Protein AF-0000000085037490 (afdb_homodimer)

Organism: Levilactobacillus brevis (strain ATCC 367 / BCRC 12310 / CIP 105137 / JCM 1170 / LMG 11437 / NCIMB 947 / NCTC 947) (NCBI:txid387344)

Solvent-accessible surface area (backbone atoms only — not comparable to full-atom values): 22982 Å² total; per-residue (Å²): 132,87,64,53,41,42,38,35,28,38,40,38,54,41,48,35,44,77,19,58,29,62,52,69,41,35,43,48,63,49,50,76,52,20,28,29,35,41,39,28,26,35,28,43,41,12,19,32,42,27,53,88,61,44,47,34,31,19,32,47,86,50,50,54,38,79,62,56,49,79,44,34,22,32,33,34,40,22,20,35,83,69,67,39,87,70,51,74,46,70,72,28,32,53,69,54,48,53,52,48,48,52,68,69,67,57,46,69,65,43,41,32,34,36,42,36,40,37,42,35,25,50,35,33,20,31,17,23,54,61,47,58,85,83,44,56,30,40,66,62,45,55,71,59,43,32,78,46,76,40,64,67,49,50,24,37,39,44,31,38,37,33,26,66,79,42,40,43,53,42,60,47,38,69,43,46,32,31,39,30,71,84,55,61,44,54,13,36,49,77,44,46,49,29,33,32,35,43,32,28,35,35,63,32,42,25,43,38,41,33,49,52,75,85,39,63,71,60,33,67,52,70,68,87,79,52,67,47,67,65,53,45,45,71,72,62,94,130,86,64,56,41,41,36,35,27,38,40,39,56,40,48,36,44,76,18,57,28,60,52,69,42,36,44,48,63,48,51,76,52,20,29,30,34,41,37,28,25,34,28,42,40,13,18,31,42,27,54,88,61,42,46,34,30,18,33,46,86,50,49,54,37,77,64,55,50,79,43,33,22,32,33,33,40,23,20,35,84,69,67,38,87,71,50,73,46,71,72,29,32,54,70,53,47,55,51,49,49,52,68,70,66,56,46,69,66,42,40,32,36,37,42,35,41,34,41,34,25,50,33,33,22,31,16,23,54,60,45,58,86,84,43,56,30,40,66,63,44,57,74,57,42,32,77,47,76,40,66,66,49,51,26,36,40,44,32,40,37,33,23,65,79,42,40,43,53,43,59,48,39,70,44,48,32,33,40,31,71,83,54,61,42,52,13,37,49,77,44,47,49,28,32,32,36,43,33,27,36,34,64,31,44,24,42,38,40,32,49,53,77,85,37,63,69,59,34,66,53,69,67,87,81,51,67,46,66,64,52,44,45,70,72,62,95

Sequence (474 aa):
MTNTTVLYQHGTLALLVPGLLAGTLTMGELLQHGDTGIGTGEGLDGELIILDGTPYQVDSAGRVNVVADAFTLPFANSHFAAYKPLMTVIAATRSAVEKQILATAEQPNIFFSVKLTGTFTDVTTRAVAKSQPPYDSLAETARHQSIFKRKQVEGTLLSYYAPQLFDGVAVGGFHHHFLSADHDFGGHLLEFGQASGTVMIQTFATLEQHFPVADAAYQHHDFSQDNIMADLHQAEGMTNTTVLYQHGTLALLVPGLLAGTLTMGELLQHGDTGIGTGEGLDGELIILDGTPYQVDSAGRVNVVADAFTLPFANSHFAAYKPLMTVIAATRSAVEKQILATAEQPNIFFSVKLTGTFTDVTTRAVAKSQPPYDSLAETARHQSIFKRKQVEGTLLSYYAPQLFDGVAVGGFHHHFLSADHDFGGHLLEFGQASGTVMIQTFATLEQHFPVADAAYQHHDFSQDNIMADLHQAEG

pLDDT: mean 95.81, std 5.26, range [61.03, 98.94]

InterPro domains:
  IPR005128 Alpha-acetolactate decarboxylase [PF03306] (7-224)
  IPR005128 Alpha-acetolactate decarboxylase [PIRSF001332] (3-236)
  IPR005128 Alpha-acetolactate decarboxylase [PTHR35524] (3-236)
  IPR005128 Alpha-acetolactate decarboxylase [TIGR01252] (6-236)
  IPR005128 Alpha-acetolactate decarboxylase [cd17299] (4-236)

Foldseek 3Di:
DFDQQEKEKEAFLLCLQQPPQAFLAFQLRQLVAAQFWKFAFRQLQAIWTGDRNFIWGQGQVFFIDGDDRRTGGRIMMHGHDDWDFFDWDDFAFPVRVQVSSCVRVVCLAFKKKKKWWFKFAFWKAKGFHRDDPVHDGLLVRLVRIHIDTDGMFTWMKIWMAHHPVCPRRYNHGIWIWIAGPVRRGIGGTPTTRTTGGTMIMGTHPYYHYHYSCVDPCVVPDDSVVGPRRVSSVVRGD/DFDQQEKEKEAFLLCLQQPPQAFLAFQLRQLVAAQFKKFAFRQLQAIWTGDRNFIWGQGQVFFIDGDDRRTGGRIMMHGHDDWDFQDWDDFAFPVRVQVSSCVRVVCLAFKKKKKWWFKFAFWKAKGFHRADPVHDGLLVRLVRIHIDTDGMFTWMKIWMAHHPVCPRRYNHGIWIWIAGPVRRGIGGTPTTRTTGGTMIMGTHPYYHYHYSCVDPCVVPDDSVVGPRRVSSVVRGD

Radius of gyration: 23.31 Å; Cα contacts (8 Å, |Δi|>4): 1309; chains: 2; bounding box: 50×70×47 Å

Structure (mmCIF, N/CA/C/O backbone):
data_AF-0000000085037490-model_v1
#
loop_
_entity.id
_entity.type
_entity.pdbx_description
1 polymer 'Alpha-acetolactate decarboxylase'
#
loop_
_atom_site.group_PDB
_atom_site.id
_atom_site.type_symbol
_atom_site.label_atom_id
_atom_site.label_alt_id
_atom_site.label_comp_id
_atom_site.label_asym_id
_atom_site.label_entity_id
_atom_site.label_seq_id
_atom_site.pdbx_PDB_ins_code
_atom_site.Cartn_x
_atom_site.Cartn_y
_atom_site.Cartn_z
_atom_site.occupancy
_atom_site.B_iso_or_equiv
_atom_site.auth_seq_id
_atom_site.auth_comp_id
_atom_site.auth_asym_id
_atom_site.auth_atom_id
_atom_site.pdbx_PDB_model_num
ATOM 1 N N . MET A 1 1 ? 0.283 -15.883 18.516 1 61.03 1 MET A N 1
ATOM 2 C CA . MET A 1 1 ? -0.512 -16.516 17.469 1 61.03 1 MET A CA 1
ATOM 3 C C . MET A 1 1 ? -0.138 -15.953 16.094 1 61.03 1 MET A C 1
ATOM 5 O O . MET A 1 1 ? 0.263 -14.797 15.977 1 61.03 1 MET A O 1
ATOM 9 N N . THR A 1 2 ? 0.006 -16.891 15.07 1 85.81 2 THR A N 1
ATOM 10 C CA . THR A 1 2 ? 0.344 -16.531 13.703 1 85.81 2 THR A CA 1
ATOM 11 C C . THR A 1 2 ? -0.711 -15.594 13.109 1 85.81 2 THR A C 1
ATOM 13 O O . THR A 1 2 ? -1.911 -15.836 13.258 1 85.81 2 THR A O 1
ATOM 16 N N . ASN A 1 3 ? -0.303 -14.461 12.672 1 94.31 3 ASN A N 1
ATOM 17 C CA . ASN A 1 3 ? -1.217 -13.484 12.078 1 94.31 3 ASN A CA 1
ATOM 18 C C . ASN A 1 3 ? -1.59 -13.875 10.648 1 94.31 3 ASN A C 1
ATOM 20 O O . ASN A 1 3 ? -0.773 -13.75 9.734 1 94.31 3 ASN A O 1
ATOM 24 N N . THR A 1 4 ? -2.865 -14.312 10.445 1 97.94 4 THR A N 1
ATOM 25 C CA . THR A 1 4 ? -3.279 -14.852 9.156 1 97.94 4 THR A CA 1
ATOM 26 C C . THR A 1 4 ? -4.055 -13.812 8.359 1 97.94 4 THR A C 1
ATOM 28 O O . THR A 1 4 ? -4.641 -14.125 7.316 1 97.94 4 THR A O 1
ATOM 31 N N . THR A 1 5 ? -4.129 -12.586 8.812 1 97.75 5 THR A N 1
ATOM 32 C CA . THR A 1 5 ? -4.906 -11.555 8.125 1 97.75 5 THR A CA 1
ATOM 33 C C . THR A 1 5 ? -3.984 -10.562 7.422 1 97.75 5 THR A C 1
ATOM 35 O O . THR A 1 5 ? -4.441 -9.539 6.918 1 97.75 5 THR A O 1
ATOM 38 N N . VAL A 1 6 ? -2.684 -10.852 7.461 1 98.69 6 VAL A N 1
ATOM 39 C CA . VAL A 1 6 ? -1.694 -9.945 6.891 1 98.69 6 VAL A CA 1
ATOM 40 C C . VAL A 1 6 ? -1.067 -10.578 5.652 1 98.69 6 VAL A C 1
ATOM 42 O O . VAL A 1 6 ? -0.642 -11.734 5.684 1 98.69 6 VAL A O 1
ATOM 45 N N . LEU A 1 7 ? -1.071 -9.898 4.562 1 98.88 7 LEU A N 1
ATOM 46 C CA . LEU A 1 7 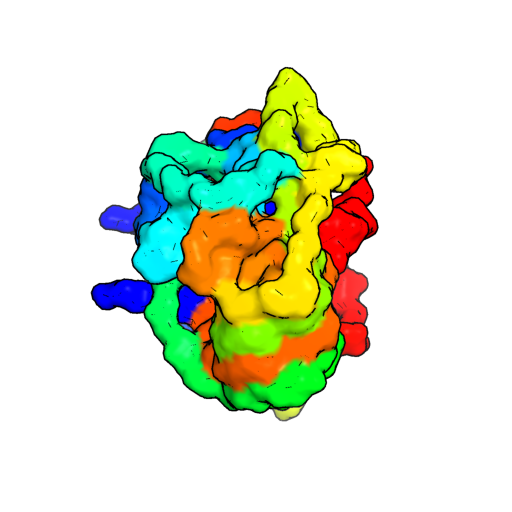? -0.225 -10.188 3.408 1 98.88 7 LEU A CA 1
ATOM 47 C C . LEU A 1 7 ? 1.06 -9.367 3.459 1 98.88 7 LEU A C 1
ATOM 49 O O . LEU A 1 7 ? 1.013 -8.133 3.498 1 98.88 7 LEU A O 1
ATOM 53 N N . TYR A 1 8 ? 2.143 -10.062 3.523 1 98.88 8 TYR A N 1
ATOM 54 C CA . TYR A 1 8 ? 3.443 -9.406 3.465 1 98.88 8 TYR A CA 1
ATOM 55 C C . TYR A 1 8 ? 3.941 -9.312 2.027 1 98.88 8 TYR A C 1
ATOM 57 O O . TYR A 1 8 ? 3.852 -10.273 1.268 1 98.88 8 TYR A O 1
ATOM 65 N N . GLN A 1 9 ? 4.414 -8.164 1.621 1 98.88 9 GLN A N 1
ATOM 66 C CA . GLN A 1 9 ? 5.02 -7.969 0.308 1 98.88 9 GLN A CA 1
ATOM 67 C C . GLN A 1 9 ? 6.34 -7.215 0.42 1 98.88 9 GLN A C 1
ATOM 69 O O . GLN A 1 9 ? 6.402 -6.145 1.03 1 98.88 9 GLN A O 1
ATOM 74 N N . HIS A 1 10 ? 7.395 -7.797 -0.092 1 98.81 10 HIS A N 1
ATOM 75 C CA . HIS A 1 10 ? 8.664 -7.105 -0.236 1 98.81 10 HIS A CA 1
ATOM 76 C C . HIS A 1 10 ? 8.828 -6.539 -1.644 1 98.81 10 HIS A C 1
ATOM 78 O O . HIS A 1 10 ? 8.664 -7.262 -2.629 1 98.81 10 HIS A O 1
ATOM 84 N N . GLY A 1 11 ? 9.188 -5.207 -1.669 1 98 11 GLY A N 1
ATOM 85 C CA . GLY A 1 11 ? 9.305 -4.551 -2.963 1 98 11 GLY A CA 1
ATOM 86 C C . GLY A 1 11 ? 7.961 -4.332 -3.643 1 98 11 GLY A C 1
ATOM 87 O O . GLY A 1 11 ? 6.918 -4.699 -3.1 1 98 11 GLY A O 1
ATOM 88 N N . THR A 1 12 ? 7.977 -3.662 -4.742 1 97 12 THR A N 1
ATOM 89 C CA . THR A 1 12 ? 6.824 -3.49 -5.621 1 97 12 THR A CA 1
ATOM 90 C C . THR A 1 12 ? 7.094 -4.102 -6.992 1 97 12 THR A C 1
ATOM 92 O O . THR A 1 12 ? 8.25 -4.305 -7.371 1 97 12 THR A O 1
ATOM 95 N N . LEU A 1 13 ? 5.992 -4.438 -7.715 1 95.56 13 LEU A N 1
ATOM 96 C CA . LEU A 1 13 ? 6.199 -4.93 -9.07 1 95.56 13 LEU A CA 1
ATOM 97 C C . LEU A 1 13 ? 6.777 -3.836 -9.961 1 95.56 13 LEU A C 1
ATOM 99 O O . LEU A 1 13 ? 7.551 -4.121 -10.883 1 95.56 13 LEU A O 1
ATOM 103 N N . ALA A 1 14 ? 6.508 -2.594 -9.641 1 94.44 14 ALA A N 1
ATOM 104 C CA . ALA A 1 14 ? 7.004 -1.449 -10.398 1 94.44 14 ALA A CA 1
ATOM 105 C C . ALA A 1 14 ? 8.531 -1.412 -10.398 1 94.44 14 ALA A C 1
ATOM 107 O O . ALA A 1 14 ? 9.148 -1.001 -11.383 1 94.44 14 ALA A O 1
ATOM 108 N N . LEU A 1 15 ? 9.164 -1.757 -9.312 1 95.56 15 LEU A N 1
ATOM 109 C CA . LEU A 1 15 ? 10.609 -1.604 -9.25 1 95.56 15 LEU A CA 1
ATOM 110 C C . LEU A 1 15 ? 11.297 -2.58 -10.195 1 95.56 15 LEU A C 1
ATOM 112 O O . LEU A 1 15 ? 12.445 -2.361 -10.594 1 95.56 15 LEU A O 1
ATOM 116 N N . LEU A 1 16 ? 10.578 -3.672 -10.609 1 95.31 16 LEU A N 1
ATOM 117 C CA . LEU A 1 16 ? 11.164 -4.637 -11.539 1 95.31 16 LEU A CA 1
ATOM 118 C C . LEU A 1 16 ? 11.258 -4.051 -12.938 1 95.31 16 LEU A C 1
ATOM 120 O O . LEU A 1 16 ? 12.133 -4.441 -13.719 1 95.31 16 LEU A O 1
ATOM 124 N N . VAL A 1 17 ? 10.422 -3.123 -13.234 1 94 17 VAL A N 1
ATOM 125 C CA . VAL A 1 17 ? 10.242 -2.605 -14.586 1 94 17 VAL A CA 1
ATOM 126 C C . VAL A 1 17 ? 11.531 -1.954 -15.07 1 94 17 VAL A C 1
ATOM 128 O O . VAL A 1 17 ? 12.039 -2.287 -16.141 1 94 17 VAL A O 1
ATOM 131 N N . PRO A 1 18 ? 12.164 -1.094 -14.312 1 94.44 18 PRO A N 1
ATOM 132 C CA . PRO A 1 18 ? 13.43 -0.501 -14.766 1 94.44 18 PRO A CA 1
ATOM 133 C C . PRO A 1 18 ? 14.633 -1.396 -14.492 1 94.44 18 PRO A C 1
ATOM 135 O O . PRO A 1 18 ? 15.773 -0.991 -14.727 1 94.44 18 PRO A O 1
ATOM 138 N N . GLY A 1 19 ? 14.422 -2.523 -13.938 1 95.44 19 GLY A N 1
ATOM 139 C CA . GLY A 1 19 ? 15.516 -3.451 -13.711 1 95.44 19 GLY A CA 1
ATOM 140 C C . GLY A 1 19 ? 16.141 -3.32 -12.336 1 95.44 19 GLY A C 1
ATOM 141 O O . GLY A 1 19 ? 17.344 -3.496 -12.172 1 95.44 19 GLY A O 1
ATOM 142 N N . LEU A 1 20 ? 15.43 -2.844 -11.375 1 96.44 20 LEU A N 1
ATOM 143 C CA . LEU A 1 20 ? 15.883 -2.914 -9.992 1 96.44 20 LEU A CA 1
ATOM 144 C C . LEU A 1 20 ? 15.672 -4.312 -9.422 1 96.44 20 LEU A C 1
ATOM 146 O O . LEU A 1 20 ? 14.734 -4.539 -8.648 1 96.44 20 LEU A O 1
ATOM 150 N N . LEU A 1 21 ? 16.625 -5.195 -9.719 1 96.81 21 LEU A N 1
ATOM 151 C CA . LEU A 1 21 ? 16.422 -6.629 -9.531 1 96.81 21 LEU A CA 1
ATOM 152 C C . LEU A 1 21 ? 17.375 -7.184 -8.492 1 96.81 21 LEU A C 1
ATOM 154 O O . LEU A 1 21 ? 17.516 -8.406 -8.344 1 96.81 21 LEU A O 1
ATOM 158 N N . ALA A 1 22 ? 18.094 -6.32 -7.73 1 97.56 22 ALA A N 1
ATOM 159 C CA . ALA A 1 22 ? 18.969 -6.781 -6.656 1 97.56 22 ALA A CA 1
ATOM 160 C C . ALA A 1 22 ? 18.172 -7.527 -5.586 1 97.56 22 ALA A C 1
ATOM 162 O O . ALA A 1 22 ? 17.016 -7.203 -5.328 1 97.56 22 ALA A O 1
ATOM 163 N N . GLY A 1 23 ? 18.828 -8.586 -5.07 1 98 23 GLY A N 1
ATOM 164 C CA . GLY A 1 23 ? 18.234 -9.234 -3.916 1 98 23 GLY A CA 1
ATOM 165 C C . GLY A 1 23 ? 18.312 -8.406 -2.652 1 98 23 GLY A C 1
ATOM 166 O O . GLY A 1 23 ? 19.391 -8.18 -2.113 1 98 23 GLY A O 1
ATOM 167 N N . THR A 1 24 ? 17.203 -7.977 -2.184 1 98.56 24 THR A N 1
ATOM 168 C CA . THR A 1 24 ? 17.188 -7.074 -1.037 1 98.56 24 THR A CA 1
ATOM 169 C C . THR A 1 24 ? 16.453 -7.711 0.145 1 98.56 24 THR A C 1
ATOM 171 O O . THR A 1 24 ? 16.266 -7.07 1.179 1 98.56 24 THR A O 1
ATOM 174 N N . LEU A 1 25 ? 16.062 -8.914 0.092 1 98.75 25 LEU A N 1
ATOM 175 C CA . LEU A 1 25 ? 15.469 -9.75 1.132 1 98.75 25 LEU A CA 1
ATOM 176 C C . LEU A 1 25 ? 15.93 -11.195 0.992 1 98.75 25 LEU A C 1
ATOM 178 O O . LE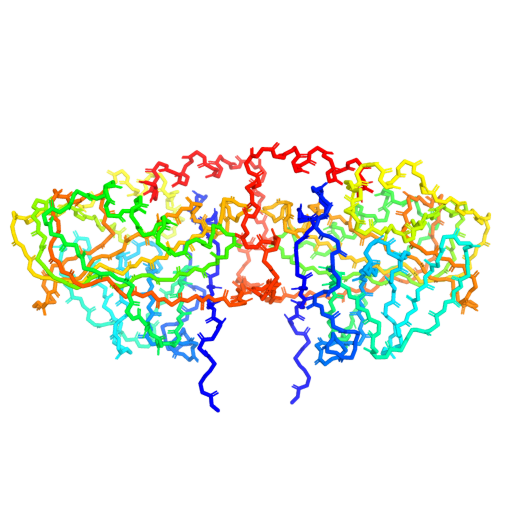U A 1 25 ? 15.992 -11.727 -0.12 1 98.75 25 LEU A O 1
ATOM 182 N N . THR A 1 26 ? 16.172 -11.844 2.062 1 98.88 26 THR A N 1
ATOM 183 C CA . THR A 1 26 ? 16.516 -13.258 1.993 1 98.88 26 THR A CA 1
ATOM 184 C C . THR A 1 26 ? 15.258 -14.117 2.139 1 98.88 26 THR A C 1
ATOM 186 O O . THR A 1 26 ? 14.266 -13.688 2.729 1 98.88 26 THR A O 1
ATOM 189 N N . MET A 1 27 ? 15.336 -15.352 1.579 1 98.88 27 MET A N 1
ATOM 190 C CA . MET A 1 27 ? 14.242 -16.297 1.738 1 98.88 27 MET A CA 1
ATOM 191 C C . MET A 1 27 ? 13.977 -16.578 3.213 1 98.88 27 MET A C 1
ATOM 193 O O . MET A 1 27 ? 12.82 -16.672 3.631 1 98.88 27 MET A O 1
ATOM 197 N N . GLY A 1 28 ? 15.047 -16.703 3.953 1 98.88 28 GLY A N 1
ATOM 198 C CA . GLY A 1 28 ? 14.875 -16.906 5.383 1 98.88 28 GLY A CA 1
ATOM 199 C C . GLY A 1 28 ? 14.062 -15.82 6.051 1 98.88 28 GLY A C 1
ATOM 200 O O . GLY A 1 28 ? 13.195 -16.109 6.879 1 98.88 28 GLY A O 1
ATOM 201 N N . GLU A 1 29 ? 14.359 -14.594 5.75 1 98.69 29 GLU A N 1
ATOM 202 C CA . GLU A 1 29 ? 13.594 -13.461 6.277 1 98.69 29 GLU A CA 1
ATOM 203 C C . GLU A 1 29 ? 12.141 -13.516 5.801 1 98.69 29 GLU A C 1
ATOM 205 O O . GLU A 1 29 ? 11.219 -13.266 6.578 1 98.69 29 GLU A O 1
ATOM 210 N N . LEU A 1 30 ? 11.984 -13.789 4.52 1 98.81 30 LEU A N 1
ATOM 211 C CA . LEU A 1 30 ? 10.633 -13.852 3.961 1 98.81 30 LEU A CA 1
ATOM 212 C C . LEU A 1 30 ? 9.789 -14.891 4.691 1 98.81 30 LEU A C 1
ATOM 214 O O . LEU A 1 30 ? 8.609 -14.648 4.973 1 98.81 30 LEU A O 1
ATOM 218 N N . LEU A 1 31 ? 10.352 -16.016 5.035 1 98.69 31 LEU A N 1
ATOM 219 C CA . LEU A 1 31 ? 9.633 -17.125 5.652 1 98.69 31 LEU A CA 1
ATOM 220 C C . LEU A 1 31 ? 9.211 -16.781 7.074 1 98.69 31 LEU A C 1
ATOM 222 O O . LEU A 1 31 ? 8.367 -17.469 7.664 1 98.69 31 LEU A O 1
ATOM 226 N N . GLN A 1 32 ? 9.773 -15.766 7.672 1 98.44 32 GLN A N 1
ATOM 227 C CA . GLN A 1 32 ? 9.305 -15.289 8.969 1 98.44 32 GLN A CA 1
ATOM 228 C C . GLN A 1 32 ? 7.938 -14.625 8.852 1 98.44 32 GLN A C 1
ATOM 230 O O . GLN A 1 32 ? 7.246 -14.43 9.852 1 98.44 32 GLN A O 1
ATOM 235 N N . HIS A 1 33 ? 7.566 -14.305 7.637 1 98.44 33 HIS A N 1
ATOM 236 C CA . HIS A 1 33 ? 6.32 -13.586 7.426 1 98.44 33 HIS A CA 1
ATOM 237 C C . HIS A 1 33 ? 5.25 -14.492 6.828 1 98.44 33 HIS A C 1
ATOM 239 O O . HIS A 1 33 ? 4.125 -14.055 6.578 1 98.44 33 HIS A O 1
ATOM 245 N N . GLY A 1 34 ? 5.559 -15.695 6.555 1 98.69 34 GLY A N 1
ATOM 246 C CA . GLY A 1 34 ? 4.555 -16.578 5.996 1 98.69 34 GLY A CA 1
ATOM 247 C C . GLY A 1 34 ? 5.129 -17.906 5.512 1 98.69 34 GLY A C 1
ATOM 248 O O . GLY A 1 34 ? 6.348 -18.047 5.402 1 98.69 34 GLY A O 1
ATOM 249 N N . ASP A 1 35 ? 4.223 -18.781 5.219 1 98.88 35 ASP A N 1
ATOM 250 C CA . ASP A 1 35 ? 4.574 -20.109 4.75 1 98.88 35 ASP A CA 1
ATOM 251 C C . ASP A 1 35 ? 4.027 -20.359 3.346 1 98.88 35 ASP A C 1
ATOM 253 O O . ASP A 1 35 ? 4.07 -21.484 2.85 1 98.88 35 ASP A O 1
ATOM 257 N N . THR A 1 36 ? 3.391 -19.406 2.756 1 98.88 36 THR A N 1
ATOM 258 C CA . THR A 1 36 ? 2.766 -19.438 1.438 1 98.88 36 THR A CA 1
ATOM 259 C C . THR A 1 36 ? 3.041 -18.141 0.681 1 98.88 36 THR A C 1
ATOM 261 O O . THR A 1 36 ? 2.984 -17.047 1.261 1 98.88 36 THR A O 1
ATOM 264 N N . GLY A 1 37 ? 3.426 -18.281 -0.568 1 98.81 37 GLY A N 1
ATOM 265 C CA . GLY A 1 37 ? 3.676 -17.047 -1.284 1 98.81 37 GLY A CA 1
ATOM 266 C C . GLY A 1 37 ? 4.246 -17.266 -2.672 1 98.81 37 GLY A C 1
ATOM 267 O O . GLY A 1 37 ? 4.438 -18.406 -3.102 1 98.81 37 GLY A O 1
ATOM 268 N N . ILE A 1 38 ? 4.414 -16.172 -3.459 1 98.81 38 ILE A N 1
ATOM 269 C CA . ILE A 1 38 ? 5.059 -16.188 -4.77 1 98.81 38 ILE A CA 1
ATOM 270 C C . ILE A 1 38 ? 6.082 -15.055 -4.855 1 98.81 38 ILE A C 1
ATOM 272 O O . ILE A 1 38 ? 6.066 -14.133 -4.035 1 98.81 38 ILE A O 1
ATOM 276 N N . GLY A 1 39 ? 6.949 -15.133 -5.812 1 98.31 39 GLY A N 1
ATOM 277 C CA . GLY A 1 39 ? 7.961 -14.109 -6.035 1 98.31 39 GLY A CA 1
ATOM 278 C C . GLY A 1 39 ? 8.977 -14.5 -7.094 1 98.31 39 GLY A C 1
ATOM 279 O O . GLY A 1 39 ? 8.68 -15.305 -7.98 1 98.31 39 GLY A O 1
ATOM 280 N N . THR A 1 40 ? 10.07 -13.805 -7.09 1 97.88 40 THR A N 1
ATOM 281 C CA . THR A 1 40 ? 11.18 -14.086 -7.996 1 97.88 40 THR A CA 1
ATOM 282 C C . THR A 1 40 ? 12.516 -13.844 -7.309 1 97.88 40 THR A C 1
ATOM 284 O O . THR A 1 40 ? 12.594 -13.086 -6.34 1 97.88 40 THR A O 1
ATOM 287 N N . GLY A 1 41 ? 13.5 -14.531 -7.801 1 97.69 41 GLY A N 1
ATOM 288 C CA . GLY A 1 41 ? 14.836 -14.375 -7.25 1 97.69 41 GLY A CA 1
ATOM 289 C C . GLY A 1 41 ? 15.57 -13.172 -7.809 1 97.69 41 GLY A C 1
ATOM 290 O O . GLY A 1 41 ? 15.125 -12.562 -8.781 1 97.69 41 GLY A O 1
ATOM 291 N N . GLU A 1 42 ? 16.703 -12.859 -7.137 1 97.5 42 GLU A N 1
ATOM 292 C CA . GLU A 1 42 ? 17.594 -11.812 -7.625 1 97.5 42 GLU A CA 1
ATOM 293 C C . GLU A 1 42 ? 17.875 -11.977 -9.117 1 97.5 42 GLU A C 1
ATOM 295 O O . GLU A 1 42 ? 18.172 -13.078 -9.578 1 97.5 42 GLU A O 1
ATOM 300 N N . GLY A 1 43 ? 17.719 -10.766 -9.859 1 95.38 43 GLY A N 1
ATOM 301 C CA . GLY A 1 43 ? 17.953 -10.812 -11.297 1 95.38 43 GLY A CA 1
ATOM 302 C C . GLY A 1 43 ? 16.875 -11.555 -12.055 1 95.38 43 GLY A C 1
ATOM 303 O O . GLY A 1 43 ? 17.125 -12.094 -13.133 1 95.38 43 GLY A O 1
ATOM 304 N N . LEU A 1 44 ? 15.688 -11.719 -11.445 1 95.94 44 LEU A N 1
ATOM 305 C CA . LEU A 1 44 ? 14.57 -12.477 -11.992 1 95.94 44 LEU A CA 1
ATOM 306 C C . LEU A 1 44 ? 14.938 -13.945 -12.148 1 95.94 44 LEU A C 1
ATOM 308 O O . LEU A 1 44 ? 14.555 -14.586 -13.141 1 95.94 44 LEU A O 1
ATOM 312 N N . ASP A 1 45 ? 15.734 -14.406 -11.156 1 95.75 45 ASP A N 1
ATOM 313 C CA . ASP A 1 45 ? 16.219 -15.781 -11.164 1 95.75 45 ASP A CA 1
ATOM 314 C C . ASP A 1 45 ? 15.086 -16.766 -10.945 1 95.75 45 ASP A C 1
ATOM 316 O O . ASP A 1 45 ? 14.977 -17.375 -9.875 1 95.75 45 ASP A O 1
ATOM 320 N N . GLY A 1 46 ? 14.289 -16.984 -12.07 1 97.06 46 GLY A N 1
ATOM 321 C CA . GLY A 1 46 ? 13.195 -17.938 -12.008 1 97.06 46 GLY A CA 1
ATOM 322 C C . GLY A 1 46 ? 11.969 -17.406 -11.305 1 97.06 46 GLY A C 1
ATOM 323 O O . GLY A 1 46 ? 11.828 -16.203 -11.117 1 97.06 46 GLY A O 1
ATOM 324 N N . GLU A 1 47 ? 11.039 -18.391 -11.078 1 98.31 47 GLU A N 1
ATOM 325 C CA . GLU A 1 47 ? 9.766 -18.109 -10.414 1 98.31 47 GLU A CA 1
ATOM 326 C C . GLU A 1 47 ? 9.648 -18.875 -9.094 1 98.31 47 GLU A C 1
ATOM 328 O O . GLU A 1 47 ? 10.016 -20.047 -9.023 1 98.31 47 GLU A O 1
ATOM 333 N N . LEU A 1 48 ? 9.141 -18.156 -8.109 1 98.88 48 LEU A N 1
ATOM 334 C CA . LEU A 1 48 ? 9.086 -18.75 -6.773 1 98.88 48 LEU A CA 1
ATOM 335 C C . LEU A 1 48 ? 7.648 -19.094 -6.387 1 98.88 48 LEU A C 1
ATOM 337 O O . LEU A 1 48 ? 6.727 -18.328 -6.68 1 98.88 48 LEU A O 1
ATOM 341 N N . ILE A 1 49 ? 7.488 -20.219 -5.781 1 98.94 49 ILE A N 1
ATOM 342 C CA . ILE A 1 49 ? 6.262 -20.672 -5.129 1 98.94 49 ILE A CA 1
ATOM 343 C C . ILE A 1 49 ? 6.59 -21.234 -3.746 1 98.94 49 ILE A C 1
ATOM 345 O O . ILE A 1 49 ? 7.391 -22.156 -3.619 1 98.94 49 ILE A O 1
ATOM 349 N N . ILE A 1 50 ? 6.043 -20.625 -2.742 1 98.94 50 ILE A N 1
ATOM 350 C CA . ILE A 1 50 ? 6.148 -21.156 -1.389 1 98.94 50 ILE A CA 1
ATOM 351 C C . ILE A 1 50 ? 4.875 -21.922 -1.033 1 98.94 50 ILE A C 1
ATOM 353 O O . ILE A 1 50 ? 3.783 -21.359 -1.034 1 98.94 50 ILE A O 1
ATOM 357 N N . LEU A 1 51 ? 5 -23.141 -0.76 1 98.62 51 LEU A N 1
ATOM 358 C CA . LEU A 1 51 ? 3.879 -23.969 -0.321 1 98.62 51 LEU A CA 1
ATOM 359 C C . LEU A 1 51 ? 4.219 -24.703 0.974 1 98.62 51 LEU A C 1
ATOM 361 O O . LEU A 1 51 ? 5.238 -25.391 1.056 1 98.62 51 LEU A O 1
ATOM 365 N N . ASP A 1 52 ? 3.375 -24.469 1.977 1 97.69 52 ASP A N 1
ATOM 366 C CA . ASP A 1 52 ? 3.508 -25.141 3.262 1 97.69 52 ASP A CA 1
ATOM 367 C C . ASP A 1 52 ? 4.902 -24.953 3.848 1 97.69 52 ASP A C 1
ATOM 369 O O . ASP A 1 52 ? 5.523 -25.906 4.32 1 97.69 52 ASP A O 1
ATOM 373 N N . GLY A 1 53 ? 5.414 -23.812 3.627 1 98.44 53 GLY A N 1
ATOM 374 C CA . GLY A 1 53 ? 6.684 -23.469 4.242 1 98.44 53 GLY A CA 1
ATOM 375 C C . GLY A 1 53 ? 7.883 -23.828 3.387 1 98.44 53 GLY A C 1
ATOM 376 O O . GLY A 1 53 ? 9.016 -23.453 3.713 1 98.44 53 GLY A O 1
ATOM 377 N N . THR A 1 54 ? 7.668 -24.562 2.338 1 98.88 54 THR A N 1
ATOM 378 C CA . THR A 1 54 ? 8.773 -24.922 1.462 1 98.88 54 THR A CA 1
ATOM 379 C C . THR A 1 54 ? 8.859 -23.969 0.267 1 98.88 54 THR A C 1
ATOM 381 O O . THR A 1 54 ? 7.883 -23.812 -0.47 1 98.88 54 THR A O 1
ATOM 384 N N . PRO A 1 55 ? 9.992 -23.344 0.092 1 98.88 55 PRO A N 1
ATOM 385 C CA . PRO A 1 55 ? 10.164 -22.438 -1.048 1 98.88 55 PRO A CA 1
ATOM 386 C C . PRO A 1 55 ? 10.719 -23.156 -2.283 1 98.88 55 PRO A C 1
ATOM 388 O O . PRO A 1 55 ? 11.852 -23.656 -2.256 1 98.88 55 PRO A O 1
ATOM 391 N N . TYR A 1 56 ? 9.953 -23.188 -3.379 1 98.94 56 TYR A N 1
ATOM 392 C CA . TYR A 1 56 ? 10.344 -23.781 -4.652 1 98.94 56 TYR A CA 1
ATOM 393 C C . TYR A 1 56 ? 10.688 -22.703 -5.676 1 98.94 56 TYR A C 1
ATOM 395 O O . TYR A 1 56 ? 9.961 -21.719 -5.809 1 98.94 56 TYR A O 1
ATOM 403 N N . GLN A 1 57 ? 11.773 -22.891 -6.32 1 98.88 57 GLN A N 1
ATOM 404 C CA . GLN A 1 57 ? 12.117 -22.094 -7.492 1 98.88 57 GLN A CA 1
ATOM 405 C C . GLN A 1 57 ? 12.023 -22.906 -8.773 1 98.88 57 GLN A C 1
ATOM 407 O O . GLN A 1 57 ? 12.578 -24.016 -8.852 1 98.88 57 GLN A O 1
ATOM 412 N N . VAL A 1 58 ? 11.234 -22.469 -9.727 1 98.81 58 VAL A N 1
ATOM 413 C CA . VAL A 1 58 ? 11.328 -22.969 -11.094 1 98.81 58 VAL A CA 1
ATOM 414 C C . VAL A 1 58 ? 12.336 -22.125 -11.883 1 98.81 58 VAL A C 1
ATOM 416 O O . VAL A 1 58 ? 12.102 -20.938 -12.117 1 98.81 58 VAL A O 1
ATOM 419 N N . ASP A 1 59 ? 13.398 -22.766 -12.258 1 98.19 59 ASP A N 1
ATOM 420 C CA . ASP A 1 59 ? 14.43 -21.984 -12.938 1 98.19 59 ASP A CA 1
ATOM 421 C C . ASP A 1 59 ? 14.227 -22 -14.445 1 98.19 59 ASP A C 1
ATOM 423 O O . ASP A 1 59 ? 13.25 -22.562 -14.945 1 98.19 59 ASP A O 1
ATOM 427 N N . SER A 1 60 ? 15.086 -21.281 -15.18 1 97.31 60 SER A N 1
ATOM 428 C CA . SER A 1 60 ? 14.891 -21.062 -16.609 1 97.31 60 SER A CA 1
ATOM 429 C C . SER A 1 60 ? 15.094 -22.359 -17.391 1 97.31 60 SER A C 1
ATOM 431 O O . SER A 1 60 ? 14.742 -22.438 -18.578 1 97.31 60 SER A O 1
ATOM 433 N N . ALA A 1 61 ? 15.641 -23.359 -16.797 1 98 61 ALA A N 1
ATOM 434 C CA . ALA A 1 61 ? 15.773 -24.672 -17.438 1 98 61 ALA A CA 1
ATOM 435 C C . ALA A 1 61 ? 14.562 -25.547 -17.156 1 98 61 ALA A C 1
ATOM 437 O O . ALA A 1 61 ? 14.477 -26.688 -17.641 1 98 61 ALA A O 1
ATOM 438 N N . GLY A 1 62 ? 13.648 -25.078 -16.344 1 98.25 62 GLY A N 1
ATOM 439 C CA . GLY A 1 62 ? 12.445 -25.812 -16.016 1 98.25 62 GLY A CA 1
ATOM 440 C C . GLY A 1 62 ? 12.594 -26.703 -14.797 1 98.25 62 GLY A C 1
ATOM 441 O O . GLY A 1 62 ? 11.68 -27.453 -14.445 1 98.25 62 GLY A O 1
ATOM 442 N N . ARG A 1 63 ? 13.773 -26.656 -14.164 1 98.56 63 ARG A N 1
ATOM 443 C CA . ARG A 1 63 ? 13.984 -27.453 -12.953 1 98.56 63 ARG A CA 1
ATOM 444 C C . ARG A 1 63 ? 13.297 -26.797 -11.758 1 98.56 63 ARG A C 1
ATOM 446 O O . ARG A 1 63 ? 13.266 -25.578 -11.641 1 98.56 63 ARG A O 1
ATOM 453 N N . VAL A 1 64 ? 12.781 -27.625 -10.914 1 98.81 64 VAL A N 1
ATOM 454 C CA . VAL A 1 64 ? 12.211 -27.172 -9.648 1 98.81 64 VAL A CA 1
ATOM 455 C C . VAL A 1 64 ? 13.203 -27.422 -8.516 1 98.81 64 VAL A C 1
ATOM 457 O O . VAL A 1 64 ? 13.57 -28.562 -8.234 1 98.81 64 VAL A O 1
ATOM 460 N N . ASN A 1 65 ? 13.625 -26.312 -7.875 1 98.81 65 ASN A N 1
ATOM 461 C CA . ASN A 1 65 ? 14.617 -26.359 -6.805 1 98.81 65 ASN A CA 1
ATOM 462 C C . ASN A 1 65 ? 14.039 -25.859 -5.48 1 98.81 65 ASN A C 1
ATOM 464 O O . ASN A 1 65 ? 13.266 -24.906 -5.457 1 98.81 65 ASN A O 1
ATOM 468 N N . VAL A 1 66 ? 14.352 -26.609 -4.43 1 98.88 66 VAL A N 1
ATOM 469 C CA . VAL A 1 66 ? 14.133 -26.016 -3.117 1 98.88 66 VAL A CA 1
ATOM 470 C C . VAL A 1 66 ? 15.289 -25.062 -2.779 1 98.88 66 VAL A C 1
ATOM 472 O O . VAL A 1 66 ? 16.453 -25.469 -2.789 1 98.88 66 VAL A O 1
ATOM 475 N N . VAL A 1 67 ? 14.945 -23.812 -2.477 1 98.62 67 VAL A N 1
ATOM 476 C CA . VAL A 1 67 ? 16.031 -22.844 -2.322 1 98.62 67 VAL A CA 1
ATOM 477 C C . VAL A 1 67 ? 16.359 -22.672 -0.843 1 98.62 67 VAL A C 1
ATOM 479 O O . VAL A 1 67 ? 15.531 -22.938 0.025 1 98.62 67 VAL A O 1
ATOM 482 N N . ALA A 1 68 ? 17.609 -22.234 -0.578 1 98.56 68 ALA A N 1
ATOM 483 C CA . ALA A 1 68 ? 18.125 -22.062 0.777 1 98.56 68 ALA A CA 1
ATOM 484 C C . ALA A 1 68 ? 17.688 -20.719 1.359 1 98.56 68 ALA A C 1
ATOM 486 O O . ALA A 1 68 ? 17.203 -19.844 0.631 1 98.56 68 ALA A O 1
ATOM 487 N N . ASP A 1 69 ? 17.875 -20.609 2.627 1 98.69 69 ASP A N 1
ATOM 488 C CA . ASP A 1 69 ? 17.531 -19.391 3.35 1 98.69 69 ASP A CA 1
ATOM 489 C C . ASP A 1 69 ? 18.281 -18.188 2.787 1 98.69 69 ASP A C 1
ATOM 491 O O . ASP A 1 69 ? 17.781 -17.062 2.824 1 98.69 69 ASP A O 1
ATOM 495 N N . ALA A 1 70 ? 19.438 -18.406 2.234 1 98.69 70 ALA A N 1
ATOM 496 C CA . ALA A 1 70 ? 20.297 -17.312 1.78 1 98.69 70 ALA A CA 1
ATOM 497 C C . ALA A 1 70 ?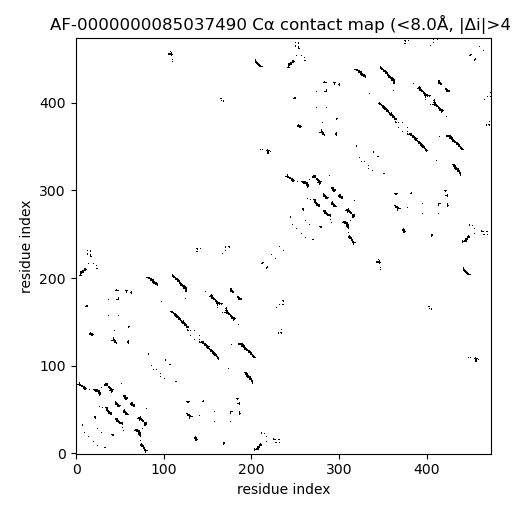 19.875 -16.812 0.405 1 98.69 70 ALA A C 1
ATOM 499 O O . ALA A 1 70 ? 20.328 -15.758 -0.044 1 98.69 70 ALA A O 1
ATOM 500 N N . PHE A 1 71 ? 18.984 -17.578 -0.292 1 98.69 71 PHE A N 1
ATOM 501 C CA . PHE A 1 71 ? 18.422 -17.125 -1.561 1 98.69 71 PHE A CA 1
ATOM 502 C C . PHE A 1 71 ? 17.812 -15.742 -1.415 1 98.69 71 PHE A C 1
ATOM 504 O O . PHE A 1 71 ? 17.125 -15.461 -0.436 1 98.69 71 PHE A O 1
ATOM 511 N N . THR A 1 72 ? 18.094 -14.773 -2.373 1 98.62 72 THR A N 1
ATOM 512 C CA . THR A 1 72 ? 17.656 -13.398 -2.203 1 98.62 72 THR A CA 1
ATOM 513 C C . THR A 1 72 ? 16.609 -13.039 -3.248 1 98.62 72 THR A C 1
ATOM 515 O O . THR A 1 72 ? 16.547 -13.648 -4.316 1 98.62 72 THR A O 1
ATOM 518 N N . LEU A 1 73 ? 15.797 -12.133 -2.934 1 98.75 73 LEU A N 1
ATOM 519 C CA . LEU A 1 73 ? 14.625 -11.766 -3.721 1 98.75 73 LEU A CA 1
ATOM 520 C C . LEU A 1 73 ? 14.492 -10.25 -3.828 1 98.75 73 LEU A C 1
ATOM 522 O O . LEU A 1 73 ? 14.594 -9.539 -2.824 1 98.75 73 LEU A O 1
ATOM 526 N N . PRO A 1 74 ? 14.25 -9.742 -5.035 1 98.25 74 PRO A N 1
ATOM 527 C CA . PRO A 1 74 ? 13.875 -8.336 -5.164 1 98.25 74 PRO A CA 1
ATOM 528 C C . PRO A 1 74 ? 12.398 -8.086 -4.859 1 98.25 74 PRO A C 1
ATOM 530 O O . PRO A 1 74 ? 12.023 -6.969 -4.504 1 98.25 74 PRO A O 1
ATOM 533 N N . PHE A 1 75 ? 11.578 -9.102 -5.062 1 98.38 75 PHE A N 1
ATOM 534 C CA . PHE A 1 75 ? 10.133 -9.016 -4.879 1 98.38 75 PHE A CA 1
ATOM 535 C C . PHE A 1 75 ? 9.562 -10.344 -4.406 1 98.38 75 PHE A C 1
ATOM 537 O O . PHE A 1 75 ? 9.938 -11.406 -4.922 1 98.38 75 PHE A O 1
ATOM 544 N N . ALA A 1 76 ? 8.625 -10.234 -3.453 1 98.81 76 ALA A N 1
ATOM 545 C CA . ALA A 1 76 ? 7.891 -11.438 -3.053 1 98.81 76 ALA A CA 1
ATOM 546 C C . ALA A 1 76 ? 6.664 -11.078 -2.223 1 98.81 76 ALA A C 1
ATOM 548 O O . ALA A 1 76 ? 6.648 -10.062 -1.531 1 98.81 76 ALA A O 1
ATOM 549 N N . ASN A 1 77 ? 5.664 -11.875 -2.352 1 98.81 77 ASN A N 1
ATOM 550 C CA . ASN A 1 77 ? 4.527 -11.93 -1.436 1 98.81 77 ASN A CA 1
ATOM 551 C C . ASN A 1 77 ? 4.605 -13.156 -0.524 1 98.81 77 ASN A C 1
ATOM 553 O O . ASN A 1 77 ? 5.043 -14.227 -0.949 1 98.81 77 ASN A O 1
ATOM 557 N N . SER A 1 78 ? 4.148 -13.008 0.723 1 98.88 78 SER A N 1
ATOM 558 C CA . SER A 1 78 ? 4.082 -14.133 1.649 1 98.88 78 SER A CA 1
ATOM 559 C C . SER A 1 78 ? 2.982 -13.93 2.688 1 98.88 78 SER A C 1
ATOM 561 O O . SER A 1 78 ? 2.684 -12.797 3.07 1 98.88 78 SER A O 1
ATOM 563 N N . HIS A 1 79 ? 2.369 -15 3.08 1 98.94 79 HIS A N 1
ATOM 564 C CA . HIS A 1 79 ? 1.394 -14.984 4.164 1 98.94 79 HIS A CA 1
ATOM 565 C C . HIS A 1 79 ? 1.349 -16.328 4.879 1 98.94 79 HIS A C 1
ATOM 567 O O . HIS A 1 79 ? 1.855 -17.328 4.363 1 98.94 79 HIS A O 1
ATOM 573 N N . PHE A 1 80 ? 0.85 -16.344 6.125 1 98.94 80 PHE A N 1
ATOM 574 C CA . PHE A 1 80 ? 0.557 -17.594 6.82 1 98.94 80 PHE A CA 1
ATOM 575 C C . PHE A 1 80 ? -0.801 -18.141 6.398 1 98.94 80 PHE A C 1
ATOM 577 O O . PHE A 1 80 ? -1.826 -17.484 6.578 1 98.94 80 PHE A O 1
ATOM 584 N N . ALA A 1 81 ? -0.839 -19.359 5.938 1 98.75 81 ALA A N 1
ATOM 585 C CA . ALA A 1 81 ? -2.016 -19.938 5.289 1 98.75 81 ALA A CA 1
ATOM 586 C C . ALA A 1 81 ? -3.121 -20.203 6.305 1 98.75 81 ALA A C 1
ATOM 588 O O . ALA A 1 81 ? -2.865 -20.75 7.383 1 98.75 81 ALA A O 1
ATOM 589 N N . ALA A 1 82 ? -4.258 -19.797 5.996 1 98.69 82 ALA A N 1
ATOM 590 C CA . ALA A 1 82 ? -5.516 -20.094 6.672 1 98.69 82 ALA A CA 1
ATOM 591 C C . ALA A 1 82 ? -6.684 -20.078 5.688 1 98.69 82 ALA A C 1
ATOM 593 O O . ALA A 1 82 ? -7.684 -19.391 5.914 1 98.69 82 ALA A O 1
ATOM 594 N N . TYR A 1 83 ? -6.562 -20.859 4.637 1 98.69 83 TYR A N 1
ATOM 595 C CA . TYR A 1 83 ? -7.508 -20.859 3.527 1 98.69 83 TYR A CA 1
ATOM 596 C C . TYR A 1 83 ? -8.852 -21.438 3.957 1 98.69 83 TYR A C 1
ATOM 598 O O . TYR A 1 83 ? -8.914 -22.344 4.777 1 98.69 83 TYR A O 1
ATOM 606 N N . LYS A 1 84 ? -9.875 -20.938 3.375 1 98.5 84 LYS A N 1
ATOM 607 C CA . LYS A 1 84 ? -11.227 -21.453 3.512 1 98.5 84 LYS A CA 1
ATOM 608 C C . LYS A 1 84 ? -11.781 -21.906 2.164 1 98.5 84 LYS A C 1
ATOM 610 O O . LYS A 1 84 ? -11.406 -21.375 1.12 1 98.5 84 LYS A O 1
ATOM 615 N N . PRO A 1 85 ? -12.656 -22.906 2.213 1 98.62 85 PRO A N 1
ATOM 616 C CA . PRO A 1 85 ? -13.242 -23.328 0.939 1 98.62 85 PRO A CA 1
ATOM 617 C C . PRO A 1 85 ? -14.031 -22.219 0.254 1 98.62 85 PRO A C 1
ATOM 619 O O . PRO A 1 85 ? -14.719 -21.438 0.923 1 98.62 85 PRO A O 1
ATOM 622 N N . LEU A 1 86 ? -13.906 -22.125 -1.01 1 98.5 86 LEU A N 1
ATOM 623 C CA . LEU A 1 86 ? -14.68 -21.156 -1.788 1 98.5 86 LEU A CA 1
ATOM 624 C C . LEU A 1 86 ? -15.633 -21.859 -2.742 1 98.5 86 LEU A C 1
ATOM 626 O O . LEU A 1 86 ? -16.844 -21.609 -2.723 1 98.5 86 LEU A O 1
ATOM 630 N N . MET A 1 87 ? -15.094 -22.734 -3.584 1 98.56 87 MET A N 1
ATOM 631 C CA . MET A 1 87 ? -15.891 -23.406 -4.609 1 98.56 87 MET A CA 1
ATOM 632 C C . MET A 1 87 ? -15.117 -24.578 -5.215 1 98.56 87 MET A C 1
ATOM 634 O O . MET A 1 87 ? -13.961 -24.812 -4.863 1 98.56 87 MET A O 1
ATOM 638 N N . THR A 1 88 ? -15.852 -25.359 -6.012 1 98.75 88 THR A N 1
ATOM 639 C CA . THR A 1 88 ? -15.273 -26.359 -6.902 1 98.75 88 THR A CA 1
ATOM 640 C C . THR A 1 88 ? -15.477 -25.969 -8.359 1 98.75 88 THR A C 1
ATOM 642 O O . THR A 1 88 ? -16.531 -25.438 -8.727 1 98.75 88 THR A O 1
ATOM 645 N N . VAL A 1 89 ? -14.477 -26.188 -9.117 1 98.69 89 VAL A N 1
ATOM 646 C CA . VAL A 1 89 ? -14.617 -25.922 -10.547 1 98.69 89 VAL A CA 1
ATOM 647 C C . VAL A 1 89 ? -14.453 -27.234 -11.328 1 98.69 89 VAL A C 1
ATOM 649 O O . VAL A 1 89 ? -13.711 -28.125 -10.914 1 98.69 89 VAL A O 1
ATOM 652 N N . ILE A 1 90 ? -15.211 -27.312 -12.477 1 98.69 90 ILE A N 1
ATOM 653 C CA . ILE A 1 90 ? -15.148 -28.469 -13.359 1 98.69 90 ILE A CA 1
ATOM 654 C C . ILE A 1 90 ? -14.906 -28.016 -14.797 1 98.69 90 ILE A C 1
ATOM 656 O O . ILE A 1 90 ? -15.742 -27.312 -15.383 1 98.69 90 ILE A O 1
ATOM 660 N N . ALA A 1 91 ? -13.797 -28.438 -15.328 1 98.62 91 ALA A N 1
ATOM 661 C CA . ALA A 1 91 ? -13.406 -28.156 -16.703 1 98.62 91 ALA A CA 1
ATOM 662 C C . ALA A 1 91 ? -13.633 -26.688 -17.062 1 98.62 91 ALA A C 1
ATOM 664 O O . ALA A 1 91 ? -14.258 -26.375 -18.078 1 98.62 91 ALA A O 1
ATOM 665 N N . ALA A 1 92 ? -13.219 -25.859 -16.203 1 98.75 92 ALA A N 1
ATOM 666 C CA . ALA A 1 92 ? -13.422 -24.438 -16.391 1 98.75 92 ALA A CA 1
ATOM 667 C C . ALA A 1 92 ? -12.18 -23.781 -16.984 1 98.75 92 ALA A C 1
ATOM 669 O O . ALA A 1 92 ? -11.055 -24.109 -16.609 1 98.75 92 ALA A O 1
ATOM 670 N N . THR A 1 93 ? -12.352 -22.844 -17.922 1 98.69 93 THR A N 1
ATOM 671 C CA . THR A 1 93 ? -11.242 -22.078 -18.484 1 98.69 93 THR A CA 1
ATOM 672 C C . THR A 1 93 ? -10.68 -21.109 -17.438 1 98.69 93 THR A C 1
ATOM 674 O O . THR A 1 93 ? -11.312 -20.844 -16.422 1 98.69 93 THR A O 1
ATOM 677 N N . ARG A 1 94 ? -9.516 -20.656 -17.703 1 98.12 94 ARG A N 1
ATOM 678 C CA . ARG A 1 94 ? -8.906 -19.688 -16.812 1 98.12 94 ARG A CA 1
ATOM 679 C C . ARG A 1 94 ? -9.836 -18.5 -16.578 1 98.12 94 ARG A C 1
ATOM 681 O O . ARG A 1 94 ? -10.07 -18.109 -15.43 1 98.12 94 ARG A O 1
ATOM 688 N N . SER A 1 95 ? -10.281 -17.891 -17.688 1 97.75 95 SER A N 1
ATOM 689 C CA . SER A 1 95 ? -11.164 -16.734 -17.594 1 97.75 95 SER A CA 1
ATOM 690 C C . SER A 1 95 ? -12.406 -17.062 -16.766 1 97.75 95 SER A C 1
ATOM 692 O O . SER A 1 95 ? -12.844 -16.234 -15.961 1 97.75 95 SER A O 1
ATOM 694 N N . ALA A 1 96 ? -12.977 -18.234 -16.984 1 98.5 96 ALA A N 1
ATOM 695 C CA . ALA A 1 96 ? -14.156 -18.641 -16.234 1 98.5 96 ALA A CA 1
ATOM 696 C C . ALA A 1 96 ? -13.836 -18.781 -14.742 1 98.5 96 ALA A C 1
ATOM 698 O O . ALA A 1 96 ? -14.625 -18.375 -13.891 1 98.5 96 ALA A O 1
ATOM 699 N N . VAL A 1 97 ? -12.703 -19.422 -14.43 1 98.69 97 VAL A N 1
ATOM 700 C CA . VAL A 1 97 ? -12.273 -19.594 -13.047 1 98.69 97 VAL A CA 1
ATOM 701 C C . VAL A 1 97 ? -12.141 -18.234 -12.367 1 98.69 97 VAL A C 1
ATOM 703 O O . VAL A 1 97 ? -12.688 -18.016 -11.281 1 98.69 97 VAL A O 1
ATOM 706 N N . GLU A 1 98 ? -11.445 -17.312 -12.977 1 97.75 98 GLU A N 1
ATOM 707 C CA . GLU A 1 98 ? -11.227 -15.977 -12.414 1 97.75 98 GLU A CA 1
ATOM 708 C C . GLU A 1 98 ? -12.547 -15.25 -12.195 1 97.75 98 GLU A C 1
ATOM 710 O O . GLU A 1 98 ? -12.766 -14.648 -11.133 1 97.75 98 GLU A O 1
ATOM 715 N N . LYS A 1 99 ? -13.398 -15.266 -13.195 1 97.44 99 LYS A N 1
ATOM 716 C CA . LYS A 1 99 ? -14.703 -14.609 -13.086 1 97.44 99 LYS A CA 1
ATOM 717 C C . LYS A 1 99 ? -15.523 -15.211 -11.945 1 97.44 99 LYS A C 1
ATOM 719 O O . LYS A 1 99 ? -16.172 -14.477 -11.195 1 97.44 99 LYS A O 1
ATOM 724 N N . GLN A 1 100 ? -15.516 -16.516 -11.852 1 98.06 100 GLN A N 1
ATOM 725 C CA . GLN A 1 100 ? -16.281 -17.203 -10.805 1 98.06 100 GLN A CA 1
ATOM 726 C C . GLN A 1 100 ? -15.727 -16.859 -9.422 1 98.06 100 GLN A C 1
ATOM 728 O O . GLN A 1 100 ? -16.5 -16.688 -8.477 1 98.06 100 GLN A O 1
ATOM 733 N N . ILE A 1 101 ? -14.422 -16.828 -9.281 1 98 101 ILE A N 1
ATOM 734 C CA . ILE A 1 101 ? -13.812 -16.469 -8.008 1 98 101 ILE A CA 1
ATOM 735 C C . ILE A 1 101 ? -14.281 -15.078 -7.586 1 98 101 ILE A C 1
ATOM 737 O O . ILE A 1 101 ? -14.719 -14.883 -6.453 1 98 101 ILE A O 1
ATOM 741 N N . LEU A 1 102 ? -14.219 -14.102 -8.508 1 96.06 102 LEU A N 1
ATOM 742 C CA . LEU A 1 102 ? -14.594 -12.727 -8.195 1 96.06 102 LEU A CA 1
ATOM 743 C C . LEU A 1 102 ? -16.078 -12.641 -7.84 1 96.06 102 LEU A C 1
ATOM 745 O O . LEU A 1 102 ? -16.453 -11.922 -6.906 1 96.06 102 LEU A O 1
ATOM 749 N N . ALA A 1 103 ? -16.891 -13.406 -8.562 1 95.31 103 ALA A N 1
ATOM 750 C CA . ALA A 1 103 ? -18.328 -13.391 -8.336 1 95.31 103 ALA A CA 1
ATOM 751 C C . ALA A 1 103 ? -18.672 -14.016 -6.984 1 95.31 103 ALA A C 1
ATOM 753 O O . ALA A 1 103 ? -19.609 -13.578 -6.316 1 95.31 103 ALA A O 1
ATOM 754 N N . THR A 1 104 ? -17.938 -15.016 -6.609 1 96.06 104 THR A N 1
ATOM 755 C CA . THR A 1 104 ? -18.219 -15.742 -5.379 1 96.06 104 THR A CA 1
ATOM 756 C C . THR A 1 104 ? -17.625 -15.023 -4.168 1 96.06 104 THR A C 1
ATOM 758 O O . THR A 1 104 ? -18.266 -14.953 -3.113 1 96.06 104 THR A O 1
ATOM 761 N N . ALA A 1 105 ? -16.406 -14.562 -4.27 1 91.94 105 ALA A N 1
ATOM 762 C CA . ALA A 1 105 ? -15.719 -13.891 -3.166 1 91.94 105 ALA A CA 1
ATOM 763 C C . ALA A 1 105 ? -16.391 -12.57 -2.82 1 91.94 105 ALA A C 1
ATOM 765 O O . ALA A 1 105 ? -16.562 -12.242 -1.643 1 91.94 105 ALA A O 1
ATOM 766 N N . GLU A 1 106 ? -16.797 -11.75 -3.799 1 88.12 106 GLU A N 1
ATOM 767 C CA . GLU A 1 106 ? -17.453 -10.453 -3.66 1 88.12 106 GLU A CA 1
ATOM 768 C C . GLU A 1 106 ? -16.609 -9.492 -2.834 1 88.12 106 GLU A C 1
ATOM 770 O O . GLU A 1 106 ? -17.125 -8.836 -1.925 1 88.12 106 GLU A O 1
ATOM 775 N N . GLN A 1 107 ? -15.344 -9.516 -3.066 1 87.12 107 GLN A N 1
ATOM 776 C CA . GLN A 1 107 ? -14.406 -8.664 -2.344 1 87.12 107 GLN A CA 1
ATOM 777 C C . GLN A 1 107 ? -13.414 -8.008 -3.299 1 87.12 107 GLN A C 1
ATOM 779 O O . GLN A 1 107 ? -12.203 -8.227 -3.189 1 87.12 107 GLN A O 1
ATOM 784 N N . PRO A 1 108 ? -13.945 -7.145 -4.172 1 88.06 108 PRO A N 1
ATOM 785 C CA . PRO A 1 108 ? -13.078 -6.586 -5.207 1 88.06 108 PRO A CA 1
ATOM 786 C C . PRO A 1 108 ? -12.086 -5.555 -4.656 1 88.06 108 PRO A C 1
ATOM 788 O O . PRO A 1 108 ? -11.148 -5.164 -5.348 1 88.06 108 PRO A O 1
ATOM 791 N N . ASN A 1 109 ? -12.258 -5.195 -3.393 1 93.12 109 ASN A N 1
ATOM 792 C CA . ASN A 1 109 ? -11.5 -4.047 -2.91 1 93.12 109 ASN A CA 1
ATOM 793 C C . ASN A 1 109 ? -10.461 -4.461 -1.869 1 93.12 109 ASN A C 1
ATOM 795 O O . ASN A 1 109 ? -9.867 -3.607 -1.205 1 93.12 109 ASN A O 1
ATOM 799 N N . ILE A 1 110 ? -10.266 -5.727 -1.708 1 94.69 110 ILE A N 1
ATOM 800 C CA . ILE A 1 110 ? -9.266 -6.176 -0.75 1 94.69 110 ILE A CA 1
ATOM 801 C C . ILE A 1 110 ? -8.344 -7.203 -1.407 1 94.69 110 ILE A C 1
ATOM 803 O O . ILE A 1 110 ? -8.711 -7.812 -2.416 1 94.69 110 ILE A O 1
ATOM 807 N N . PHE A 1 111 ? -7.199 -7.379 -0.811 1 97.69 111 PHE A N 1
ATOM 808 C CA . PHE A 1 111 ? -6.262 -8.406 -1.235 1 97.69 111 PHE A CA 1
ATOM 809 C C . PHE A 1 111 ? -6.727 -9.789 -0.778 1 97.69 111 PHE A C 1
ATOM 811 O O . PHE A 1 111 ? -7.207 -9.945 0.346 1 97.69 111 PHE A O 1
ATOM 818 N N . PHE A 1 112 ? -6.555 -10.727 -1.613 1 98.31 112 PHE A N 1
ATOM 819 C CA . PHE A 1 112 ? -6.777 -12.109 -1.188 1 98.31 112 PHE A CA 1
ATOM 820 C C . PHE A 1 112 ? -5.914 -13.07 -1.996 1 98.31 112 PHE A C 1
ATOM 822 O O . PHE A 1 112 ? -5.328 -12.68 -3.01 1 98.31 112 PHE A O 1
ATOM 829 N N . SER A 1 113 ? -5.758 -14.203 -1.489 1 98.75 113 SER A N 1
ATOM 830 C CA . SER A 1 113 ? -5.074 -15.305 -2.16 1 98.75 113 SER A CA 1
ATOM 831 C C . SER A 1 113 ? -6.039 -16.453 -2.471 1 98.75 113 SER A C 1
ATOM 833 O O . SER A 1 113 ? -6.977 -16.703 -1.71 1 98.75 113 SER A O 1
ATOM 835 N N . VAL A 1 114 ? -5.781 -17.047 -3.576 1 98.69 114 VAL A N 1
ATOM 836 C CA . VAL A 1 114 ? -6.52 -18.25 -3.953 1 98.69 11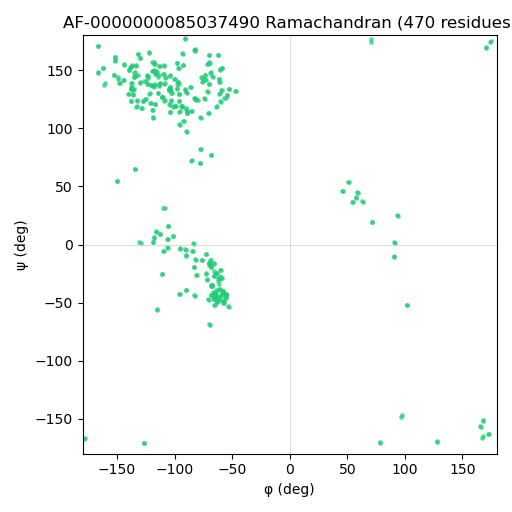4 VAL A CA 1
ATOM 837 C C . VAL A 1 114 ? -5.543 -19.406 -4.191 1 98.69 114 VAL A C 1
ATOM 839 O O . VAL A 1 114 ? -4.473 -19.219 -4.773 1 98.69 114 VAL A O 1
ATOM 842 N N . LYS A 1 115 ? -5.941 -20.5 -3.711 1 98.88 115 LYS A N 1
ATOM 843 C CA . LYS A 1 115 ? -5.262 -21.766 -3.967 1 98.88 115 LYS A CA 1
ATOM 844 C C . LYS A 1 115 ? -6.184 -22.75 -4.672 1 98.88 115 LYS A C 1
ATOM 846 O O . LYS A 1 115 ? -7.195 -23.172 -4.109 1 98.88 115 LYS A O 1
ATOM 851 N N . LEU A 1 116 ? -5.914 -23 -5.918 1 98.94 116 LEU A N 1
ATOM 852 C CA . LEU A 1 116 ? -6.66 -24 -6.691 1 98.94 116 LEU A CA 1
ATOM 853 C C . LEU A 1 116 ? -5.848 -25.281 -6.859 1 98.94 116 LEU A C 1
ATOM 855 O O . LEU A 1 116 ? -4.785 -25.266 -7.484 1 98.94 116 LEU A O 1
ATOM 859 N N . THR A 1 117 ? -6.266 -26.375 -6.293 1 98.94 117 THR A N 1
ATOM 860 C CA . THR A 1 117 ? -5.613 -27.672 -6.398 1 98.94 117 THR A CA 1
ATOM 861 C C . THR A 1 117 ? -6.453 -28.625 -7.238 1 98.94 117 THR A C 1
ATOM 863 O O . THR A 1 117 ? -7.66 -28.766 -7.02 1 98.94 117 THR A O 1
ATOM 866 N N . GLY A 1 118 ? -5.824 -29.188 -8.234 1 98.88 118 GLY A N 1
ATOM 867 C CA . GLY A 1 118 ? -6.555 -30.125 -9.078 1 98.88 118 GLY A CA 1
ATOM 868 C C . GLY A 1 118 ? -5.812 -30.469 -10.359 1 98.88 118 GLY A C 1
ATOM 869 O O . GLY A 1 118 ? -4.586 -30.594 -10.359 1 98.88 118 GLY A O 1
ATOM 870 N N . THR A 1 119 ? -6.609 -30.781 -11.391 1 98.94 119 THR A N 1
ATOM 871 C CA . THR A 1 119 ? -6.078 -31.141 -12.695 1 98.94 119 THR A CA 1
ATOM 872 C C . THR A 1 119 ? -6.234 -29.984 -13.68 1 98.94 119 THR A C 1
ATOM 874 O O . THR A 1 119 ? -7.277 -29.328 -13.719 1 98.94 119 THR A O 1
ATOM 877 N N . PHE A 1 120 ? -5.199 -29.766 -14.383 1 98.94 120 PHE A N 1
ATOM 878 C CA . PHE A 1 120 ? -5.156 -28.703 -15.367 1 98.94 120 PHE A CA 1
ATOM 879 C C . PHE A 1 120 ? -4.801 -29.234 -16.75 1 98.94 120 PHE A C 1
ATOM 881 O O . PHE A 1 120 ? -4.008 -30.172 -16.859 1 98.94 120 PHE A O 1
ATOM 888 N N . THR A 1 121 ? -5.355 -28.641 -17.766 1 98.88 121 THR A N 1
ATOM 889 C CA . THR A 1 121 ? -5.004 -29 -19.125 1 98.88 121 THR A CA 1
ATOM 890 C C . THR A 1 121 ? -4.34 -27.828 -19.844 1 98.88 121 THR A C 1
ATOM 892 O O . THR A 1 121 ? -4.605 -26.672 -19.531 1 98.88 121 THR A O 1
ATOM 895 N N . ASP A 1 122 ? -3.416 -28.172 -20.797 1 98.75 122 ASP A N 1
ATOM 896 C CA . ASP A 1 122 ? -2.756 -27.219 -21.672 1 98.75 122 ASP A CA 1
ATOM 897 C C . ASP A 1 122 ? -2.156 -26.062 -20.859 1 98.75 122 ASP A C 1
ATOM 899 O O . ASP A 1 122 ? -2.443 -24.891 -21.141 1 98.75 122 ASP A O 1
ATOM 903 N N . VAL A 1 123 ? -1.33 -26.5 -19.859 1 98.81 123 VAL A N 1
ATOM 904 C CA . VAL A 1 123 ? -0.717 -25.531 -18.969 1 98.81 123 VAL A CA 1
ATOM 905 C C . VAL A 1 123 ? 0.532 -24.938 -19.625 1 98.81 123 VAL A C 1
ATOM 907 O O . VAL A 1 123 ? 1.358 -25.672 -20.172 1 98.81 123 VAL A O 1
ATOM 910 N N . THR A 1 124 ? 0.581 -23.609 -19.703 1 98.44 124 THR A N 1
ATOM 911 C CA . THR A 1 124 ? 1.765 -22.891 -20.141 1 98.44 124 THR A CA 1
ATOM 912 C C . THR A 1 124 ? 2.305 -22 -19.031 1 98.44 124 THR A C 1
ATOM 914 O O . THR A 1 124 ? 1.572 -21.172 -18.469 1 98.44 124 THR A O 1
ATOM 917 N N . THR A 1 125 ? 3.568 -22.219 -18.609 1 98.31 125 THR A N 1
ATOM 918 C CA . THR A 1 125 ? 4.254 -21.391 -17.625 1 98.31 125 THR A CA 1
ATOM 919 C C . THR A 1 125 ? 5.539 -20.812 -18.203 1 98.31 125 THR A C 1
ATOM 921 O O . THR A 1 125 ? 5.961 -21.203 -19.297 1 98.31 125 THR A O 1
ATOM 924 N N . ARG A 1 126 ? 6.039 -19.844 -17.516 1 97.62 126 ARG A N 1
ATOM 925 C CA . ARG A 1 126 ? 7.316 -19.266 -17.938 1 97.62 126 ARG A CA 1
ATOM 926 C C . ARG A 1 126 ? 8.25 -19.109 -16.734 1 97.62 126 ARG A C 1
ATOM 928 O O . ARG A 1 126 ? 7.797 -19.062 -15.586 1 97.62 126 ARG A O 1
ATOM 935 N N . ALA A 1 127 ? 9.477 -19.109 -16.953 1 97.12 127 ALA A N 1
ATOM 936 C CA . ALA A 1 127 ? 10.539 -18.688 -16.031 1 97.12 127 ALA A CA 1
ATOM 937 C C . ALA A 1 127 ? 11.617 -17.906 -16.766 1 97.12 127 ALA A C 1
ATOM 939 O O . ALA A 1 127 ? 11.789 -18.062 -17.984 1 97.12 127 ALA A O 1
ATOM 940 N N . VAL A 1 128 ? 12.188 -17.062 -16.078 1 94.62 128 VAL A N 1
ATOM 941 C CA . VAL A 1 128 ? 13.203 -16.188 -16.656 1 94.62 128 VAL A CA 1
ATOM 942 C C . VAL A 1 128 ? 14.586 -16.594 -16.141 1 94.62 128 VAL A C 1
ATOM 944 O O . VAL A 1 128 ? 14.734 -16.984 -14.984 1 94.62 128 VAL A O 1
ATOM 947 N N . ALA A 1 129 ? 15.617 -16.484 -17.062 1 94.25 129 ALA A N 1
ATOM 948 C CA . ALA A 1 129 ? 17 -16.703 -16.656 1 94.25 129 ALA A CA 1
ATOM 949 C C . ALA A 1 129 ? 17.516 -15.547 -15.812 1 94.25 129 ALA A C 1
ATOM 951 O O . ALA A 1 129 ? 17.203 -14.383 -16.094 1 94.25 129 ALA A O 1
ATOM 952 N N . LYS A 1 130 ? 18.312 -15.922 -14.805 1 93.38 130 LYS A N 1
ATOM 953 C CA . LYS A 1 130 ? 18.922 -14.898 -13.961 1 93.38 130 LYS A CA 1
ATOM 954 C C . LYS A 1 130 ? 19.719 -13.906 -14.789 1 93.38 130 LYS A C 1
ATOM 956 O O . LYS A 1 130 ? 20.547 -14.305 -15.625 1 93.38 130 LYS A O 1
ATOM 961 N N . SER A 1 131 ? 19.422 -12.656 -14.625 1 93.06 131 SER A N 1
ATOM 962 C CA . SER A 1 131 ? 20.281 -11.633 -15.211 1 93.06 131 SER A CA 1
ATOM 963 C C . SER A 1 131 ? 21.328 -11.156 -14.219 1 93.06 131 SER A C 1
ATOM 965 O O . SER A 1 131 ? 21.266 -11.484 -13.031 1 93.06 131 SER A O 1
ATOM 967 N N . GLN A 1 132 ? 22.391 -10.445 -14.711 1 92.12 132 GLN A N 1
ATOM 968 C CA . GLN A 1 132 ? 23.469 -9.898 -13.891 1 92.12 132 GLN A CA 1
ATOM 969 C C . GLN A 1 132 ? 23.516 -8.375 -13.984 1 92.12 132 GLN A C 1
ATOM 971 O O . GLN A 1 132 ? 23.047 -7.793 -14.969 1 92.12 132 GLN A O 1
ATOM 976 N N . PRO A 1 133 ? 24.062 -7.703 -12.969 1 92.38 133 PRO A N 1
ATOM 977 C CA . PRO A 1 133 ? 24.188 -6.246 -13.023 1 92.38 133 PRO A CA 1
ATOM 978 C C . PRO A 1 133 ? 25.062 -5.773 -14.188 1 92.38 133 PRO A C 1
ATOM 980 O O . PRO A 1 133 ? 26.047 -6.422 -14.523 1 92.38 133 PRO A O 1
ATOM 983 N N . PRO A 1 134 ? 24.891 -4.605 -14.773 1 92.56 134 PRO A N 1
ATOM 984 C CA . PRO A 1 134 ? 23.625 -3.891 -14.617 1 92.56 134 PRO A CA 1
ATOM 985 C C . PRO A 1 134 ? 22.438 -4.676 -15.164 1 92.56 134 PRO A C 1
ATOM 987 O O . PRO A 1 134 ? 22.516 -5.242 -16.25 1 92.56 134 PRO A O 1
ATOM 990 N N . TYR A 1 135 ? 21.438 -4.82 -14.445 1 94.25 135 TYR A N 1
ATOM 991 C CA . TYR A 1 135 ? 20.297 -5.672 -14.758 1 94.25 135 TYR A CA 1
ATOM 992 C C . TYR A 1 135 ? 19.531 -5.133 -15.953 1 94.25 135 TYR A C 1
ATOM 994 O O . TYR A 1 135 ? 19.406 -3.918 -16.125 1 94.25 135 TYR A O 1
ATOM 1002 N N . ASP A 1 136 ? 19.031 -6.148 -16.719 1 89.12 136 ASP A N 1
ATOM 1003 C CA . ASP A 1 136 ? 18.094 -5.781 -17.781 1 89.12 136 ASP A CA 1
ATOM 1004 C C . ASP A 1 136 ? 16.75 -5.355 -17.203 1 89.12 136 ASP A C 1
ATOM 1006 O O . ASP A 1 136 ? 16.422 -5.691 -16.062 1 89.12 136 ASP A O 1
ATOM 1010 N N . SER A 1 137 ? 16 -4.523 -18 1 90.06 137 SER A N 1
ATOM 1011 C CA . SER A 1 137 ? 14.625 -4.207 -17.625 1 90.06 137 SER A CA 1
ATOM 1012 C C . SER A 1 137 ? 13.766 -5.461 -17.594 1 90.06 137 SER A C 1
ATOM 1014 O O . SER A 1 137 ? 14.148 -6.504 -18.125 1 90.06 137 SER A O 1
ATOM 1016 N N . LEU A 1 138 ? 12.656 -5.336 -16.953 1 90.12 138 LEU A N 1
ATOM 1017 C CA . LEU A 1 138 ? 11.703 -6.434 -16.891 1 90.12 138 LEU A CA 1
ATOM 1018 C C . LEU A 1 138 ? 11.32 -6.895 -18.297 1 90.12 138 LEU A C 1
ATOM 1020 O O . LEU A 1 138 ? 11.312 -8.094 -18.578 1 90.12 138 LEU A O 1
ATOM 1024 N N . ALA A 1 139 ? 11.062 -5.941 -19.188 1 85.25 139 ALA A N 1
ATOM 1025 C CA . ALA A 1 139 ? 10.656 -6.242 -20.562 1 85.25 139 ALA A CA 1
ATOM 1026 C C . ALA A 1 139 ? 11.766 -6.973 -21.312 1 85.25 139 ALA A C 1
ATOM 1028 O O . ALA A 1 139 ? 11.5 -7.957 -22.016 1 85.25 139 ALA A O 1
ATOM 1029 N N . GLU A 1 140 ? 12.922 -6.523 -21.172 1 86.44 140 GLU A N 1
ATOM 1030 C CA . GLU A 1 140 ? 14.062 -7.148 -21.844 1 86.44 140 GLU A CA 1
ATOM 1031 C C . GLU A 1 140 ? 14.289 -8.57 -21.328 1 86.44 140 GLU A C 1
ATOM 1033 O O . GLU A 1 140 ? 14.539 -9.484 -22.109 1 86.44 140 GLU A O 1
ATOM 1038 N N . THR A 1 141 ? 14.195 -8.711 -20.047 1 86 141 THR A N 1
ATOM 1039 C CA . THR A 1 141 ? 14.391 -10.031 -19.469 1 86 141 THR A CA 1
ATOM 1040 C C . THR A 1 141 ? 13.273 -10.984 -19.891 1 86 141 THR A C 1
ATOM 1042 O O . THR A 1 141 ? 13.531 -12.156 -20.188 1 86 141 THR A O 1
ATOM 1045 N N . ALA A 1 142 ? 12.102 -10.469 -19.891 1 79.25 142 ALA A N 1
ATOM 1046 C CA . ALA A 1 142 ? 10.938 -11.281 -20.234 1 79.25 142 ALA A CA 1
ATOM 1047 C C . ALA A 1 142 ? 11 -11.75 -21.688 1 79.25 142 ALA A C 1
ATOM 1049 O O . ALA A 1 142 ? 10.453 -12.797 -22.031 1 79.25 142 ALA A O 1
ATOM 1050 N N . ARG A 1 143 ? 11.703 -11.016 -22.547 1 83.12 143 ARG A N 1
ATOM 1051 C CA . ARG A 1 143 ? 11.883 -11.414 -23.938 1 83.12 143 ARG A CA 1
ATOM 1052 C C . ARG A 1 143 ? 12.664 -12.719 -24.047 1 83.12 143 ARG A C 1
ATOM 1054 O O . ARG A 1 143 ? 12.5 -13.469 -25.016 1 83.12 143 ARG A O 1
ATOM 1061 N N . HIS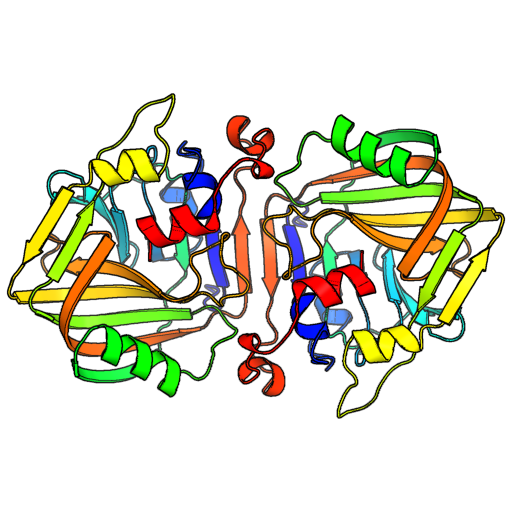 A 1 144 ? 13.367 -12.938 -23.094 1 86.25 144 HIS A N 1
ATOM 1062 C CA . HIS A 1 144 ? 14.172 -14.156 -23.094 1 86.25 144 HIS A CA 1
ATOM 1063 C C . HIS A 1 144 ? 13.625 -15.18 -22.094 1 86.25 144 HIS A C 1
ATOM 1065 O O . HIS A 1 144 ? 14.383 -15.961 -21.531 1 86.25 144 HIS A O 1
ATOM 1071 N N . GLN A 1 145 ? 12.383 -15.109 -21.953 1 92.38 145 GLN A N 1
ATOM 1072 C CA . GLN A 1 145 ? 11.758 -16.047 -21.016 1 92.38 145 GLN A CA 1
ATOM 1073 C C . GLN A 1 145 ? 11.719 -17.453 -21.594 1 92.38 145 GLN A C 1
ATOM 1075 O O . GLN A 1 145 ? 11.664 -17.641 -22.812 1 92.38 145 GLN A O 1
ATOM 1080 N N . SER A 1 146 ? 11.852 -18.422 -20.766 1 96.88 146 SER A N 1
ATOM 1081 C CA . SER A 1 146 ? 11.641 -19.828 -21.109 1 96.88 146 SER A CA 1
ATOM 1082 C C . SER A 1 146 ? 10.188 -20.234 -20.891 1 96.88 146 SER A C 1
ATOM 1084 O O . SER A 1 146 ? 9.625 -19.984 -19.828 1 96.88 146 SER A O 1
ATOM 1086 N N . ILE A 1 147 ? 9.656 -20.859 -21.906 1 97.62 147 ILE A N 1
ATOM 1087 C CA . ILE A 1 147 ? 8.266 -21.297 -21.859 1 97.62 147 ILE A CA 1
ATOM 1088 C C . ILE A 1 147 ? 8.211 -22.812 -21.641 1 97.62 147 ILE A C 1
ATOM 1090 O O . ILE A 1 147 ? 8.977 -23.547 -22.266 1 97.62 147 ILE A O 1
ATOM 1094 N N . PHE A 1 148 ? 7.391 -23.219 -20.75 1 98.56 148 PHE A N 1
ATOM 1095 C CA . PHE A 1 148 ? 7.176 -24.641 -20.484 1 98.56 148 PHE A CA 1
ATOM 1096 C C . PHE A 1 148 ? 5.707 -25 -20.656 1 98.56 148 PHE A C 1
ATOM 1098 O O . PHE A 1 148 ? 4.82 -24.219 -20.297 1 98.56 148 PHE A O 1
ATOM 1105 N N . LYS A 1 149 ? 5.457 -26.203 -21.156 1 98.62 149 LYS A N 1
ATOM 1106 C CA . LYS A 1 149 ? 4.09 -26.641 -21.422 1 98.62 149 LYS A CA 1
ATOM 1107 C C . LYS A 1 149 ? 3.859 -28.062 -20.938 1 98.62 149 LYS A C 1
ATOM 1109 O O . LYS A 1 149 ? 4.766 -28.906 -21 1 98.62 149 LYS A O 1
ATOM 1114 N N . ARG A 1 150 ? 2.719 -28.266 -20.484 1 98.62 150 ARG A N 1
ATOM 1115 C CA . ARG A 1 150 ? 2.203 -29.594 -20.203 1 98.62 150 ARG A CA 1
ATOM 1116 C C . ARG A 1 150 ? 0.749 -29.734 -20.656 1 98.62 150 ARG A C 1
ATOM 1118 O O . ARG A 1 150 ? -0.052 -28.812 -20.453 1 98.62 150 ARG A O 1
ATOM 1125 N N . LYS A 1 151 ? 0.446 -30.828 -21.297 1 98.75 151 LYS A N 1
ATOM 1126 C CA . LYS A 1 151 ? -0.907 -31.062 -21.797 1 98.75 151 LYS A CA 1
ATOM 1127 C C . LYS A 1 151 ? -1.875 -31.328 -20.656 1 98.75 151 LYS A C 1
ATOM 1129 O O . LYS A 1 151 ? -3.021 -30.875 -20.688 1 98.75 151 LYS A O 1
ATOM 1134 N N . GLN A 1 152 ? -1.482 -32.156 -19.797 1 98.75 152 GLN A N 1
ATOM 1135 C CA . GLN A 1 152 ? -2.23 -32.469 -18.578 1 98.75 152 GLN A CA 1
ATOM 1136 C C . GLN A 1 152 ? -1.3 -32.562 -17.375 1 98.75 152 GLN A C 1
ATOM 1138 O O . GLN A 1 152 ? -0.215 -33.156 -17.469 1 98.75 152 GLN A O 1
ATOM 1143 N N . VAL A 1 153 ? -1.741 -32.031 -16.281 1 98.81 153 VAL A N 1
ATOM 1144 C CA . VAL A 1 153 ? -0.893 -32.062 -15.094 1 98.81 153 VAL A CA 1
ATOM 1145 C C . VAL A 1 153 ? -1.741 -31.828 -13.844 1 98.81 153 VAL A C 1
ATOM 1147 O O . VAL A 1 153 ? -2.695 -31.047 -13.875 1 98.81 153 VAL A O 1
ATOM 1150 N N . GLU A 1 154 ? -1.502 -32.562 -12.82 1 98.88 154 GLU A N 1
ATOM 1151 C CA . GLU A 1 154 ? -2.031 -32.281 -11.492 1 98.88 154 GLU A CA 1
ATOM 1152 C C . GLU A 1 154 ? -1.129 -31.297 -10.742 1 98.88 154 GLU A C 1
ATOM 1154 O O . GLU A 1 154 ? 0.097 -31.406 -10.805 1 98.88 154 GLU A O 1
ATOM 1159 N N . GLY A 1 155 ? -1.774 -30.328 -10.102 1 98.88 155 GLY A N 1
ATOM 1160 C CA . GLY A 1 155 ? -0.935 -29.391 -9.367 1 98.88 155 GLY A CA 1
ATOM 1161 C C . GLY A 1 155 ? -1.728 -28.328 -8.633 1 98.88 155 GLY A C 1
ATOM 1162 O O . GLY A 1 155 ? -2.896 -28.531 -8.297 1 98.88 155 GLY A O 1
ATOM 1163 N N . THR A 1 156 ? -1.031 -27.328 -8.188 1 98.94 156 THR A N 1
ATOM 1164 C CA . THR A 1 156 ? -1.569 -26.203 -7.418 1 98.94 156 THR A CA 1
ATOM 1165 C C . THR A 1 156 ? -1.325 -24.875 -8.141 1 98.94 156 THR A C 1
ATOM 1167 O O . THR A 1 156 ? -0.195 -24.578 -8.539 1 98.94 156 THR A O 1
ATOM 1170 N N . LEU A 1 157 ? -2.369 -24.172 -8.43 1 98.94 157 LEU A N 1
ATOM 1171 C CA . LEU A 1 157 ? -2.312 -22.766 -8.812 1 98.94 157 LEU A CA 1
ATOM 1172 C C . LEU A 1 157 ? -2.402 -21.859 -7.582 1 98.94 157 LEU A C 1
ATOM 1174 O O . LEU A 1 157 ? -3.402 -21.875 -6.863 1 98.94 157 LEU A O 1
ATOM 1178 N N . LEU A 1 158 ? -1.357 -21.172 -7.289 1 98.88 158 LEU A N 1
ATOM 1179 C CA . LEU A 1 158 ? -1.326 -20.188 -6.223 1 98.88 158 LEU A CA 1
ATOM 1180 C C . LEU A 1 158 ? -1.398 -18.766 -6.793 1 98.88 158 LEU A C 1
ATOM 1182 O O . LEU A 1 158 ? -0.573 -18.391 -7.625 1 98.88 158 LEU A O 1
ATOM 1186 N N . SER A 1 159 ? -2.389 -18.016 -6.32 1 98.38 159 SER A N 1
ATOM 1187 C CA . SER A 1 159 ? -2.678 -16.719 -6.906 1 98.38 159 SER A CA 1
ATOM 1188 C C . SER A 1 159 ? -2.859 -15.656 -5.832 1 98.38 159 SER A C 1
ATOM 1190 O O . SER A 1 159 ? -3.352 -15.945 -4.738 1 98.38 159 SER A O 1
ATOM 1192 N N . TYR A 1 160 ? -2.436 -14.531 -6.168 1 98.44 160 TYR A N 1
ATOM 1193 C CA . TYR A 1 160 ? -2.854 -13.352 -5.422 1 98.44 160 TYR A CA 1
ATOM 1194 C C . TYR A 1 160 ? -3.721 -12.445 -6.285 1 98.44 160 TYR A C 1
ATOM 1196 O O . TYR A 1 160 ? -3.449 -12.258 -7.473 1 98.44 160 TYR A O 1
ATOM 1204 N N . TYR A 1 161 ? -4.758 -11.945 -5.711 1 97.75 161 TYR A N 1
ATOM 1205 C CA . TYR A 1 161 ? -5.559 -10.875 -6.293 1 97.75 161 TYR A CA 1
ATOM 1206 C C . TYR A 1 161 ? -5.262 -9.547 -5.617 1 97.75 161 TYR A C 1
ATOM 1208 O O . TYR A 1 161 ? -5.227 -9.461 -4.387 1 97.75 161 TYR A O 1
ATOM 1216 N N . ALA A 1 162 ? -5.059 -8.539 -6.398 1 96.81 162 ALA A N 1
ATOM 1217 C CA . ALA A 1 162 ? -4.898 -7.172 -5.914 1 96.81 162 ALA A CA 1
ATOM 1218 C C . ALA A 1 162 ? -5.965 -6.25 -6.504 1 96.81 162 ALA A C 1
ATOM 1220 O O . ALA A 1 162 ? -6.27 -6.328 -7.695 1 96.81 162 ALA A O 1
ATOM 1221 N N . PRO A 1 163 ? -6.535 -5.348 -5.633 1 95.38 163 PRO A N 1
ATOM 1222 C CA . PRO A 1 163 ? -7.422 -4.324 -6.191 1 95.38 163 PRO A CA 1
ATOM 1223 C C . PRO A 1 163 ? -6.727 -3.447 -7.23 1 95.38 163 PRO A C 1
ATOM 1225 O O . PRO A 1 163 ? -5.516 -3.225 -7.145 1 95.38 163 PRO A O 1
ATOM 1228 N N . GLN A 1 164 ? -7.539 -2.924 -8.164 1 92.88 164 GLN A N 1
ATOM 1229 C CA . GLN A 1 164 ? -7 -2.123 -9.258 1 92.88 164 GLN A CA 1
ATOM 1230 C C . GLN A 1 164 ? -6.27 -0.893 -8.734 1 92.88 164 GLN A C 1
ATOM 1232 O O . GLN A 1 164 ? -5.293 -0.441 -9.336 1 92.88 164 GLN A O 1
ATOM 1237 N N . LEU A 1 165 ? -6.648 -0.379 -7.605 1 92.94 165 LEU A N 1
ATOM 1238 C CA . LEU A 1 165 ? -6.039 0.793 -6.988 1 92.94 165 LEU A CA 1
ATOM 1239 C C . LEU A 1 165 ? -4.559 0.549 -6.703 1 92.94 165 LEU A C 1
ATOM 1241 O O . LEU A 1 165 ? -3.773 1.496 -6.625 1 92.94 165 LEU A O 1
ATOM 1245 N N . PHE A 1 166 ? -4.141 -0.684 -6.613 1 95.31 166 PHE A N 1
ATOM 1246 C CA . PHE A 1 166 ? -2.787 -1.028 -6.199 1 95.31 166 PHE A CA 1
ATOM 1247 C C . PHE A 1 166 ? -1.955 -1.485 -7.391 1 95.31 166 PHE A C 1
ATOM 1249 O O . PHE A 1 166 ? -0.915 -2.125 -7.219 1 95.31 166 PHE A O 1
ATOM 1256 N N . ASP A 1 167 ? -2.471 -1.174 -8.594 1 93.44 167 ASP A N 1
ATOM 1257 C CA . ASP A 1 167 ? -1.677 -1.45 -9.781 1 93.44 167 ASP A CA 1
ATOM 1258 C C . ASP A 1 167 ? -0.345 -0.703 -9.742 1 93.44 167 ASP A C 1
ATOM 1260 O O . ASP A 1 167 ? -0.304 0.487 -9.422 1 93.44 167 ASP A O 1
ATOM 1264 N N . GLY A 1 168 ? 0.75 -1.381 -10.039 1 93.56 168 GLY A N 1
ATOM 1265 C CA . GLY A 1 168 ? 2.1 -0.876 -9.844 1 93.56 168 GLY A CA 1
ATOM 1266 C C . GLY A 1 168 ? 2.773 -1.447 -8.609 1 93.56 168 GLY A C 1
ATOM 1267 O O . GLY A 1 168 ? 3.922 -1.892 -8.672 1 93.56 168 GLY A O 1
ATOM 1268 N N . VAL A 1 169 ? 2.08 -1.343 -7.441 1 95.56 169 VAL A N 1
ATOM 1269 C CA . VAL A 1 169 ? 2.537 -2.012 -6.227 1 95.56 169 VAL A CA 1
ATOM 1270 C C . VAL A 1 169 ? 2.531 -3.523 -6.438 1 95.56 169 VAL A C 1
ATOM 1272 O O . VAL A 1 169 ? 3.518 -4.203 -6.137 1 95.56 169 VAL A O 1
ATOM 1275 N N . ALA A 1 170 ? 1.46 -3.98 -6.914 1 95.25 170 ALA A N 1
ATOM 1276 C CA . ALA A 1 170 ? 1.207 -5.324 -7.426 1 95.25 170 ALA A CA 1
ATOM 1277 C C . ALA A 1 170 ? 0.635 -5.273 -8.836 1 95.25 170 ALA A C 1
ATOM 1279 O O . ALA A 1 170 ? 0.8 -4.277 -9.547 1 95.25 170 ALA A O 1
ATOM 1280 N N . VAL A 1 171 ? 0.206 -6.289 -9.367 1 92.81 171 VAL A N 1
ATOM 1281 C CA . VAL A 1 171 ? -0.596 -6.266 -10.586 1 92.81 171 VAL A CA 1
ATOM 1282 C C . VAL A 1 171 ? -2.08 -6.273 -10.227 1 92.81 171 VAL A C 1
ATOM 1284 O O . VAL A 1 171 ? -2.543 -7.145 -9.484 1 92.81 171 VAL A O 1
ATOM 1287 N N . GLY A 1 172 ? -2.811 -5.188 -10.648 1 93.44 172 GLY A N 1
ATOM 1288 C CA . GLY A 1 172 ? -4.254 -5.219 -10.469 1 93.44 172 GLY A CA 1
ATOM 1289 C C . GLY A 1 172 ? -4.906 -6.445 -11.078 1 93.44 172 GLY A C 1
ATOM 1290 O O . GLY A 1 172 ? -4.727 -6.719 -12.266 1 93.44 172 GLY A O 1
ATOM 1291 N N . GLY A 1 173 ? -5.684 -7.109 -10.297 1 94.94 173 GLY A N 1
ATOM 1292 C CA . GLY A 1 173 ? -6.195 -8.398 -10.727 1 94.94 173 GLY A CA 1
ATOM 1293 C C . GLY A 1 173 ? -5.391 -9.57 -10.195 1 94.94 173 GLY A C 1
ATOM 1294 O O . GLY A 1 173 ? -4.918 -9.539 -9.062 1 94.94 173 GLY A O 1
ATOM 1295 N N . PHE A 1 174 ? -5.328 -10.656 -10.992 1 96.81 174 PHE A N 1
ATOM 1296 C CA . PHE A 1 174 ? -4.746 -11.906 -10.516 1 96.81 174 PHE A CA 1
ATOM 1297 C C . PHE A 1 174 ? -3.289 -12.023 -10.945 1 96.81 174 PHE A C 1
ATOM 1299 O O . PHE A 1 174 ? -2.932 -11.656 -12.062 1 96.81 174 PHE A O 1
ATOM 1306 N N . HIS A 1 175 ? -2.459 -12.477 -10.094 1 97.5 175 HIS A N 1
ATOM 1307 C CA . HIS A 1 175 ? -1.086 -12.914 -10.328 1 97.5 175 HIS A CA 1
ATOM 1308 C C . HIS A 1 175 ? -0.908 -14.383 -9.961 1 97.5 175 HIS A C 1
ATOM 1310 O O . HIS A 1 175 ? -0.977 -14.75 -8.789 1 97.5 175 HIS A O 1
ATOM 1316 N N . HIS A 1 176 ? -0.591 -15.242 -11.016 1 98.19 176 HIS A N 1
ATOM 1317 C CA . HIS A 1 176 ? -0.644 -16.688 -10.844 1 98.19 176 HIS A CA 1
ATOM 1318 C C . HIS A 1 176 ? 0.745 -17.312 -10.961 1 98.19 176 HIS A C 1
ATOM 1320 O O . HIS A 1 176 ? 1.498 -16.984 -11.883 1 98.19 176 HIS A O 1
ATOM 1326 N N . HIS A 1 177 ? 1.084 -18.125 -10.016 1 98.81 177 HIS A N 1
ATOM 1327 C CA . HIS A 1 177 ? 2.152 -19.109 -10.164 1 98.81 177 HIS A CA 1
ATOM 1328 C C . HIS A 1 177 ? 1.616 -20.531 -10.031 1 98.81 177 HIS A C 1
ATOM 1330 O O . HIS A 1 177 ? 0.587 -20.75 -9.391 1 98.81 177 HIS A O 1
ATOM 1336 N N . PHE A 1 178 ? 2.234 -21.453 -10.688 1 98.94 178 PHE A N 1
ATOM 1337 C CA . PHE A 1 178 ? 1.788 -22.828 -10.727 1 98.94 178 PHE A CA 1
ATOM 1338 C C . PHE A 1 178 ? 2.912 -23.781 -10.312 1 98.94 178 PHE A C 1
ATOM 1340 O O . PHE A 1 178 ? 4.074 -23.562 -10.664 1 98.94 178 PHE A O 1
ATOM 1347 N N . LEU A 1 179 ? 2.578 -24.797 -9.562 1 98.94 179 LEU A N 1
ATOM 1348 C CA . LEU A 1 179 ? 3.49 -25.875 -9.211 1 98.94 179 LEU A CA 1
ATOM 1349 C C . LEU A 1 179 ? 2.801 -27.234 -9.344 1 98.94 179 LEU A C 1
ATOM 1351 O O . LEU A 1 179 ? 1.728 -27.453 -8.781 1 98.94 179 LEU A O 1
ATOM 1355 N N . SER A 1 180 ? 3.459 -28.125 -10.055 1 98.94 180 SER A N 1
ATOM 1356 C CA . SER A 1 180 ? 2.9 -29.469 -10.219 1 98.94 180 SER A CA 1
ATOM 1357 C C . SER A 1 180 ? 2.938 -30.25 -8.914 1 98.94 180 SER A C 1
ATOM 1359 O O . SER A 1 180 ? 3.756 -29.969 -8.039 1 98.94 180 SER A O 1
ATOM 1361 N N . ALA A 1 181 ? 2.072 -31.234 -8.789 1 98.75 181 ALA A N 1
ATOM 1362 C CA . ALA A 1 181 ? 2.008 -32.062 -7.605 1 98.75 181 ALA A CA 1
ATOM 1363 C C . ALA A 1 181 ? 3.318 -32.844 -7.398 1 98.75 181 ALA A C 1
ATOM 1365 O O . ALA A 1 181 ? 3.732 -33.062 -6.262 1 98.75 181 ALA A O 1
ATOM 1366 N N . ASP A 1 182 ? 3.984 -33.188 -8.5 1 98.31 182 ASP A N 1
ATOM 1367 C CA . ASP A 1 182 ? 5.23 -33.938 -8.445 1 98.31 182 ASP A CA 1
ATOM 1368 C C . ASP A 1 182 ? 6.426 -33 -8.227 1 98.31 182 ASP A C 1
ATOM 1370 O O . ASP A 1 182 ? 7.559 -33.469 -8.078 1 98.31 182 ASP A O 1
ATOM 1374 N N . HIS A 1 183 ? 6.23 -31.719 -8.234 1 98.5 183 HIS A N 1
ATOM 1375 C CA . HIS A 1 183 ? 7.266 -30.703 -8.047 1 98.5 183 HIS A CA 1
ATOM 1376 C C . HIS A 1 183 ? 8.367 -30.828 -9.094 1 98.5 183 HIS A C 1
ATOM 1378 O O . HIS A 1 183 ? 9.555 -30.812 -8.766 1 98.5 183 HIS A O 1
ATOM 1384 N N . ASP A 1 184 ? 7.961 -31 -10.32 1 98.56 184 ASP A N 1
ATOM 1385 C CA . ASP A 1 184 ? 8.922 -31.094 -11.422 1 98.56 184 ASP A CA 1
ATOM 1386 C C . ASP A 1 184 ? 8.539 -30.172 -12.562 1 98.56 184 ASP A C 1
ATOM 1388 O O . ASP A 1 184 ? 9.141 -30.219 -13.641 1 98.56 184 ASP A O 1
ATOM 1392 N N . PHE A 1 185 ? 7.504 -29.453 -12.391 1 98.75 185 PHE A N 1
ATOM 1393 C CA . PHE A 1 185 ? 6.984 -28.516 -13.391 1 98.75 185 PHE A CA 1
ATOM 1394 C C . PHE A 1 185 ? 6.305 -27.328 -12.727 1 98.75 185 PHE A C 1
ATOM 1396 O O . PHE A 1 185 ? 5.637 -27.484 -11.695 1 98.75 185 PHE A O 1
ATOM 1403 N N . GLY A 1 186 ? 6.422 -26.188 -13.273 1 98.69 186 GLY A N 1
ATOM 1404 C CA . GLY A 1 186 ? 5.742 -25.016 -12.758 1 98.69 186 GLY A CA 1
ATOM 1405 C C . GLY A 1 186 ? 6.285 -23.703 -13.312 1 98.69 186 GLY A C 1
ATOM 1406 O O . GLY A 1 186 ? 6.73 -23.656 -14.461 1 98.69 186 GLY A O 1
ATOM 1407 N N . GLY A 1 187 ? 6.09 -22.609 -12.57 1 98.62 187 GLY A N 1
ATOM 1408 C CA . GLY A 1 187 ? 6.523 -21.266 -12.945 1 98.62 187 GLY A CA 1
ATOM 1409 C C . GLY A 1 187 ? 5.41 -20.234 -12.883 1 98.62 187 GLY A C 1
ATOM 1410 O O . GLY A 1 187 ? 4.402 -20.453 -12.203 1 98.62 187 GLY A O 1
ATOM 1411 N N . HIS A 1 188 ? 5.676 -19.047 -13.422 1 97.75 188 HIS A N 1
ATOM 1412 C CA . HIS A 1 188 ? 4.645 -18.047 -13.648 1 97.75 188 HIS A CA 1
ATOM 1413 C C . HIS A 1 188 ? 3.617 -18.531 -14.664 1 97.75 188 HIS A C 1
ATOM 1415 O O . HIS A 1 188 ? 3.961 -18.812 -15.82 1 97.75 188 HIS A O 1
ATOM 1421 N N . LEU A 1 189 ? 2.367 -18.641 -14.234 1 98.31 189 LEU A N 1
ATOM 1422 C CA . LEU A 1 189 ? 1.335 -19.156 -15.125 1 98.31 189 LEU A CA 1
ATOM 1423 C C . LEU A 1 189 ? 0.967 -18.125 -16.188 1 98.31 189 LEU A C 1
ATOM 1425 O O . LEU A 1 189 ? 0.616 -16.984 -15.859 1 98.31 189 LEU A O 1
ATOM 1429 N N . LEU A 1 190 ? 1.057 -18.531 -17.406 1 95.94 190 LEU A N 1
ATOM 1430 C CA . LEU A 1 190 ? 0.589 -17.703 -18.516 1 95.94 190 LEU A CA 1
ATOM 1431 C C . LEU A 1 190 ? -0.837 -18.078 -18.906 1 95.94 190 LEU A C 1
ATOM 1433 O O . LEU A 1 190 ? -1.674 -17.188 -19.125 1 95.94 190 LEU A O 1
ATOM 1437 N N . GLU A 1 191 ? -0.989 -19.438 -18.922 1 96.69 191 GLU A N 1
ATOM 1438 C CA . GLU A 1 191 ? -2.295 -19.922 -19.375 1 96.69 191 GLU A CA 1
ATOM 1439 C C . GLU A 1 191 ? -2.518 -21.375 -18.953 1 96.69 191 GLU A C 1
ATOM 1441 O O . GLU A 1 191 ? -1.56 -22.109 -18.75 1 96.69 191 GLU A O 1
ATOM 1446 N N . PHE A 1 192 ? -3.762 -21.656 -18.797 1 98.5 192 PHE A N 1
ATOM 1447 C CA . PHE A 1 192 ? -4.203 -23.047 -18.844 1 98.5 192 PHE A CA 1
ATOM 1448 C C . PHE A 1 192 ? -5.512 -23.172 -19.609 1 98.5 192 PHE A C 1
ATOM 1450 O O . PHE A 1 192 ? -6.262 -22.203 -19.75 1 98.5 192 PHE A O 1
ATOM 1457 N N . GLY A 1 193 ? -5.738 -24.328 -20.203 1 98.5 193 GLY A N 1
ATOM 1458 C CA . GLY A 1 193 ? -6.984 -24.578 -20.922 1 98.5 193 GLY A CA 1
ATOM 1459 C C . GLY A 1 193 ? -8.188 -24.688 -20 1 98.5 193 GLY A C 1
ATOM 1460 O O . GLY A 1 193 ? -9.062 -23.828 -20 1 98.5 193 GLY A O 1
ATOM 1461 N N . GLN A 1 194 ? -8.117 -25.812 -19.266 1 98.81 194 GLN A N 1
ATOM 1462 C CA . GLN A 1 194 ? -9.188 -26.047 -18.297 1 98.81 194 GLN A CA 1
ATOM 1463 C C . GLN A 1 194 ? -8.625 -26.547 -16.969 1 98.81 194 GLN A C 1
ATOM 1465 O O . GLN A 1 194 ? -7.559 -27.172 -16.922 1 98.81 194 GLN A O 1
ATOM 1470 N N . ALA A 1 195 ? -9.383 -26.281 -15.922 1 98.88 195 ALA A N 1
ATOM 1471 C CA . ALA A 1 195 ? -9.039 -26.781 -14.586 1 98.88 195 ALA A CA 1
ATOM 1472 C C . ALA A 1 195 ? -10.242 -27.453 -13.938 1 98.88 195 ALA A C 1
ATOM 1474 O O . ALA A 1 195 ? -11.383 -27.016 -14.109 1 98.88 195 ALA A O 1
ATOM 1475 N N . SER A 1 196 ? -10.031 -28.516 -13.289 1 98.88 196 SER A N 1
ATOM 1476 C CA . SER A 1 196 ? -10.961 -29.156 -12.375 1 98.88 196 SER A CA 1
ATOM 1477 C C . SER A 1 196 ? -10.336 -29.375 -11 1 98.88 196 SER A C 1
ATOM 1479 O O . SER A 1 196 ? -9.242 -29.906 -10.891 1 98.88 196 SER A O 1
ATOM 1481 N N . GLY A 1 197 ? -11.016 -28.859 -9.984 1 98.81 197 GLY A N 1
ATOM 1482 C CA . GLY A 1 197 ? -10.453 -29.016 -8.656 1 98.81 197 GLY A CA 1
ATOM 1483 C C . GLY A 1 197 ? -11.141 -28.141 -7.617 1 98.81 197 GLY A C 1
ATOM 1484 O O . GLY A 1 197 ? -12.281 -27.719 -7.816 1 98.81 197 GLY A O 1
ATOM 1485 N N . THR A 1 198 ? -10.484 -28.016 -6.504 1 98.88 198 THR A N 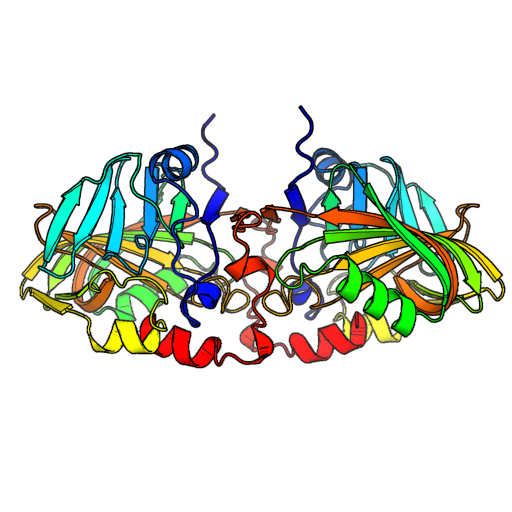1
ATOM 1486 C CA . THR A 1 198 ? -11 -27.266 -5.371 1 98.88 198 THR A CA 1
ATOM 1487 C C . THR A 1 198 ? -10.305 -25.906 -5.266 1 98.88 198 THR A C 1
ATOM 1489 O O . THR A 1 198 ? -9.078 -25.828 -5.352 1 98.88 198 THR A O 1
ATOM 1492 N N . VAL A 1 199 ? -11.141 -24.859 -5.137 1 98.88 199 VAL A N 1
ATOM 1493 C CA . VAL A 1 199 ? -10.656 -23.5 -4.961 1 98.88 199 VAL A CA 1
ATOM 1494 C C . VAL A 1 199 ? -10.828 -23.078 -3.506 1 98.88 199 VAL A C 1
ATOM 1496 O O . VAL A 1 199 ? -11.93 -23.125 -2.965 1 98.88 199 VAL A O 1
ATOM 1499 N N . MET A 1 200 ? -9.75 -22.75 -2.879 1 98.88 200 MET A N 1
ATOM 1500 C CA . MET A 1 200 ? -9.75 -22.172 -1.539 1 98.88 200 MET A CA 1
ATOM 1501 C C . MET A 1 200 ? -9.352 -20.688 -1.583 1 98.88 200 MET A C 1
ATOM 1503 O O . MET A 1 200 ? -8.656 -20.266 -2.506 1 98.88 200 MET A O 1
ATOM 1507 N N . ILE A 1 201 ? -9.797 -19.906 -0.592 1 98.69 201 ILE A N 1
ATOM 1508 C CA . ILE A 1 201 ? -9.539 -18.469 -0.601 1 98.69 201 ILE A CA 1
ATOM 1509 C C . ILE A 1 201 ? -9.086 -18.016 0.787 1 98.69 201 ILE A C 1
ATOM 1511 O O . ILE A 1 201 ? -9.461 -18.625 1.795 1 98.69 201 ILE A O 1
ATOM 1515 N N . GLN A 1 202 ? -8.273 -17.062 0.877 1 98.56 202 GLN A N 1
ATOM 1516 C CA . GLN A 1 202 ? -7.891 -16.359 2.094 1 98.56 202 GLN A CA 1
ATOM 1517 C C . GLN A 1 202 ? -7.824 -14.852 1.854 1 98.56 202 GLN A C 1
ATOM 1519 O O . GLN A 1 202 ? -7.117 -14.398 0.956 1 98.56 202 GLN A O 1
ATOM 1524 N N . THR A 1 203 ? -8.57 -14.094 2.627 1 97.56 203 THR A N 1
ATOM 1525 C CA . THR A 1 203 ? -8.633 -12.648 2.504 1 97.56 203 THR A CA 1
ATOM 1526 C C . THR A 1 203 ? -7.688 -11.977 3.498 1 97.56 203 THR A C 1
ATOM 1528 O O . THR A 1 203 ? -7.395 -12.539 4.559 1 97.56 203 THR A O 1
ATOM 1531 N N . PHE A 1 204 ? -7.227 -10.82 3.129 1 98.31 204 PHE A N 1
ATOM 1532 C CA . PHE A 1 204 ? -6.285 -10.102 3.982 1 98.31 204 PHE A CA 1
ATOM 1533 C C . PHE A 1 204 ? -6.832 -8.734 4.359 1 98.31 204 PHE A C 1
ATOM 1535 O O . PHE A 1 204 ? -7.203 -7.945 3.486 1 98.31 204 PHE A O 1
ATOM 1542 N N . ALA A 1 205 ? -6.801 -8.438 5.641 1 97.62 205 ALA A N 1
ATOM 1543 C CA . ALA A 1 205 ? -7.238 -7.133 6.145 1 97.62 205 ALA A CA 1
ATOM 1544 C C . ALA A 1 205 ? -6.121 -6.102 6.035 1 97.62 205 ALA A C 1
ATOM 1546 O O . ALA A 1 205 ? -6.371 -4.895 6.105 1 97.62 205 ALA A O 1
ATOM 1547 N N . THR A 1 206 ? -4.91 -6.547 5.906 1 98.5 206 THR A N 1
ATOM 1548 C CA . THR A 1 206 ? -3.752 -5.664 5.953 1 98.5 206 THR A CA 1
ATOM 1549 C C . THR A 1 206 ? -2.715 -6.07 4.91 1 98.5 206 THR A C 1
ATOM 1551 O O . THR A 1 206 ? -2.41 -7.258 4.758 1 98.5 206 THR A O 1
ATOM 1554 N N . LEU A 1 207 ? -2.254 -5.137 4.109 1 98.69 207 LEU A N 1
ATOM 1555 C CA . LEU A 1 207 ? -1.029 -5.285 3.33 1 98.69 207 LEU A CA 1
ATOM 1556 C C . LEU A 1 207 ? 0.156 -4.66 4.059 1 98.69 207 LEU A C 1
ATOM 1558 O O . LEU A 1 207 ? 0.154 -3.461 4.344 1 98.69 207 LEU A O 1
ATOM 1562 N N . GLU A 1 208 ? 1.09 -5.477 4.445 1 98.62 208 GLU A N 1
ATOM 1563 C CA . GLU A 1 208 ? 2.375 -5.004 4.949 1 98.62 208 GLU A CA 1
ATOM 1564 C C . GLU A 1 208 ? 3.389 -4.848 3.816 1 98.62 208 GLU A C 1
ATOM 1566 O O . GLU A 1 208 ? 4 -5.828 3.385 1 98.62 208 GLU A O 1
ATOM 1571 N N . GLN A 1 209 ? 3.537 -3.646 3.332 1 98.56 209 GLN A N 1
ATOM 1572 C CA . GLN A 1 209 ? 4.41 -3.318 2.211 1 98.56 209 GLN A CA 1
ATOM 1573 C C . GLN A 1 209 ? 5.797 -2.908 2.695 1 98.56 209 GLN A C 1
ATOM 1575 O O . GLN A 1 209 ? 5.98 -1.799 3.203 1 98.56 209 GLN A O 1
ATOM 1580 N N . HIS A 1 210 ? 6.754 -3.77 2.514 1 98.62 210 HIS A N 1
ATOM 1581 C CA . HIS A 1 210 ? 8.133 -3.52 2.92 1 98.62 210 HIS A CA 1
ATOM 1582 C C . HIS A 1 210 ? 8.977 -3.047 1.743 1 98.62 210 HIS A C 1
ATOM 1584 O O . HIS A 1 210 ? 8.859 -3.574 0.636 1 98.62 210 HIS A O 1
ATOM 1590 N N . PHE A 1 211 ? 9.766 -2.016 1.925 1 98 211 PHE A N 1
ATOM 1591 C CA . PHE A 1 211 ? 10.578 -1.407 0.881 1 98 211 PHE A CA 1
ATOM 1592 C C . PHE A 1 211 ? 12.062 -1.693 1.114 1 98 211 PHE A C 1
ATOM 1594 O O . PHE A 1 211 ? 12.5 -1.807 2.26 1 98 211 PHE A O 1
ATOM 1601 N N . PRO A 1 212 ? 12.828 -1.839 0.033 1 97.38 212 PRO A N 1
ATOM 1602 C CA . PRO A 1 212 ? 14.273 -2.027 0.181 1 97.38 212 PRO A CA 1
ATOM 1603 C C . PRO A 1 212 ? 15.016 -0.722 0.47 1 97.38 212 PRO A C 1
ATOM 1605 O O . PRO A 1 212 ? 15.859 -0.3 -0.32 1 97.38 212 PRO A O 1
ATOM 1608 N N . VAL A 1 213 ? 14.844 -0.191 1.621 1 94.5 213 VAL A N 1
ATOM 1609 C CA . VAL A 1 213 ? 15.266 1.162 1.97 1 94.5 213 VAL A CA 1
ATOM 1610 C C . VAL A 1 213 ? 16.781 1.229 2.031 1 94.5 213 VAL A C 1
ATOM 1612 O O . VAL A 1 213 ? 17.375 2.316 1.977 1 94.5 213 VAL A O 1
ATOM 1615 N N . ALA A 1 214 ? 17.453 0.095 2.131 1 93.44 214 ALA A N 1
ATOM 1616 C CA . ALA A 1 214 ? 18.906 0.088 2.219 1 93.44 214 ALA A CA 1
ATOM 1617 C C . ALA A 1 214 ? 19.547 -0.003 0.832 1 93.44 214 ALA A C 1
ATOM 1619 O O . ALA A 1 214 ? 20.766 0.121 0.689 1 93.44 214 ALA A O 1
ATOM 1620 N N . ASP A 1 215 ? 18.781 -0.245 -0.197 1 95.75 215 ASP A N 1
ATOM 1621 C CA . ASP A 1 215 ? 19.281 -0.375 -1.562 1 95.75 215 ASP A CA 1
ATOM 1622 C C . ASP A 1 215 ? 19.391 0.99 -2.236 1 95.75 215 ASP A C 1
ATOM 1624 O O . ASP A 1 215 ? 18.391 1.646 -2.502 1 95.75 215 ASP A O 1
ATOM 1628 N N . ALA A 1 216 ? 20.578 1.415 -2.557 1 93.12 216 ALA A N 1
ATOM 1629 C CA . ALA A 1 216 ? 20.844 2.746 -3.096 1 93.12 216 ALA A CA 1
ATOM 1630 C C . ALA A 1 216 ? 20.203 2.928 -4.461 1 93.12 216 ALA A C 1
ATOM 1632 O O . ALA A 1 216 ? 19.672 4.004 -4.773 1 93.12 216 ALA A O 1
ATOM 1633 N N . ALA A 1 217 ? 20.312 1.896 -5.281 1 94.06 217 ALA A N 1
ATOM 1634 C CA . ALA A 1 217 ? 19.719 1.992 -6.613 1 94.06 217 ALA A CA 1
ATOM 1635 C C . ALA A 1 217 ? 18.219 2.27 -6.527 1 94.06 217 ALA A C 1
ATOM 1637 O O . ALA A 1 217 ? 17.688 3.082 -7.289 1 94.06 217 ALA A O 1
ATOM 1638 N N . TYR A 1 218 ? 17.578 1.604 -5.598 1 95.25 218 TYR A N 1
ATOM 1639 C CA . TYR A 1 218 ? 16.156 1.833 -5.387 1 95.25 218 TYR A CA 1
ATOM 1640 C C . TYR A 1 218 ? 15.898 3.246 -4.875 1 95.25 218 TYR A C 1
ATOM 1642 O O . TYR A 1 218 ? 15.023 3.945 -5.379 1 95.25 218 TYR A O 1
ATOM 1650 N N . GLN A 1 219 ? 16.641 3.684 -3.922 1 90 219 GLN A N 1
ATOM 1651 C CA . GLN A 1 219 ? 16.422 4.969 -3.262 1 90 219 GLN A CA 1
ATOM 1652 C C . GLN A 1 219 ? 16.562 6.121 -4.25 1 90 219 GLN A C 1
ATOM 1654 O O . GLN A 1 219 ? 15.836 7.117 -4.148 1 90 219 GLN A O 1
ATOM 1659 N N . HIS A 1 220 ? 17.344 5.965 -5.254 1 89.81 220 HIS A N 1
ATOM 1660 C CA . HIS A 1 220 ? 17.703 7.117 -6.074 1 89.81 220 HIS A CA 1
ATOM 1661 C C . HIS A 1 220 ? 17.047 7.043 -7.449 1 89.81 220 HIS A C 1
ATOM 1663 O O . HIS A 1 220 ? 17.141 7.984 -8.242 1 89.81 220 HIS A O 1
ATOM 1669 N N . HIS A 1 221 ? 16.406 5.965 -7.688 1 93.38 221 HIS A N 1
ATOM 1670 C CA . HIS A 1 221 ? 15.805 5.824 -9.008 1 93.38 221 HIS A CA 1
ATOM 1671 C C . HIS A 1 221 ? 14.633 6.773 -9.188 1 93.38 221 HIS A C 1
ATOM 1673 O O . HIS A 1 221 ? 13.82 6.941 -8.273 1 93.38 221 HIS A O 1
ATOM 1679 N N . ASP A 1 222 ? 14.547 7.375 -10.336 1 92.12 222 ASP A N 1
ATOM 1680 C CA . ASP A 1 222 ? 13.414 8.211 -10.711 1 92.12 222 ASP A CA 1
ATOM 1681 C C . ASP A 1 222 ? 12.391 7.422 -11.523 1 92.12 222 ASP A C 1
ATOM 1683 O O . ASP A 1 222 ? 12.555 7.246 -12.734 1 92.12 222 ASP A O 1
ATOM 1687 N N . PHE A 1 223 ? 11.305 7.023 -10.938 1 92.62 223 PHE A N 1
ATOM 1688 C CA . PHE A 1 223 ? 10.305 6.164 -11.57 1 92.62 223 PHE A CA 1
ATOM 1689 C C . PHE A 1 223 ? 9.461 6.953 -12.562 1 92.62 223 PHE A C 1
ATOM 1691 O O . PHE A 1 223 ? 8.719 6.367 -13.359 1 92.62 223 PHE A O 1
ATOM 1698 N N . SER A 1 224 ? 9.539 8.242 -12.516 1 86.19 224 SER A N 1
ATOM 1699 C CA . SER A 1 224 ? 8.703 9.062 -13.375 1 86.19 224 SER A CA 1
ATOM 1700 C C . SER A 1 224 ? 9.062 8.875 -14.844 1 86.19 224 SER A C 1
ATOM 1702 O O . SER A 1 224 ? 8.281 9.219 -15.734 1 86.19 224 SER A O 1
ATOM 1704 N N . GLN A 1 225 ? 10.172 8.336 -15.133 1 87.5 225 GLN A N 1
ATOM 1705 C CA . GLN A 1 225 ? 10.648 8.164 -16.5 1 87.5 225 GLN A CA 1
ATOM 1706 C C . GLN A 1 225 ? 10.305 6.777 -17.031 1 87.5 225 GLN A C 1
ATOM 1708 O O . GLN A 1 225 ? 10.555 6.477 -18.203 1 87.5 225 GLN A O 1
ATOM 1713 N N . ASP A 1 226 ? 9.727 5.961 -16.234 1 89.94 226 ASP A N 1
ATOM 1714 C CA . ASP A 1 226 ? 9.461 4.57 -16.594 1 89.94 226 ASP A CA 1
ATOM 1715 C C . ASP A 1 226 ? 8 4.391 -17.016 1 89.94 226 ASP A C 1
ATOM 1717 O O . ASP A 1 226 ? 7.102 5.004 -16.438 1 89.94 226 ASP A O 1
ATOM 1721 N N . ASN A 1 227 ? 7.77 3.539 -18.031 1 88.38 227 ASN A N 1
ATOM 1722 C CA . ASN A 1 227 ? 6.422 3.133 -18.422 1 88.38 227 ASN A CA 1
ATOM 1723 C C . ASN A 1 227 ? 5.926 1.96 -17.578 1 88.38 227 ASN A C 1
ATOM 1725 O O . ASN A 1 227 ? 5.691 0.87 -18.094 1 88.38 227 ASN A O 1
ATOM 1729 N N . ILE A 1 228 ? 5.613 2.211 -16.344 1 88.75 228 ILE A N 1
ATOM 1730 C CA . ILE A 1 228 ? 5.41 1.185 -15.32 1 88.75 228 ILE A CA 1
ATOM 1731 C C . ILE A 1 228 ? 4.184 0.343 -15.672 1 88.75 228 ILE A C 1
ATOM 1733 O O . ILE A 1 228 ? 4.285 -0.877 -15.828 1 88.75 228 ILE A O 1
ATOM 1737 N N . MET A 1 229 ? 3.029 0.982 -15.93 1 85.19 229 MET A N 1
ATOM 1738 C CA . MET A 1 229 ? 1.771 0.253 -16.062 1 85.19 229 MET A CA 1
ATOM 1739 C C . MET A 1 229 ? 1.772 -0.609 -17.312 1 85.19 229 MET A C 1
ATOM 1741 O O . MET A 1 229 ? 1.433 -1.792 -17.266 1 85.19 229 MET A O 1
ATOM 1745 N N . ALA A 1 230 ? 2.227 -0.098 -18.406 1 84 230 ALA A N 1
ATOM 1746 C CA . ALA A 1 230 ? 2.23 -0.839 -19.672 1 84 230 ALA A CA 1
ATOM 1747 C C . ALA A 1 230 ? 3.18 -2.031 -19.594 1 84 230 ALA A C 1
ATOM 1749 O O . ALA A 1 230 ? 2.809 -3.15 -19.953 1 84 230 ALA A O 1
ATOM 1750 N N . ASP A 1 231 ? 4.34 -1.771 -19.094 1 86.31 231 ASP A N 1
ATOM 1751 C CA . ASP A 1 231 ? 5.348 -2.826 -19.031 1 86.31 231 ASP A CA 1
ATOM 1752 C C . ASP A 1 231 ? 4.938 -3.912 -18.047 1 86.31 231 ASP A C 1
ATOM 1754 O O . ASP A 1 231 ? 5.184 -5.098 -18.281 1 86.31 231 ASP A O 1
ATOM 1758 N N . LEU A 1 232 ? 4.316 -3.518 -17.016 1 85.19 232 LEU A N 1
ATOM 1759 C CA . LEU A 1 232 ? 3.867 -4.445 -15.984 1 85.19 232 LEU A CA 1
ATOM 1760 C C . LEU A 1 232 ? 2.812 -5.402 -16.531 1 85.19 232 LEU A C 1
ATOM 1762 O O . LEU A 1 232 ? 2.928 -6.617 -16.375 1 85.19 232 LEU A O 1
ATOM 1766 N N . HIS A 1 233 ? 1.858 -4.941 -17.219 1 84.56 233 HIS A N 1
ATOM 1767 C CA . HIS A 1 233 ? 0.784 -5.785 -17.734 1 84.56 233 HIS A CA 1
ATOM 1768 C C . HIS A 1 233 ? 1.273 -6.672 -18.875 1 84.56 233 HIS A C 1
ATOM 1770 O O . HIS A 1 233 ? 0.811 -7.805 -19.016 1 84.56 233 HIS A O 1
ATOM 1776 N N . GLN A 1 234 ? 2.24 -6.141 -19.578 1 80.56 234 GLN A N 1
ATOM 1777 C CA . GLN A 1 234 ? 2.832 -6.953 -20.625 1 80.56 234 GLN A CA 1
ATOM 1778 C C . GLN A 1 234 ? 3.596 -8.141 -20.047 1 80.56 234 GLN A C 1
ATOM 1780 O O . GLN A 1 234 ? 3.561 -9.242 -20.609 1 80.56 234 GLN A O 1
ATOM 1785 N N . ALA A 1 235 ? 4.164 -7.875 -18.938 1 78.94 235 ALA A N 1
ATOM 1786 C CA . ALA A 1 235 ? 5.039 -8.891 -18.359 1 78.94 235 ALA A CA 1
ATOM 1787 C C . ALA A 1 235 ? 4.266 -9.828 -17.438 1 78.94 235 ALA A C 1
ATOM 1789 O O . ALA A 1 235 ? 4.523 -11.031 -17.406 1 78.94 235 ALA A O 1
ATOM 1790 N N . GLU A 1 236 ? 3.332 -9.234 -16.672 1 75.38 236 GLU A N 1
ATOM 1791 C CA . GLU A 1 236 ? 2.752 -9.992 -15.562 1 75.38 236 GLU A CA 1
ATOM 1792 C C . GLU A 1 236 ? 1.291 -10.336 -15.836 1 75.38 236 GLU A C 1
ATOM 1794 O O . GLU A 1 236 ? 0.71 -11.188 -15.156 1 75.38 236 GLU A O 1
ATOM 1799 N N . GLY A 1 237 ? 0.622 -9.531 -16.672 1 65.75 237 GLY A N 1
ATOM 1800 C CA . GLY A 1 237 ? -0.808 -9.68 -16.891 1 65.75 237 GLY A CA 1
ATOM 1801 C C . GLY A 1 237 ? -1.153 -10.859 -17.781 1 65.75 237 GLY A C 1
ATOM 1802 O O . GLY A 1 237 ? -0.269 -11.461 -18.391 1 65.75 237 GLY A O 1
ATOM 1803 N N . MET B 1 1 ? 9.922 -3.434 22.047 1 61.72 1 MET B N 1
ATOM 1804 C CA . MET B 1 1 ? 10.367 -2.117 21.594 1 61.72 1 MET B CA 1
ATOM 1805 C C . MET B 1 1 ? 9.422 -1.56 20.547 1 61.72 1 MET B C 1
ATOM 1807 O O . MET B 1 1 ? 8.812 -2.318 19.781 1 61.72 1 MET B O 1
ATOM 1811 N N . THR B 1 2 ? 9.062 -0.218 20.656 1 86.31 2 THR B N 1
ATOM 1812 C CA . THR B 1 2 ? 8.18 0.475 19.734 1 86.31 2 THR B CA 1
ATOM 1813 C C . THR B 1 2 ? 8.766 0.461 18.312 1 86.31 2 THR B C 1
ATOM 1815 O O . THR B 1 2 ? 9.953 0.714 18.141 1 86.31 2 THR B O 1
ATOM 1818 N N . ASN B 1 3 ? 8.031 -0.034 17.391 1 94.31 3 ASN B N 1
ATOM 1819 C CA . ASN B 1 3 ? 8.477 -0.089 16 1 94.31 3 ASN B CA 1
ATOM 1820 C C . ASN B 1 3 ? 8.352 1.271 15.32 1 94.31 3 ASN B C 1
ATOM 1822 O O . ASN B 1 3 ? 7.246 1.723 15.023 1 94.31 3 ASN B O 1
ATOM 1826 N N . THR B 1 4 ? 9.516 1.918 15.039 1 97.94 4 THR B N 1
ATOM 1827 C CA . THR B 1 4 ? 9.508 3.287 14.539 1 97.94 4 THR B CA 1
ATOM 1828 C C . THR B 1 4 ? 9.742 3.309 13.031 1 97.94 4 THR B C 1
ATOM 1830 O O . THR B 1 4 ? 9.945 4.371 12.438 1 97.94 4 THR B O 1
ATOM 1833 N N . THR B 1 5 ? 9.773 2.168 12.375 1 97.75 5 THR B N 1
ATOM 1834 C CA . THR B 1 5 ? 10.047 2.115 10.945 1 97.75 5 THR B CA 1
ATOM 1835 C C . THR B 1 5 ? 8.773 1.815 10.156 1 97.75 5 THR B C 1
ATOM 1837 O O . THR B 1 5 ? 8.828 1.587 8.945 1 97.75 5 THR B O 1
ATOM 1840 N N . VAL B 1 6 ? 7.648 1.75 10.875 1 98.69 6 VAL B N 1
ATOM 1841 C CA . VAL B 1 6 ? 6.379 1.396 10.25 1 98.69 6 VAL B CA 1
ATOM 1842 C C . VAL B 1 6 ? 5.453 2.613 10.234 1 98.69 6 VAL B C 1
ATOM 1844 O O . VAL B 1 6 ? 5.277 3.283 11.258 1 98.69 6 VAL B O 1
ATOM 1847 N N . LEU B 1 7 ? 4.934 2.963 9.109 1 98.88 7 LEU B N 1
ATOM 1848 C CA . LEU B 1 7 ? 3.785 3.852 8.969 1 98.88 7 LEU B CA 1
ATOM 1849 C C . LEU B 1 7 ? 2.49 3.053 8.875 1 98.88 7 LEU B C 1
ATOM 1851 O O . LEU B 1 7 ? 2.336 2.213 7.984 1 98.88 7 LEU B O 1
ATOM 1855 N N . TYR B 1 8 ? 1.645 3.285 9.812 1 98.88 8 TYR B N 1
ATOM 1856 C CA . TYR B 1 8 ? 0.322 2.672 9.781 1 98.88 8 TYR B CA 1
ATOM 1857 C C . TYR B 1 8 ? -0.679 3.57 9.062 1 98.88 8 TYR B C 1
ATOM 1859 O O . TYR B 1 8 ? -0.707 4.781 9.289 1 98.88 8 TYR B O 1
ATOM 1867 N N . GLN B 1 9 ? -1.464 3.023 8.18 1 98.88 9 GLN B N 1
ATOM 1868 C CA . GLN B 1 9 ? -2.535 3.742 7.496 1 98.88 9 GLN B CA 1
ATOM 1869 C C . GLN B 1 9 ? -3.832 2.938 7.508 1 98.88 9 GLN B C 1
ATOM 1871 O O . GLN B 1 9 ? -3.846 1.769 7.113 1 98.88 9 GLN B O 1
ATOM 1876 N N . HIS B 1 10 ? -4.875 3.523 8.023 1 98.81 10 HIS B N 1
ATOM 1877 C CA . HIS B 1 10 ? -6.211 2.949 7.91 1 98.81 10 HIS B CA 1
ATOM 1878 C C . HIS B 1 10 ? -6.973 3.566 6.742 1 98.81 10 HIS B C 1
ATOM 1880 O O . HIS B 1 10 ? -7.062 4.789 6.633 1 98.81 10 HIS B O 1
ATOM 1886 N N . GLY B 1 11 ? -7.543 2.637 5.895 1 97.94 11 GLY B N 1
ATOM 1887 C CA . GLY B 1 11 ? -8.234 3.115 4.707 1 97.94 11 GLY B CA 1
ATOM 1888 C C . GLY B 1 11 ? -7.297 3.678 3.656 1 97.94 11 GLY B C 1
ATOM 1889 O O . GLY B 1 11 ? -6.078 3.646 3.822 1 97.94 11 GLY B O 1
ATOM 1890 N N . THR B 1 12 ? -7.824 4.066 2.545 1 96.94 12 THR B N 1
ATOM 1891 C CA . THR B 1 12 ? -7.125 4.785 1.485 1 96.94 12 THR B CA 1
ATOM 1892 C C . THR B 1 12 ? -7.777 6.145 1.238 1 96.94 12 THR B C 1
ATOM 1894 O O . THR B 1 12 ? -8.938 6.359 1.599 1 96.94 12 THR B O 1
ATOM 1897 N N . LEU B 1 13 ? -6.984 7.082 0.667 1 95.56 13 LEU B N 1
ATOM 1898 C CA . LEU B 1 13 ? -7.594 8.359 0.32 1 95.56 13 LEU B CA 1
ATOM 1899 C C . LEU B 1 13 ? -8.633 8.18 -0.781 1 95.56 13 LEU B C 1
ATOM 1901 O O . LEU B 1 13 ? -9.633 8.906 -0.818 1 95.56 13 LEU B O 1
ATOM 1905 N N . ALA B 1 14 ? -8.477 7.164 -1.601 1 94.38 14 ALA B N 1
ATOM 1906 C CA . ALA B 1 14 ? -9.406 6.871 -2.689 1 94.38 14 ALA B CA 1
ATOM 1907 C C . ALA B 1 14 ? -10.805 6.582 -2.154 1 94.38 14 ALA B C 1
ATOM 1909 O O . ALA B 1 14 ? -11.805 6.918 -2.793 1 94.38 14 ALA B O 1
ATOM 1910 N N . LEU B 1 15 ? -10.93 5.914 -1.056 1 95.44 15 LEU B N 1
ATOM 1911 C CA . LEU B 1 15 ? -12.258 5.52 -0.598 1 95.44 15 LEU B CA 1
ATOM 1912 C C . LEU B 1 15 ? -13.07 6.738 -0.174 1 95.44 15 LEU B C 1
ATOM 1914 O O . LEU B 1 15 ? -14.297 6.684 -0.126 1 95.44 15 LEU B O 1
ATOM 1918 N N . LEU B 1 16 ? -12.375 7.895 0.117 1 95.25 16 LEU B N 1
ATOM 1919 C CA . LEU B 1 16 ? -13.094 9.102 0.505 1 95.25 16 LEU B CA 1
ATOM 1920 C C . LEU B 1 16 ? -13.797 9.727 -0.694 1 95.25 16 LEU B C 1
ATOM 1922 O O . LEU B 1 16 ? -14.812 10.406 -0.537 1 95.25 16 LEU B O 1
ATOM 1926 N N . VAL B 1 17 ? -13.305 9.461 -1.851 1 93.94 17 VAL B N 1
ATOM 1927 C CA . VAL B 1 17 ? -13.719 10.133 -3.076 1 93.94 17 VAL B CA 1
ATOM 1928 C C . VAL B 1 17 ? -15.195 9.836 -3.352 1 93.94 17 VAL B C 1
ATOM 1930 O O . VAL B 1 17 ? -15.992 10.75 -3.539 1 93.94 17 VAL B O 1
ATOM 1933 N N . PRO B 1 18 ? -15.641 8.602 -3.295 1 94.38 18 PRO B N 1
ATOM 1934 C CA . PRO B 1 18 ? -17.062 8.328 -3.521 1 94.38 18 PRO B CA 1
ATOM 1935 C C . PRO B 1 18 ? -17.906 8.508 -2.262 1 94.38 18 PRO B C 1
ATOM 1937 O O . PRO B 1 18 ? -19.109 8.219 -2.271 1 94.38 18 PRO B O 1
ATOM 1940 N N . GLY B 1 19 ? -17.312 8.891 -1.201 1 95.31 19 GLY B N 1
ATOM 1941 C CA . GLY B 1 19 ? -18.078 9.156 0.012 1 95.31 19 GLY B CA 1
ATOM 1942 C C . GLY B 1 19 ? -18.156 7.957 0.938 1 95.31 19 GLY B C 1
ATOM 1943 O O . GLY B 1 19 ? -19.172 7.746 1.605 1 95.31 19 GLY B O 1
ATOM 1944 N N . LEU B 1 20 ? -17.234 7.062 0.875 1 96.38 20 LEU B N 1
ATOM 1945 C CA . LEU B 1 20 ? -17.125 6.023 1.892 1 96.38 20 LEU B CA 1
ATOM 1946 C C . LEU B 1 20 ? -16.484 6.57 3.162 1 96.38 20 LEU B C 1
ATOM 1948 O O . LEU B 1 20 ? -15.305 6.316 3.428 1 96.38 20 LEU B O 1
ATOM 1952 N N . LEU B 1 21 ? -17.312 7.219 3.982 1 96.69 21 LEU B N 1
ATOM 1953 C CA . LEU B 1 21 ? -16.812 8.07 5.055 1 96.69 21 LEU B CA 1
ATOM 1954 C C . LEU B 1 21 ? -17.203 7.52 6.418 1 96.69 21 LEU B C 1
ATOM 1956 O O . LEU B 1 21 ? -17.062 8.203 7.438 1 96.69 21 LEU B O 1
ATOM 1960 N N . ALA B 1 22 ? -17.719 6.266 6.496 1 97.5 22 ALA B N 1
ATOM 1961 C CA . ALA B 1 22 ? -18.047 5.645 7.777 1 97.5 22 ALA B CA 1
ATOM 1962 C C . ALA B 1 22 ? -16.797 5.492 8.648 1 97.5 22 ALA B C 1
ATOM 1964 O O . ALA B 1 22 ? -15.695 5.289 8.133 1 97.5 22 ALA B O 1
ATOM 1965 N N . GLY B 1 23 ? -17.016 5.707 9.945 1 98 23 GLY B N 1
ATOM 1966 C CA . GLY B 1 23 ? -15.945 5.398 10.875 1 98 23 GLY B CA 1
ATOM 1967 C C . GLY B 1 23 ? -15.695 3.908 11.016 1 98 23 GLY B C 1
ATOM 1968 O O . GLY B 1 23 ? -16.531 3.18 11.555 1 98 23 GLY B O 1
ATOM 1969 N N . THR B 1 24 ? -14.578 3.477 10.57 1 98.56 24 THR B N 1
ATOM 1970 C CA . THR B 1 24 ? -14.289 2.045 10.57 1 98.56 24 THR B CA 1
ATOM 1971 C C . THR B 1 24 ? -13.086 1.734 11.445 1 98.56 24 THR B C 1
ATOM 1973 O O . THR B 1 24 ? -12.625 0.592 11.492 1 98.56 24 THR B O 1
ATOM 1976 N N . LEU B 1 25 ? -12.531 2.641 12.141 1 98.75 25 LEU B N 1
ATOM 1977 C CA . LEU B 1 25 ? -11.469 2.543 13.133 1 98.75 25 LEU B CA 1
ATOM 1978 C C . LEU B 1 25 ? -11.695 3.527 14.273 1 98.75 25 LEU B C 1
ATOM 1980 O O . LEU B 1 25 ? -12.086 4.676 14.039 1 98.75 25 LEU B O 1
ATOM 1984 N N . THR B 1 26 ? -11.406 3.146 15.453 1 98.88 26 THR B N 1
ATOM 1985 C CA . THR B 1 26 ? -11.492 4.082 16.562 1 98.88 26 THR B CA 1
ATOM 1986 C C . THR B 1 26 ? -10.148 4.758 16.812 1 98.88 26 THR B C 1
ATOM 1988 O O . THR B 1 26 ? -9.102 4.207 16.484 1 98.88 26 THR B O 1
ATOM 1991 N N . MET B 1 27 ? -10.219 5.961 17.406 1 98.88 27 MET B N 1
ATOM 1992 C CA . MET B 1 27 ? -8.992 6.664 17.797 1 98.88 27 MET B CA 1
ATOM 1993 C C . MET B 1 27 ? -8.156 5.82 18.75 1 98.88 27 MET B C 1
ATOM 1995 O O . MET B 1 27 ? -6.934 5.77 18.625 1 98.88 27 MET B O 1
ATOM 1999 N N . GLY B 1 28 ? -8.836 5.191 19.672 1 98.88 28 GLY B N 1
ATOM 2000 C CA . GLY B 1 28 ? -8.125 4.312 20.578 1 98.88 28 GLY B CA 1
ATOM 2001 C C . GLY B 1 28 ? -7.316 3.244 19.875 1 98.88 28 GLY B C 1
ATOM 2002 O O . GLY B 1 28 ? -6.168 2.979 20.234 1 98.88 28 GLY B O 1
ATOM 2003 N N . GLU B 1 29 ? -7.906 2.588 18.906 1 98.69 29 GLU B N 1
ATOM 2004 C CA . GLU B 1 29 ? -7.203 1.588 18.109 1 98.69 29 GLU B CA 1
ATOM 2005 C C . GLU B 1 29 ? -6.047 2.213 17.344 1 98.69 29 GLU B C 1
ATOM 2007 O O . GLU B 1 29 ? -4.961 1.638 17.266 1 98.69 29 GLU B O 1
ATOM 2012 N N . LEU B 1 30 ? -6.332 3.365 16.734 1 98.81 30 LEU B N 1
ATOM 2013 C CA . LEU B 1 30 ? -5.301 4.039 15.961 1 98.81 30 LEU B CA 1
ATOM 2014 C C . LEU B 1 30 ? -4.078 4.344 16.828 1 98.81 30 LEU B C 1
ATOM 2016 O O . LEU B 1 30 ? -2.941 4.184 16.375 1 98.81 30 LEU B O 1
ATOM 2020 N N . LEU B 1 31 ? -4.277 4.746 18.047 1 98.69 31 LEU B N 1
ATOM 2021 C CA . LEU B 1 31 ? -3.201 5.16 18.953 1 98.69 31 LEU B CA 1
ATOM 2022 C C . LEU B 1 31 ? -2.352 3.963 19.359 1 98.69 31 LEU B C 1
ATOM 2024 O O . LEU B 1 31 ? -1.249 4.133 19.891 1 98.69 31 LEU B O 1
ATOM 2028 N N . GLN B 1 32 ? -2.816 2.764 19.172 1 98.44 32 GLN B N 1
ATOM 2029 C CA . GLN B 1 32 ? -1.991 1.581 19.406 1 98.44 32 GLN B CA 1
ATOM 2030 C C . GLN B 1 32 ? -0.899 1.461 18.344 1 98.44 32 GLN B C 1
ATOM 2032 O O . GLN B 1 32 ? 0.072 0.725 18.531 1 98.44 32 GLN B O 1
ATOM 2037 N N . HIS B 1 33 ? -1.064 2.188 17.266 1 98.44 33 HIS B N 1
ATOM 2038 C CA . HIS B 1 33 ? -0.128 2.076 16.156 1 98.44 33 HIS B CA 1
ATOM 2039 C C . HIS B 1 33 ? 0.788 3.293 16.094 1 98.44 33 HIS B C 1
ATOM 2041 O O . HIS B 1 33 ? 1.649 3.375 15.211 1 98.44 33 HIS B O 1
ATOM 2047 N N . GLY B 1 34 ? 0.611 4.242 16.922 1 98.69 34 GLY B N 1
ATOM 2048 C CA . GLY B 1 34 ? 1.477 5.41 16.875 1 98.69 34 GLY B CA 1
ATOM 2049 C C . GLY B 1 34 ? 0.997 6.543 17.766 1 98.69 34 GLY B C 1
ATOM 2050 O O . GLY B 1 34 ? -0.13 6.516 18.266 1 98.69 34 GLY B O 1
ATOM 2051 N N . ASP B 1 35 ? 1.86 7.488 17.891 1 98.88 35 ASP B N 1
ATOM 2052 C CA . ASP B 1 35 ? 1.59 8.656 18.719 1 98.88 35 ASP B CA 1
ATOM 2053 C C . ASP B 1 35 ? 1.614 9.938 17.891 1 98.88 35 ASP B C 1
ATOM 2055 O O . ASP B 1 35 ? 1.587 11.047 18.438 1 98.88 35 ASP B O 1
ATOM 2059 N N . THR B 1 36 ? 1.812 9.844 16.625 1 98.88 36 THR B N 1
ATOM 2060 C CA . THR B 1 36 ? 1.9 10.93 15.648 1 98.88 36 THR B CA 1
ATOM 2061 C C . THR B 1 36 ? 1.149 10.578 14.367 1 98.88 36 THR B C 1
ATOM 2063 O O . THR B 1 36 ? 1.229 9.438 13.891 1 98.88 36 THR B O 1
ATOM 2066 N N . GLY B 1 37 ? 0.366 11.508 13.898 1 98.81 37 GLY B N 1
ATOM 2067 C CA . GLY B 1 37 ? -0.339 11.164 12.68 1 98.81 37 GLY B CA 1
ATOM 2068 C C . GLY B 1 37 ? -1.338 12.219 12.25 1 98.81 37 GLY B C 1
ATOM 2069 O O . GLY B 1 37 ? -1.478 13.258 12.898 1 98.81 37 GLY B O 1
ATOM 2070 N N . ILE B 1 38 ? -1.967 12.055 11.062 1 98.81 38 ILE B N 1
ATOM 2071 C CA . ILE B 1 38 ? -3.037 12.906 10.555 1 98.81 38 ILE B CA 1
ATOM 2072 C C . ILE B 1 38 ? -4.195 12.039 10.055 1 98.81 38 ILE B C 1
ATOM 2074 O O . ILE B 1 38 ? -4.031 10.836 9.844 1 98.81 38 ILE B O 1
ATOM 2078 N N . GLY B 1 39 ? -5.328 12.625 9.883 1 98.31 39 GLY B N 1
ATOM 2079 C CA . GLY B 1 39 ? -6.512 11.945 9.391 1 98.31 39 GLY B CA 1
ATOM 2080 C C . GLY B 1 39 ? -7.762 12.797 9.438 1 98.31 39 GLY B C 1
ATOM 2081 O O . GLY B 1 39 ? -7.68 14.031 9.398 1 98.31 39 GLY B O 1
ATOM 2082 N N . THR B 1 40 ? -8.875 12.148 9.344 1 97.88 40 THR B N 1
ATOM 2083 C CA . THR B 1 40 ? -10.172 12.812 9.438 1 97.88 40 THR B CA 1
ATOM 2084 C C . THR B 1 40 ? -11.188 11.922 10.156 1 97.88 40 THR B C 1
ATOM 2086 O O . THR B 1 40 ? -11.023 10.703 10.203 1 97.88 40 THR B O 1
ATOM 2089 N N . GLY B 1 41 ? -12.148 12.562 10.719 1 97.75 41 GLY B N 1
ATOM 2090 C CA . GLY B 1 41 ? -13.195 11.828 11.422 1 97.75 41 GLY B CA 1
ATOM 2091 C C . GLY B 1 41 ? -14.281 11.305 10.492 1 97.75 41 GLY B C 1
ATOM 2092 O O . GLY B 1 41 ? -14.344 11.688 9.32 1 97.75 41 GLY B O 1
ATOM 2093 N N . GLU B 1 42 ? -15.109 10.406 11.07 1 97.5 42 GLU B N 1
ATOM 2094 C CA . GLU B 1 42 ? -16.281 9.914 10.359 1 97.5 42 GLU B CA 1
ATOM 2095 C C . GLU B 1 42 ? -17.062 11.062 9.719 1 97.5 42 GLU B C 1
ATOM 2097 O O . GLU B 1 42 ? -17.312 12.078 10.367 1 97.5 42 GLU B O 1
ATOM 2102 N N . GLY B 1 43 ? -17.406 10.836 8.344 1 95.31 43 GLY B N 1
ATOM 2103 C CA . GLY B 1 43 ? -18.141 11.867 7.645 1 95.31 43 GLY B CA 1
ATOM 2104 C C . GLY B 1 43 ? -17.312 13.094 7.34 1 95.31 43 GLY B C 1
ATOM 2105 O O . GLY B 1 43 ? -17.844 14.195 7.195 1 95.31 43 GLY B O 1
ATOM 2106 N N . LEU B 1 44 ? -15.977 12.969 7.367 1 95.88 44 LEU B N 1
ATOM 2107 C CA . LEU B 1 44 ? -15.023 14.062 7.184 1 95.88 44 LEU B CA 1
ATOM 2108 C C . LEU B 1 44 ? -15.172 15.102 8.297 1 95.88 44 LEU B C 1
ATOM 2110 O O . LEU B 1 44 ? -15.102 16.297 8.039 1 95.88 44 LEU B O 1
ATOM 2114 N N . ASP B 1 45 ? -15.438 14.539 9.5 1 95.69 45 ASP B N 1
ATOM 2115 C CA . ASP B 1 45 ? -15.656 15.375 10.672 1 95.69 45 ASP B CA 1
ATOM 2116 C C . ASP B 1 45 ? -14.367 16.078 11.094 1 95.69 45 ASP B C 1
ATOM 2118 O O . ASP B 1 45 ? -13.766 15.711 12.109 1 95.69 45 ASP B O 1
ATOM 2122 N N . GLY B 1 46 ? -14.016 17.172 10.297 1 97.06 46 GLY B N 1
ATOM 2123 C CA . GLY B 1 46 ? -12.844 17.953 10.625 1 97.06 46 GLY B CA 1
ATOM 2124 C C . GLY B 1 46 ? -11.547 17.297 10.195 1 97.06 46 GLY B C 1
ATOM 2125 O O . GLY B 1 46 ? -11.547 16.391 9.352 1 97.06 46 GLY B O 1
ATOM 2126 N N . GLU B 1 47 ? -10.453 17.922 10.703 1 98.31 47 GLU B N 1
ATOM 2127 C CA . GLU B 1 47 ? -9.086 17.484 10.422 1 98.31 47 GLU B CA 1
ATOM 2128 C C . GLU B 1 47 ? -8.367 17.047 11.695 1 98.31 47 GLU B C 1
ATOM 2130 O O . GLU B 1 47 ? -8.477 17.719 12.727 1 98.31 47 GLU B O 1
ATOM 2135 N N . LEU B 1 48 ? -7.652 15.938 11.562 1 98.88 48 LEU B N 1
ATOM 2136 C CA . LEU B 1 48 ? -7.016 15.367 12.742 1 98.88 48 LEU B CA 1
ATOM 2137 C C . LEU B 1 48 ? -5.5 15.555 12.68 1 98.88 48 LEU B C 1
ATOM 2139 O O . LEU B 1 48 ? -4.895 15.414 11.617 1 98.88 48 LEU B O 1
ATOM 2143 N N . ILE B 1 49 ? -4.941 15.898 13.805 1 98.94 49 ILE B N 1
ATOM 2144 C CA . ILE B 1 49 ? -3.504 15.93 14.055 1 98.94 49 ILE B CA 1
ATOM 2145 C C . ILE B 1 49 ? -3.195 15.242 15.375 1 98.94 49 ILE B C 1
ATOM 2147 O O . ILE B 1 49 ? -3.729 15.625 16.422 1 98.94 49 ILE B O 1
ATOM 2151 N N . ILE B 1 50 ? -2.43 14.211 15.32 1 98.94 50 ILE B N 1
ATOM 2152 C CA . ILE B 1 50 ? -1.935 13.555 16.531 1 98.94 50 ILE B CA 1
ATOM 2153 C C . ILE B 1 50 ? -0.507 14.016 16.812 1 98.94 50 ILE B C 1
ATOM 2155 O O . ILE B 1 50 ? 0.392 13.82 15.992 1 98.94 50 ILE B O 1
ATOM 2159 N N . LEU B 1 51 ? -0.313 14.609 17.906 1 98.62 51 LEU B N 1
ATOM 2160 C CA . LEU B 1 51 ? 1.014 15.031 18.344 1 98.62 51 LEU B CA 1
ATOM 2161 C C . LEU B 1 51 ? 1.306 14.523 19.75 1 98.62 51 LEU B C 1
ATOM 2163 O O . LEU B 1 51 ? 0.519 14.75 20.672 1 98.62 51 LEU B O 1
ATOM 2167 N N . ASP B 1 52 ? 2.408 13.781 19.859 1 97.69 52 ASP B N 1
ATOM 2168 C CA . ASP B 1 52 ? 2.875 13.273 21.141 1 97.69 52 ASP B CA 1
ATOM 2169 C C . ASP B 1 52 ? 1.78 12.477 21.844 1 97.69 52 ASP B C 1
ATOM 2171 O O . ASP B 1 52 ? 1.546 12.664 23.047 1 97.69 52 ASP B O 1
ATOM 2175 N N . GLY B 1 53 ? 1.041 11.789 21.078 1 98.44 53 GLY B N 1
ATOM 2176 C CA . GLY B 1 53 ? 0.047 10.891 21.641 1 98.44 53 GLY B CA 1
ATOM 2177 C C . GLY B 1 53 ? -1.305 11.547 21.844 1 98.44 53 GLY B C 1
ATOM 2178 O O . GLY B 1 53 ? -2.281 10.875 22.188 1 98.44 53 GLY B O 1
ATOM 2179 N N . THR B 1 54 ? -1.364 12.844 21.703 1 98.88 54 THR B N 1
ATOM 2180 C CA . THR B 1 54 ? -2.637 13.531 21.875 1 98.88 54 THR B CA 1
ATOM 2181 C C . THR B 1 54 ? -3.312 13.758 20.516 1 98.88 54 THR B C 1
ATOM 2183 O O . THR B 1 54 ? -2.721 14.352 19.609 1 98.88 54 THR B O 1
ATOM 2186 N N . PRO B 1 55 ? -4.523 13.273 20.391 1 98.88 55 PRO B N 1
ATOM 2187 C CA . PRO B 1 55 ? -5.262 13.469 19.141 1 98.88 55 PRO B CA 1
ATOM 2188 C C . PRO B 1 55 ? -6.102 14.75 19.141 1 98.88 55 PRO B C 1
ATOM 2190 O O . PRO B 1 55 ? -7.031 14.875 19.953 1 98.88 55 PRO B O 1
ATOM 2193 N N . TYR B 1 56 ? -5.797 15.703 18.25 1 98.94 56 TYR B N 1
ATOM 2194 C CA . TYR B 1 56 ? -6.523 16.953 18.094 1 98.94 56 TYR B CA 1
ATOM 2195 C C . TYR B 1 56 ? -7.395 16.922 16.844 1 98.94 56 TYR B C 1
ATOM 2197 O O . TYR B 1 56 ? -6.957 16.484 15.781 1 98.94 56 TYR B O 1
ATOM 2205 N N . GLN B 1 57 ? -8.594 17.328 17.016 1 98.88 57 GLN B N 1
ATOM 2206 C CA . GLN B 1 57 ? -9.477 17.594 15.883 1 98.88 57 GLN B CA 1
ATOM 2207 C C . GLN B 1 57 ? -9.711 19.094 15.703 1 98.88 57 GLN B C 1
ATOM 2209 O O . GLN B 1 57 ? -10.055 19.781 16.656 1 98.88 57 GLN B O 1
ATOM 2214 N N . VAL B 1 58 ? -9.422 19.625 14.531 1 98.81 58 VAL B N 1
ATOM 2215 C CA . VAL B 1 58 ? -9.938 20.938 14.141 1 98.81 58 VAL B CA 1
ATOM 2216 C C . VAL B 1 58 ? -11.289 20.781 13.445 1 98.81 58 VAL B C 1
ATOM 2218 O O . VAL B 1 58 ? -11.367 20.188 12.359 1 98.81 58 VAL B O 1
ATOM 2221 N N . ASP B 1 59 ? -12.281 21.297 14.094 1 98.12 59 ASP B N 1
ATOM 2222 C CA . ASP B 1 59 ? -13.609 21.109 13.523 1 98.12 59 ASP B CA 1
ATOM 2223 C C . ASP B 1 59 ? -13.984 22.25 12.578 1 98.12 59 ASP B C 1
ATOM 2225 O O . ASP B 1 59 ? -13.172 23.156 12.344 1 98.12 59 ASP B O 1
ATOM 2229 N N . SER B 1 60 ? -15.156 22.156 11.945 1 97.25 60 SER B N 1
ATOM 2230 C CA . SER B 1 60 ? -15.547 23.078 10.891 1 97.25 60 SER B CA 1
ATOM 2231 C C . SER B 1 60 ? -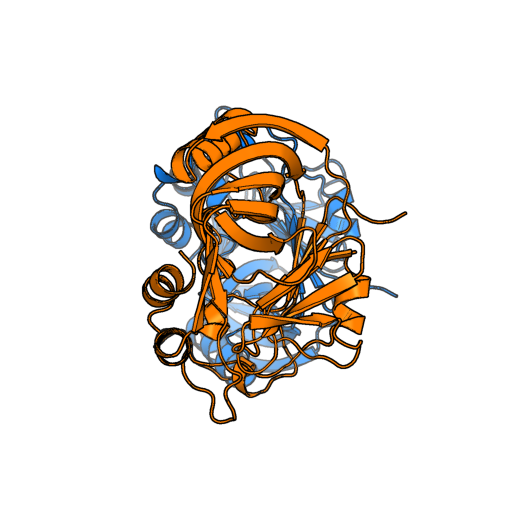15.797 24.484 11.445 1 97.25 60 SER B C 1
ATOM 2233 O O . SER B 1 60 ? -15.891 25.453 10.688 1 97.25 60 SER B O 1
ATOM 2235 N N . ALA B 1 61 ? -15.898 24.625 12.727 1 98 61 ALA B N 1
ATOM 2236 C CA . ALA B 1 61 ? -16.031 25.938 13.352 1 98 61 ALA B CA 1
ATOM 2237 C C . ALA B 1 61 ? -14.672 26.516 13.711 1 98 61 ALA B C 1
ATOM 2239 O O . ALA B 1 61 ? -14.586 27.641 14.227 1 98 61 ALA B O 1
ATOM 2240 N N . GLY B 1 62 ? -13.625 25.75 13.5 1 98.25 62 GLY B N 1
ATOM 2241 C CA . GLY B 1 62 ? -12.273 26.219 13.781 1 98.25 62 GLY B CA 1
ATOM 2242 C C . GLY B 1 62 ? -11.812 25.891 15.188 1 98.25 62 GLY B C 1
ATOM 2243 O O . GLY B 1 62 ? -10.719 26.297 15.594 1 98.25 62 GLY B O 1
ATOM 2244 N N . ARG B 1 63 ? -12.664 25.203 15.961 1 98.56 63 ARG B N 1
ATOM 2245 C CA . ARG B 1 63 ? -12.281 24.812 17.312 1 98.56 63 ARG B CA 1
ATOM 2246 C C . ARG B 1 63 ? -11.32 23.625 17.281 1 98.56 63 ARG B C 1
ATOM 2248 O O . ARG B 1 63 ? -11.461 22.719 16.453 1 98.56 63 ARG B O 1
ATOM 2255 N N . VAL B 1 64 ? -10.406 23.656 18.172 1 98.81 64 VAL B N 1
ATOM 2256 C CA . VAL B 1 64 ? -9.492 22.531 18.359 1 98.81 64 VAL B CA 1
ATOM 2257 C C . VAL B 1 64 ? -9.945 21.703 19.562 1 98.81 64 VAL B C 1
ATOM 2259 O O . VAL B 1 64 ? -9.977 22.188 20.688 1 98.81 64 VAL B O 1
ATOM 2262 N N . ASN B 1 65 ? -10.266 20.422 19.281 1 98.81 65 ASN B N 1
ATOM 2263 C CA . ASN B 1 65 ? -10.773 19.516 20.297 1 98.81 65 ASN B CA 1
ATOM 2264 C C . ASN B 1 65 ? -9.844 18.312 20.484 1 98.81 65 ASN B C 1
ATOM 2266 O O . ASN B 1 65 ? -9.297 17.781 19.516 1 98.81 65 ASN B O 1
ATOM 2270 N N . VAL B 1 66 ? -9.625 17.984 21.766 1 98.88 66 VAL B N 1
ATOM 2271 C CA . VAL B 1 66 ? -9.039 16.672 22 1 98.88 66 VAL B CA 1
ATOM 2272 C C . VAL B 1 66 ? -10.133 15.602 21.938 1 98.88 66 VAL B C 1
ATOM 2274 O O . VAL B 1 66 ? -11.133 15.68 22.641 1 98.88 66 VAL B O 1
ATOM 2277 N N . VAL B 1 67 ? -9.914 14.609 21.078 1 98.62 67 VAL B N 1
ATOM 2278 C CA . VAL B 1 67 ? -11.008 13.672 20.859 1 98.62 67 VAL B CA 1
ATOM 2279 C C . VAL B 1 67 ? -10.797 12.422 21.719 1 98.62 67 VAL B C 1
ATOM 2281 O O . VAL B 1 67 ? -9.672 12.109 22.094 1 98.62 67 VAL B O 1
ATOM 2284 N N . ALA B 1 68 ? -11.914 11.727 22.016 1 98.56 68 ALA B N 1
ATOM 2285 C CA . ALA B 1 68 ? -11.914 10.531 22.859 1 98.56 68 ALA B CA 1
ATOM 2286 C C . ALA B 1 68 ? -11.516 9.297 22.047 1 98.56 68 ALA B C 1
ATOM 2288 O O . ALA B 1 68 ? -11.492 9.328 20.828 1 98.56 68 ALA B O 1
ATOM 2289 N N . ASP B 1 69 ? -11.25 8.273 22.781 1 98.69 69 ASP B N 1
ATOM 2290 C CA . ASP B 1 69 ? -10.867 6.996 22.172 1 98.69 69 ASP B CA 1
ATOM 2291 C C . ASP B 1 69 ? -11.977 6.473 21.266 1 98.69 69 ASP B C 1
ATOM 2293 O O . ASP B 1 69 ? -11.695 5.781 20.281 1 98.69 69 ASP B O 1
ATOM 2297 N N . ALA B 1 70 ? -13.188 6.82 21.531 1 98.69 70 ALA B N 1
ATOM 2298 C CA . ALA B 1 70 ? -14.336 6.285 20.812 1 98.69 70 ALA B CA 1
ATOM 2299 C C . ALA B 1 70 ? -14.539 7.023 19.484 1 98.69 70 ALA B C 1
ATOM 2301 O O . ALA B 1 70 ? -15.297 6.57 18.625 1 98.69 70 ALA B O 1
ATOM 2302 N N . PHE B 1 71 ? -13.852 8.195 19.312 1 98.69 71 PHE B N 1
ATOM 2303 C CA . PHE B 1 71 ? -13.898 8.906 18.031 1 98.69 71 PHE B CA 1
ATOM 2304 C C . PHE B 1 71 ? -13.523 7.984 16.891 1 98.69 71 PHE B C 1
ATOM 2306 O O . PHE B 1 71 ? -12.57 7.207 16.984 1 98.69 71 PHE B O 1
ATOM 2313 N N . THR B 1 72 ? -14.312 7.992 15.742 1 98.62 72 THR B N 1
ATOM 2314 C CA . THR B 1 72 ? -14.078 7.027 14.672 1 98.62 72 THR B CA 1
ATOM 2315 C C . THR B 1 72 ? -13.562 7.73 13.414 1 98.62 72 THR B C 1
ATOM 2317 O O . THR B 1 72 ? -13.805 8.922 13.227 1 98.62 72 THR B O 1
ATOM 2320 N N . LEU B 1 73 ? -12.859 7.039 12.641 1 98.75 73 LEU B N 1
ATOM 2321 C CA . LEU B 1 73 ? -12.148 7.566 11.477 1 98.75 73 LEU B CA 1
ATOM 2322 C C . LEU B 1 73 ? -12.328 6.66 10.266 1 98.75 73 LEU B C 1
ATOM 2324 O O . LEU B 1 73 ? -12.188 5.438 10.375 1 98.75 73 LEU B O 1
ATOM 2328 N N . PRO B 1 74 ? -12.625 7.238 9.117 1 98.25 74 PRO B N 1
ATOM 2329 C CA . PRO B 1 74 ? -12.57 6.457 7.879 1 98.25 74 PRO B CA 1
ATOM 2330 C C . PRO B 1 74 ? -11.156 6.32 7.324 1 98.25 74 PRO B C 1
ATOM 2332 O O . PRO B 1 74 ? -10.867 5.383 6.578 1 98.25 74 PRO B O 1
ATOM 2335 N N . PHE B 1 75 ? -10.312 7.289 7.652 1 98.38 75 PHE B N 1
ATOM 2336 C CA . PHE B 1 75 ? -8.938 7.344 7.156 1 98.38 75 PHE B CA 1
ATOM 2337 C C . PHE B 1 75 ? -8.016 7.98 8.188 1 98.38 75 PHE B C 1
ATOM 2339 O O . PHE B 1 75 ? -8.367 9 8.797 1 98.38 75 PHE B O 1
ATOM 2346 N N . ALA B 1 76 ? -6.82 7.379 8.312 1 98.81 76 ALA B N 1
ATOM 2347 C CA . ALA B 1 76 ? -5.797 8.008 9.148 1 98.81 76 ALA B CA 1
ATOM 2348 C C . ALA B 1 76 ? -4.43 7.379 8.906 1 98.81 76 ALA B C 1
ATOM 2350 O O . ALA B 1 76 ? -4.336 6.199 8.555 1 98.81 76 ALA B O 1
ATOM 2351 N N . ASN B 1 77 ? -3.436 8.172 9.031 1 98.81 77 ASN B N 1
ATOM 2352 C CA . ASN B 1 77 ? -2.053 7.734 9.188 1 98.81 77 ASN B CA 1
ATOM 2353 C C . ASN B 1 77 ? -1.576 7.867 10.625 1 98.81 77 ASN B C 1
ATOM 2355 O O . ASN B 1 77 ? -1.956 8.812 11.328 1 98.81 77 ASN B O 1
ATOM 2359 N N . SER B 1 78 ? -0.718 6.945 11.078 1 98.88 78 SER B N 1
ATOM 2360 C CA . SER B 1 78 ? -0.124 7.027 12.406 1 98.88 78 SER B CA 1
ATOM 2361 C C . SER B 1 78 ? 1.229 6.324 12.453 1 98.88 78 SER B C 1
ATOM 2363 O O . SER B 1 78 ? 1.447 5.34 11.742 1 98.88 78 SER B O 1
ATOM 2365 N N . HIS B 1 79 ? 2.119 6.848 13.234 1 98.94 79 HIS B N 1
ATOM 2366 C CA . HIS B 1 79 ? 3.41 6.219 13.484 1 98.94 79 HIS B CA 1
ATOM 2367 C C . HIS B 1 79 ? 3.947 6.605 14.859 1 98.94 79 HIS B C 1
ATOM 2369 O O . HIS B 1 79 ? 3.463 7.555 15.477 1 98.94 79 HIS B O 1
ATOM 2375 N N . PHE B 1 80 ? 4.863 5.793 15.414 1 98.94 80 PHE B N 1
ATOM 2376 C CA . PHE B 1 80 ? 5.602 6.168 16.609 1 98.94 80 PHE B CA 1
ATOM 2377 C C . PHE B 1 80 ? 6.777 7.07 16.266 1 98.94 80 PHE B C 1
ATOM 2379 O O . PHE B 1 80 ? 7.668 6.68 15.508 1 98.94 80 PHE B O 1
ATOM 2386 N N . ALA B 1 81 ? 6.844 8.219 16.859 1 98.75 81 ALA B N 1
ATOM 2387 C CA . ALA B 1 81 ? 7.777 9.273 16.469 1 98.75 81 ALA B CA 1
ATOM 2388 C C . ALA B 1 81 ? 9.211 8.898 16.844 1 98.75 81 ALA B C 1
ATOM 2390 O O . ALA B 1 81 ? 9.469 8.445 17.953 1 98.75 81 ALA B O 1
ATOM 2391 N N . ALA B 1 82 ? 10.062 9.039 15.938 1 98.69 82 ALA B N 1
ATOM 2392 C CA . ALA B 1 82 ? 11.516 8.953 16.078 1 98.69 82 ALA B CA 1
ATOM 2393 C C . ALA B 1 82 ? 12.219 9.852 15.062 1 98.69 82 ALA B C 1
ATOM 2395 O O . ALA B 1 82 ? 13.094 9.406 14.328 1 98.69 82 ALA B O 1
ATOM 2396 N N . TYR B 1 83 ? 11.852 11.117 15.078 1 98.69 83 TYR B N 1
ATOM 2397 C CA . TYR B 1 83 ? 12.312 12.086 14.094 1 98.69 83 TYR B CA 1
ATOM 2398 C C . TYR B 1 83 ? 13.797 12.375 14.258 1 98.69 83 TYR B C 1
ATOM 2400 O O . TYR B 1 83 ? 14.312 12.391 15.383 1 98.69 83 TYR B O 1
ATOM 2408 N N . LYS B 1 84 ? 14.422 12.656 13.188 1 98.5 84 LYS B N 1
ATOM 2409 C CA . LYS B 1 84 ? 15.797 13.133 13.141 1 98.5 84 LYS B CA 1
ATOM 2410 C C . LYS B 1 84 ? 15.883 14.508 12.484 1 98.5 84 LYS B C 1
ATOM 2412 O O . LYS B 1 84 ? 15.062 14.844 11.633 1 98.5 84 LYS B O 1
ATOM 2417 N N . PRO B 1 85 ? 16.859 15.289 12.922 1 98.62 85 PRO B N 1
ATOM 2418 C CA . PRO B 1 85 ? 17 16.594 12.273 1 98.62 85 PRO B CA 1
ATOM 2419 C C . PRO B 1 85 ? 17.281 16.484 10.773 1 98.62 85 PRO B C 1
ATOM 2421 O O . PRO B 1 85 ? 18.016 15.602 10.344 1 98.62 85 PRO B O 1
ATOM 2424 N N . LEU B 1 86 ? 16.688 17.328 10.023 1 98.56 86 LEU B N 1
ATOM 2425 C CA . LEU B 1 86 ? 16.938 17.375 8.586 1 98.56 86 LEU B CA 1
ATOM 2426 C C . LEU B 1 86 ? 17.594 18.703 8.195 1 98.56 86 LEU B C 1
ATOM 2428 O O . LEU B 1 86 ? 18.656 18.719 7.574 1 98.56 86 LEU B O 1
ATOM 2432 N N . MET B 1 87 ? 16.922 19.797 8.539 1 98.56 87 MET B N 1
ATOM 2433 C CA . MET B 1 87 ? 17.391 21.125 8.148 1 98.56 87 MET B CA 1
ATOM 2434 C C . MET B 1 87 ? 16.656 22.219 8.93 1 98.56 87 MET B C 1
ATOM 2436 O O . MET B 1 87 ? 15.773 21.922 9.734 1 98.56 87 MET B O 1
ATOM 2440 N N . THR B 1 88 ? 17.172 23.438 8.766 1 98.75 88 THR B N 1
ATOM 2441 C CA . THR B 1 88 ? 16.484 24.656 9.188 1 98.75 88 THR B CA 1
ATOM 2442 C C . THR B 1 88 ? 16.062 25.5 7.988 1 98.75 88 THR B C 1
ATOM 2444 O O . THR B 1 88 ? 16.797 25.578 6.996 1 98.75 88 THR B O 1
ATOM 2447 N N . VAL B 1 89 ? 14.914 26.016 8.078 1 98.69 89 VAL B N 1
ATOM 2448 C CA . VAL B 1 89 ? 14.461 26.906 7.012 1 98.69 89 VAL B CA 1
ATOM 2449 C C . VAL B 1 89 ? 14.25 28.312 7.566 1 98.69 89 VAL B C 1
ATOM 2451 O O . VAL B 1 89 ? 13.883 28.484 8.734 1 98.69 89 VAL B O 1
ATOM 2454 N N . ILE B 1 90 ? 14.531 29.344 6.68 1 98.69 90 ILE B N 1
ATOM 2455 C CA . ILE B 1 90 ? 14.344 30.75 7.031 1 98.69 90 ILE B CA 1
ATOM 2456 C C . ILE B 1 90 ? 13.516 31.438 5.953 1 98.69 90 ILE B C 1
ATOM 2458 O O . ILE B 1 90 ? 13.938 31.531 4.801 1 98.69 90 ILE B O 1
ATOM 2462 N N . ALA B 1 91 ? 12.375 31.906 6.367 1 98.62 91 ALA B N 1
ATOM 2463 C CA . ALA B 1 91 ? 11.469 32.656 5.512 1 98.62 91 ALA B CA 1
ATOM 2464 C C . ALA B 1 91 ? 11.289 31.984 4.16 1 98.62 91 ALA B C 1
ATOM 2466 O O . ALA B 1 91 ? 11.43 32.625 3.113 1 98.62 91 ALA B O 1
ATOM 2467 N N . ALA B 1 92 ? 11.094 30.75 4.223 1 98.75 92 ALA B N 1
ATOM 2468 C CA . ALA B 1 92 ? 10.969 29.969 2.99 1 98.75 92 ALA B CA 1
ATOM 2469 C C . ALA B 1 92 ? 9.5 29.75 2.631 1 98.75 92 ALA B C 1
ATOM 2471 O O . ALA B 1 92 ? 8.672 29.5 3.508 1 98.75 92 ALA B O 1
ATOM 2472 N N . THR B 1 93 ? 9.156 29.844 1.362 1 98.69 93 THR B N 1
ATOM 2473 C CA . THR B 1 93 ? 7.801 29.562 0.896 1 98.69 93 THR B CA 1
ATOM 2474 C C . THR B 1 93 ? 7.5 28.062 0.996 1 98.69 93 THR B C 1
ATOM 2476 O O . THR B 1 93 ? 8.414 27.25 1.148 1 98.69 93 THR B O 1
ATOM 2479 N N . ARG B 1 94 ? 6.277 27.75 0.942 1 98.12 94 ARG B N 1
ATOM 2480 C CA . ARG B 1 94 ? 5.883 26.344 0.98 1 98.12 94 ARG B CA 1
ATOM 2481 C C . ARG B 1 94 ? 6.613 25.547 -0.094 1 98.12 94 ARG B C 1
ATOM 2483 O O . ARG B 1 94 ? 7.184 24.5 0.192 1 98.12 94 ARG B O 1
ATOM 2490 N N . SER B 1 95 ? 6.5 26.047 -1.341 1 97.75 95 SER B N 1
ATOM 2491 C CA . SER B 1 95 ? 7.145 25.359 -2.457 1 97.75 95 SER B CA 1
ATOM 2492 C C . SER B 1 95 ? 8.641 25.172 -2.209 1 97.75 95 SER B C 1
ATOM 2494 O O . SER B 1 95 ? 9.195 24.125 -2.496 1 97.75 95 SER B O 1
ATOM 2496 N N . ALA B 1 96 ? 9.273 26.203 -1.696 1 98.5 96 ALA B N 1
ATOM 2497 C CA . ALA B 1 96 ? 10.703 26.125 -1.4 1 98.5 96 ALA B CA 1
ATOM 2498 C C . ALA B 1 96 ? 10.984 25.094 -0.321 1 98.5 96 ALA B C 1
ATOM 2500 O O . ALA B 1 96 ? 11.953 24.328 -0.421 1 98.5 96 ALA B O 1
ATOM 2501 N N . VAL B 1 97 ? 10.18 25.078 0.748 1 98.69 97 VAL B N 1
ATOM 2502 C CA . VAL B 1 97 ? 10.328 24.125 1.835 1 98.69 97 VAL B CA 1
ATOM 2503 C C . VAL B 1 97 ? 10.227 22.703 1.288 1 98.69 97 VAL B C 1
ATOM 2505 O O . VAL B 1 97 ? 11.086 21.859 1.556 1 98.69 97 VAL B O 1
ATOM 2508 N N . GLU B 1 98 ? 9.203 22.422 0.512 1 97.75 98 GLU B N 1
ATOM 2509 C CA . GLU B 1 98 ? 8.984 21.078 -0.042 1 97.75 98 GLU B CA 1
ATOM 2510 C C . GLU B 1 98 ? 10.141 20.656 -0.943 1 97.75 98 GLU B C 1
ATOM 2512 O O . GLU B 1 98 ? 10.625 19.531 -0.85 1 97.75 98 GLU B O 1
ATOM 2517 N N . LYS B 1 99 ? 10.547 21.547 -1.818 1 97.5 99 LYS B N 1
ATOM 2518 C CA . LYS B 1 99 ? 11.664 21.266 -2.715 1 97.5 99 LYS B CA 1
ATOM 2519 C C . LYS B 1 99 ? 12.938 20.969 -1.929 1 97.5 99 LYS B C 1
ATOM 2521 O O . LYS B 1 99 ? 13.688 20.047 -2.27 1 97.5 99 LYS B O 1
ATOM 2526 N N . GLN B 1 100 ? 13.195 21.766 -0.914 1 98.06 100 GLN B N 1
ATOM 2527 C CA . GLN B 1 100 ? 14.391 21.578 -0.098 1 98.06 100 GLN B CA 1
ATOM 2528 C C . GLN B 1 100 ? 14.344 20.25 0.657 1 98.06 100 GLN B C 1
ATOM 2530 O O . GLN B 1 100 ? 15.359 19.578 0.79 1 98.06 100 GLN B O 1
ATOM 2535 N N . ILE B 1 101 ? 13.203 19.922 1.21 1 98.06 101 ILE B N 1
ATOM 2536 C CA . ILE B 1 101 ? 13.055 18.641 1.905 1 98.06 101 ILE B CA 1
ATOM 2537 C C . ILE B 1 101 ? 13.398 17.5 0.959 1 98.06 101 ILE B C 1
ATOM 2539 O O . ILE B 1 101 ? 14.18 16.609 1.307 1 98.06 101 ILE B O 1
ATOM 2543 N N . LEU B 1 102 ? 12.828 17.516 -0.262 1 96.19 102 LEU B N 1
ATOM 2544 C CA . LEU B 1 102 ? 13.055 16.438 -1.226 1 96.19 102 LEU B CA 1
ATOM 2545 C C . LEU B 1 102 ? 14.523 16.359 -1.628 1 96.19 102 LEU B C 1
ATOM 2547 O O . LEU B 1 102 ? 15.086 15.273 -1.75 1 96.19 102 LEU B O 1
ATOM 2551 N N . ALA B 1 103 ? 15.117 17.531 -1.792 1 95.38 103 ALA B N 1
ATOM 2552 C CA . ALA B 1 103 ? 16.516 17.594 -2.201 1 95.38 103 ALA B CA 1
ATOM 2553 C C . ALA B 1 103 ? 17.438 17.094 -1.096 1 95.38 103 ALA B C 1
ATOM 2555 O O . ALA B 1 103 ? 18.469 16.469 -1.373 1 95.38 103 ALA B O 1
ATOM 2556 N N . THR B 1 104 ? 17.078 17.359 0.127 1 96.12 104 THR B N 1
ATOM 2557 C CA . THR B 1 104 ? 17.922 17 1.259 1 96.12 104 THR B CA 1
ATOM 2558 C C . THR B 1 104 ? 17.703 15.539 1.655 1 96.12 104 THR B C 1
ATOM 2560 O O . THR B 1 104 ? 18.656 14.828 1.982 1 96.12 104 THR B O 1
ATOM 2563 N N . ALA B 1 105 ? 16.469 15.094 1.707 1 92.19 105 ALA B N 1
ATOM 2564 C CA . ALA B 1 105 ? 16.125 13.734 2.111 1 92.19 105 ALA B CA 1
ATOM 2565 C C . ALA B 1 105 ? 16.641 12.719 1.101 1 92.19 105 ALA B C 1
ATOM 2567 O O . ALA B 1 105 ? 17.172 11.672 1.479 1 92.19 105 ALA B O 1
ATOM 2568 N N . GLU B 1 106 ? 16.516 12.953 -0.22 1 88.5 106 GLU B N 1
ATOM 2569 C CA . GLU B 1 106 ? 16.953 12.109 -1.324 1 88.5 106 GLU B CA 1
ATOM 2570 C C . GLU B 1 106 ? 16.312 10.719 -1.236 1 88.5 106 GLU B C 1
ATOM 2572 O O . GLU B 1 106 ? 17 9.711 -1.374 1 88.5 106 GLU B O 1
ATOM 2577 N N . GLN B 1 107 ? 15.086 10.695 -0.883 1 87.5 107 GLN B N 1
ATOM 2578 C CA . GLN B 1 107 ? 14.344 9.445 -0.736 1 87.5 107 GLN B CA 1
ATOM 2579 C C . GLN B 1 107 ? 12.969 9.539 -1.398 1 87.5 107 GLN B C 1
ATOM 2581 O O . GLN B 1 107 ? 11.945 9.406 -0.731 1 87.5 107 GLN B O 1
ATOM 2586 N N . PRO B 1 108 ? 12.977 9.688 -2.73 1 88.31 108 PRO B N 1
ATOM 2587 C CA . PRO B 1 108 ? 11.703 9.922 -3.412 1 88.31 108 PRO B CA 1
ATOM 2588 C C . PRO B 1 108 ? 10.828 8.664 -3.473 1 88.31 108 PRO B C 1
ATOM 2590 O O . PRO B 1 108 ? 9.648 8.75 -3.807 1 88.31 108 PRO B O 1
ATOM 2593 N N . ASN B 1 109 ? 11.391 7.539 -3.072 1 93.31 109 ASN B N 1
ATOM 2594 C CA . ASN B 1 109 ? 10.68 6.293 -3.342 1 93.31 109 ASN B CA 1
ATOM 2595 C C . ASN B 1 109 ? 10.195 5.637 -2.055 1 93.31 109 ASN B C 1
ATOM 2597 O O . ASN B 1 109 ? 9.75 4.488 -2.068 1 93.31 109 ASN B O 1
ATOM 2601 N N . ILE B 1 110 ? 10.297 6.316 -0.97 1 94.75 110 ILE B N 1
ATOM 2602 C CA . ILE B 1 110 ? 9.812 5.75 0.286 1 94.75 110 ILE B CA 1
ATOM 2603 C C . ILE B 1 110 ? 8.914 6.758 0.998 1 94.75 110 ILE B C 1
ATOM 2605 O O . ILE B 1 110 ? 8.984 7.957 0.728 1 94.75 110 ILE B O 1
ATOM 2609 N N . PHE B 1 111 ? 8.125 6.242 1.897 1 97.69 111 PHE B N 1
ATOM 2610 C CA . PHE B 1 111 ? 7.281 7.074 2.75 1 97.69 111 PHE B CA 1
ATOM 2611 C C . PHE B 1 111 ? 8.109 7.738 3.844 1 97.69 111 PHE B C 1
ATOM 2613 O O . PHE B 1 111 ? 8.992 7.105 4.43 1 97.69 111 PHE B O 1
ATOM 2620 N N . PHE B 1 112 ? 7.809 8.953 4.109 1 98.38 112 PHE B N 1
ATOM 2621 C CA . PHE B 1 112 ? 8.398 9.594 5.277 1 98.38 112 PHE B CA 1
ATOM 2622 C C . PHE B 1 112 ? 7.48 10.68 5.824 1 98.38 112 PHE B C 1
ATOM 2624 O O . PHE B 1 112 ? 6.508 11.062 5.172 1 98.38 112 PHE B O 1
ATOM 2631 N N . SER B 1 113 ? 7.715 11.023 7.004 1 98.81 113 SER B N 1
ATOM 2632 C CA . SER B 1 113 ? 7.031 12.133 7.668 1 98.81 113 SER B CA 1
ATOM 2633 C C . SER B 1 113 ? 7.996 13.281 7.961 1 98.81 113 SER B C 1
ATOM 2635 O O . SER B 1 113 ? 9.172 13.047 8.242 1 98.81 113 SER B O 1
ATOM 2637 N N . VAL B 1 114 ? 7.449 14.445 7.863 1 98.75 114 VAL B N 1
ATOM 2638 C CA . VAL B 1 114 ? 8.195 15.641 8.242 1 98.75 114 VAL B CA 1
ATOM 2639 C C . VAL B 1 114 ? 7.414 16.422 9.305 1 98.75 114 VAL B C 1
ATOM 2641 O O . VAL B 1 114 ? 6.188 16.531 9.219 1 98.75 114 VAL B O 1
ATOM 2644 N N . LYS B 1 115 ? 8.141 16.859 10.219 1 98.88 115 LYS B N 1
ATOM 2645 C CA . LYS B 1 115 ? 7.641 17.766 11.242 1 98.88 115 LYS B CA 1
ATOM 2646 C C . LYS B 1 115 ? 8.391 19.094 11.211 1 98.88 115 LYS B C 1
ATOM 2648 O O . LYS B 1 115 ? 9.594 19.141 11.477 1 98.88 115 LYS B O 1
ATOM 2653 N N . LEU B 1 116 ? 7.73 20.125 10.781 1 98.94 116 LEU B N 1
ATOM 2654 C CA . LEU B 1 116 ? 8.297 21.469 10.781 1 98.94 116 LEU B CA 1
ATOM 2655 C C . LEU B 1 116 ? 7.707 22.312 11.922 1 98.94 116 LEU B C 1
ATOM 2657 O O . LEU B 1 116 ? 6.504 22.578 11.938 1 98.94 116 LEU B O 1
ATOM 2661 N N . THR B 1 117 ? 8.484 22.703 12.883 1 98.94 117 THR B N 1
ATOM 2662 C CA . THR B 1 117 ? 8.07 23.531 14.008 1 98.94 117 THR B CA 1
ATOM 2663 C C . THR B 1 117 ? 8.695 24.922 13.914 1 98.94 117 THR B C 1
ATOM 2665 O O . THR B 1 117 ? 9.898 25.047 13.688 1 98.94 117 THR B O 1
ATOM 2668 N N . GLY B 1 118 ? 7.84 25.906 13.984 1 98.88 118 GLY B N 1
ATOM 2669 C CA . GLY B 1 118 ? 8.352 27.266 13.898 1 98.88 118 GLY B CA 1
ATOM 2670 C C . GLY B 1 118 ? 7.266 28.297 13.688 1 98.88 118 GLY B C 1
ATOM 2671 O O . GLY B 1 118 ? 6.164 28.172 14.227 1 98.88 118 GLY B O 1
ATOM 2672 N N . THR B 1 119 ? 7.672 29.406 13.023 1 98.94 119 THR B N 1
ATOM 2673 C CA . THR B 1 119 ? 6.766 30.5 12.727 1 98.94 119 THR B CA 1
ATOM 2674 C C . THR B 1 119 ? 6.348 30.469 11.258 1 98.94 119 THR B C 1
ATOM 2676 O O . THR B 1 119 ? 7.18 30.25 10.375 1 98.94 119 THR B O 1
ATOM 2679 N N . PHE B 1 120 ? 5.105 30.656 11.086 1 98.94 120 PHE B N 1
ATOM 2680 C CA . PHE B 1 120 ? 4.52 30.656 9.75 1 98.94 120 PHE B CA 1
ATOM 2681 C C . PHE B 1 120 ? 3.773 31.953 9.484 1 98.94 120 PHE B C 1
ATOM 2683 O O . PHE B 1 120 ? 3.162 32.531 10.391 1 98.94 120 PHE B O 1
ATOM 2690 N N . THR B 1 121 ? 3.818 32.406 8.25 1 98.88 121 THR B N 1
ATOM 2691 C CA . THR B 1 121 ? 3.055 33.562 7.855 1 98.88 121 THR B CA 1
ATOM 2692 C C . THR B 1 121 ? 1.985 33.219 6.832 1 98.88 121 THR B C 1
ATOM 2694 O O . THR B 1 121 ? 2.145 32.25 6.074 1 98.88 121 THR B O 1
ATOM 2697 N N . ASP B 1 122 ? 0.851 33.969 6.875 1 98.75 122 ASP B N 1
ATOM 2698 C CA . ASP B 1 122 ? -0.24 33.844 5.91 1 98.75 122 ASP B CA 1
ATOM 2699 C C . ASP B 1 122 ? -0.686 32.406 5.762 1 98.75 122 ASP B C 1
ATOM 2701 O O . ASP B 1 122 ? -0.724 31.875 4.648 1 98.75 122 ASP B O 1
ATOM 2705 N N . VAL B 1 123 ? -0.999 31.828 6.969 1 98.81 123 VAL B N 1
ATOM 2706 C CA . VAL B 1 123 ? -1.396 30.422 7 1 98.81 123 VAL B CA 1
ATOM 2707 C C . VAL B 1 123 ? -2.881 30.297 6.66 1 98.81 123 VAL B C 1
ATOM 2709 O O . VAL B 1 123 ? -3.709 31.047 7.188 1 98.81 123 VAL B O 1
ATOM 2712 N N . THR B 1 124 ? -3.172 29.469 5.68 1 98.38 124 THR B N 1
ATOM 2713 C CA . THR B 1 124 ? -4.543 29.109 5.332 1 98.38 124 THR B CA 1
ATOM 2714 C C . THR B 1 124 ? -4.777 27.609 5.531 1 98.38 124 THR B C 1
ATOM 2716 O O . THR B 1 124 ? -4.047 26.781 4.98 1 98.38 124 THR B O 1
ATOM 2719 N N . THR B 1 125 ? -5.75 27.25 6.398 1 98.31 125 THR B N 1
ATOM 2720 C CA . THR B 1 125 ? -6.152 25.859 6.617 1 98.31 125 THR B CA 1
ATOM 2721 C C . THR B 1 125 ? -7.641 25.672 6.336 1 98.31 125 THR B C 1
ATOM 2723 O O . THR B 1 125 ? -8.367 26.656 6.141 1 98.31 125 THR B O 1
ATOM 2726 N N . ARG B 1 126 ? -8 24.453 6.219 1 97.62 126 ARG B N 1
ATOM 2727 C CA . ARG B 1 126 ? -9.414 24.141 6.031 1 97.62 126 ARG B CA 1
ATOM 2728 C C . ARG B 1 126 ? -9.859 23 6.941 1 97.62 126 ARG B C 1
ATOM 2730 O O . ARG B 1 126 ? -9.023 22.219 7.41 1 97.62 126 ARG B O 1
ATOM 2737 N N . ALA B 1 127 ? -11.062 22.953 7.27 1 97.06 127 ALA B N 1
ATOM 2738 C CA . ALA B 1 127 ? -11.758 21.828 7.883 1 97.06 127 ALA B CA 1
ATOM 2739 C C . ALA B 1 127 ? -13.156 21.656 7.289 1 97.06 127 ALA B C 1
ATOM 2741 O O . ALA B 1 127 ? -13.742 22.625 6.781 1 97.06 127 ALA B O 1
ATOM 2742 N N . VAL B 1 128 ? -13.562 20.5 7.281 1 94.69 128 VAL B N 1
ATOM 2743 C CA . VAL B 1 128 ? -14.859 20.172 6.688 1 94.69 128 VAL B CA 1
ATOM 2744 C C . VAL B 1 128 ? -15.859 19.844 7.789 1 94.69 128 VAL B C 1
ATOM 2746 O O . VAL B 1 128 ? -15.5 19.25 8.812 1 94.69 128 VAL B O 1
ATOM 2749 N N . ALA B 1 129 ? -17.156 20.25 7.551 1 94.19 129 ALA B N 1
ATOM 2750 C CA . ALA B 1 129 ? -18.234 19.875 8.461 1 94.19 129 ALA B CA 1
ATOM 2751 C C . ALA B 1 129 ? -18.594 18.391 8.289 1 94.19 129 ALA B C 1
ATOM 2753 O O . ALA B 1 129 ? -18.609 17.891 7.168 1 94.19 129 ALA B O 1
ATOM 2754 N N . LYS B 1 130 ? -18.891 17.781 9.438 1 93.38 130 LYS B N 1
ATOM 2755 C CA . LYS B 1 130 ? -19.297 16.375 9.406 1 93.38 130 LYS B CA 1
ATOM 2756 C C . LYS B 1 130 ? -20.516 16.172 8.508 1 93.38 130 LYS B C 1
ATOM 2758 O O . LYS B 1 130 ? -21.5 16.906 8.609 1 93.38 130 LYS B O 1
ATOM 2763 N N . SER B 1 131 ? -20.375 15.273 7.59 1 93.19 131 SER B N 1
ATOM 2764 C CA . SER B 1 131 ? -21.547 14.867 6.816 1 93.19 131 SER B CA 1
ATOM 2765 C C . SER B 1 131 ? -22.234 13.656 7.445 1 93.19 131 SER B C 1
ATOM 2767 O O . SER B 1 131 ? -21.688 13.023 8.344 1 93.19 131 SER B O 1
ATOM 2769 N N . GLN B 1 132 ? -23.516 13.375 7.027 1 92.19 132 GLN B N 1
ATOM 2770 C CA . GLN B 1 132 ? -24.297 12.234 7.504 1 92.19 132 GLN B CA 1
ATOM 2771 C C . GLN B 1 132 ? -24.625 11.281 6.359 1 92.19 132 GLN B C 1
ATOM 2773 O O . GLN B 1 132 ? -24.672 11.688 5.195 1 92.19 132 GLN B O 1
ATOM 2778 N N . PRO B 1 133 ? -24.875 9.984 6.66 1 92.38 133 PRO B N 1
ATOM 2779 C CA . PRO B 1 133 ? -25.266 9.031 5.617 1 92.38 133 PRO B CA 1
ATOM 2780 C C . PRO B 1 133 ? -26.578 9.422 4.918 1 92.38 133 PRO B C 1
ATOM 2782 O O . PRO B 1 133 ? -27.484 9.938 5.562 1 92.38 133 PRO B O 1
ATOM 2785 N N . PRO B 1 134 ? -26.828 9.109 3.666 1 92.38 134 PRO B N 1
ATOM 2786 C CA . PRO B 1 134 ? -25.734 8.742 2.773 1 92.38 134 PRO B CA 1
ATOM 2787 C C . PRO B 1 134 ? -24.703 9.859 2.602 1 92.38 134 PRO B C 1
ATOM 2789 O O . PRO B 1 134 ? -25.078 11.016 2.414 1 92.38 134 PRO B O 1
ATOM 2792 N N . TYR B 1 135 ? -23.516 9.602 2.748 1 94.19 135 TYR B N 1
ATOM 2793 C CA . TYR B 1 135 ? -22.438 10.586 2.775 1 94.19 135 TYR B CA 1
ATOM 2794 C C . TYR B 1 135 ? -22.266 11.25 1.412 1 94.19 135 TYR B C 1
ATOM 2796 O O . TYR B 1 135 ? -22.438 10.594 0.377 1 94.19 135 TYR B O 1
ATOM 2804 N N . ASP B 1 136 ? -21.922 12.57 1.532 1 89.06 136 ASP B N 1
ATOM 2805 C CA . ASP B 1 136 ? -21.516 13.266 0.313 1 89.06 136 ASP B CA 1
ATOM 2806 C C . ASP B 1 136 ? -20.141 12.773 -0.169 1 89.06 136 ASP B C 1
ATOM 2808 O O . ASP B 1 136 ? -19.375 12.211 0.607 1 89.06 136 ASP B O 1
ATOM 2812 N N . SER B 1 137 ? -19.906 12.945 -1.504 1 89.94 137 SER B N 1
ATOM 2813 C CA . SER B 1 137 ? -18.578 12.688 -2.035 1 89.94 137 SER B CA 1
ATOM 2814 C C . SER B 1 137 ? -17.547 13.633 -1.423 1 89.94 137 SER B C 1
ATOM 2816 O O . SER B 1 137 ? -17.906 14.648 -0.824 1 89.94 137 SER B O 1
ATOM 2818 N N . LEU B 1 138 ? -16.328 13.266 -1.561 1 90.06 138 LEU B N 1
ATOM 2819 C CA . LEU B 1 138 ? -15.242 14.117 -1.092 1 90.06 138 LEU B CA 1
ATOM 2820 C C . LEU B 1 138 ? -15.328 15.508 -1.71 1 90.06 138 LEU B C 1
ATOM 2822 O O . LEU B 1 138 ? -15.219 16.516 -1.005 1 90.06 138 LEU B O 1
ATOM 2826 N N . ALA B 1 139 ? -15.602 15.562 -3.01 1 85 139 ALA B N 1
ATOM 2827 C CA . ALA B 1 139 ? -15.68 16.828 -3.732 1 85 139 ALA B CA 1
ATOM 2828 C C . ALA B 1 139 ? -16.844 17.688 -3.221 1 85 139 ALA B C 1
ATOM 2830 O O . ALA B 1 139 ? -16.688 18.891 -3.012 1 85 139 ALA B O 1
ATOM 2831 N N . GLU B 1 140 ? -17.922 17.078 -3.018 1 86.44 140 GLU B N 1
ATOM 2832 C CA . GLU B 1 140 ? -19.094 17.797 -2.52 1 86.44 140 GLU B CA 1
ATOM 2833 C C . GLU B 1 140 ? -18.859 18.328 -1.11 1 86.44 140 GLU B C 1
ATOM 2835 O O . GLU B 1 140 ? -19.219 19.469 -0.803 1 86.44 140 GLU B O 1
ATOM 2840 N N . THR B 1 141 ? -18.266 17.531 -0.308 1 86.12 141 THR B N 1
ATOM 2841 C CA . THR B 1 141 ? -17.984 17.953 1.06 1 86.12 141 THR B CA 1
ATOM 2842 C C . THR B 1 141 ? -16.953 19.078 1.079 1 86.12 141 THR B C 1
ATOM 2844 O O . THR B 1 141 ? -17.078 20.031 1.843 1 86.12 141 THR B O 1
ATOM 2847 N N . ALA B 1 142 ? -15.953 18.922 0.258 1 79.31 142 ALA B N 1
ATOM 2848 C CA . ALA B 1 142 ? -14.875 19.891 0.194 1 79.31 142 ALA B CA 1
ATOM 2849 C C . ALA B 1 142 ? -15.391 21.25 -0.273 1 79.31 142 ALA B C 1
ATOM 2851 O O . ALA B 1 142 ? -14.836 22.297 0.085 1 79.31 142 ALA B O 1
ATOM 2852 N N . ARG B 1 143 ? -16.547 21.328 -1.034 1 82.88 143 ARG B N 1
ATOM 2853 C CA . ARG B 1 143 ? -17.156 22.578 -1.472 1 82.88 143 ARG B CA 1
ATOM 2854 C C . ARG B 1 143 ? -17.672 23.375 -0.281 1 82.88 143 ARG B C 1
ATOM 2856 O O . ARG B 1 143 ? -17.75 24.609 -0.345 1 82.88 143 ARG B O 1
ATOM 2863 N N . HIS B 1 144 ? -17.891 22.656 0.706 1 85.31 144 HIS B N 1
ATOM 2864 C CA . HIS B 1 144 ? -18.422 23.328 1.89 1 85.31 144 HIS B CA 1
ATOM 2865 C C . HIS B 1 144 ? -17.391 23.375 3.004 1 85.31 144 HIS B C 1
ATOM 2867 O O . HIS B 1 144 ? -17.734 23.344 4.188 1 85.31 144 HIS B O 1
ATOM 2873 N N . GLN B 1 145 ? -16.234 23.438 2.578 1 92.31 145 GLN B N 1
ATOM 2874 C CA . GLN B 1 145 ? -15.156 23.484 3.557 1 92.31 145 GLN B CA 1
ATOM 2875 C C . GLN B 1 145 ? -15.094 24.844 4.242 1 92.31 145 GLN B C 1
ATOM 2877 O O . GLN B 1 145 ? -15.469 25.859 3.65 1 92.31 145 GLN B O 1
ATOM 2882 N N . SER B 1 146 ? -14.734 24.859 5.461 1 96.88 146 SER B N 1
ATOM 2883 C CA . SER B 1 146 ? -14.43 26.078 6.195 1 96.88 146 SER B CA 1
ATOM 2884 C C . SER B 1 146 ? -12.953 26.438 6.086 1 96.88 146 SER B C 1
ATOM 2886 O O . SER B 1 146 ? -12.086 25.609 6.32 1 96.88 146 SER B O 1
ATOM 2888 N N . ILE B 1 147 ? -12.734 27.672 5.762 1 97.56 147 ILE B N 1
ATOM 2889 C CA . ILE B 1 147 ? -11.367 28.172 5.598 1 97.56 147 ILE B CA 1
ATOM 2890 C C . ILE B 1 147 ? -10.984 29.031 6.797 1 97.56 147 ILE B C 1
ATOM 2892 O O . ILE B 1 147 ? -11.781 29.859 7.258 1 97.56 147 ILE B O 1
ATOM 2896 N N . PHE B 1 148 ? -9.844 28.812 7.301 1 98.56 148 PHE B N 1
ATOM 2897 C CA . PHE B 1 148 ? -9.305 29.578 8.414 1 98.56 148 PHE B CA 1
ATOM 2898 C C . PHE B 1 148 ? -7.961 30.203 8.039 1 98.56 148 PHE B C 1
ATOM 2900 O O . PHE B 1 148 ? -7.148 29.578 7.359 1 98.56 148 PHE B O 1
ATOM 2907 N N . LYS B 1 149 ? -7.719 31.422 8.523 1 98.56 149 LYS B N 1
ATOM 2908 C CA . LYS B 1 149 ? -6.492 32.125 8.18 1 98.56 149 LYS B CA 1
ATOM 2909 C C . LYS B 1 149 ? -5.855 32.781 9.414 1 98.56 149 LYS B C 1
ATOM 2911 O O . LYS B 1 149 ? -6.562 33.219 10.32 1 98.56 149 LYS B O 1
ATOM 2916 N N . ARG B 1 150 ? -4.621 32.75 9.398 1 98.62 150 ARG B N 1
ATOM 2917 C CA . ARG B 1 150 ? -3.812 33.531 10.344 1 98.62 150 ARG B CA 1
ATOM 2918 C C . ARG B 1 150 ? -2.627 34.188 9.641 1 98.62 150 ARG B C 1
ATOM 2920 O O . ARG B 1 150 ? -1.976 33.562 8.797 1 98.62 150 ARG B O 1
ATOM 2927 N N . LYS B 1 151 ? -2.4 35.438 9.945 1 98.75 151 LYS B N 1
ATOM 2928 C CA . LYS B 1 151 ? -1.308 36.188 9.328 1 98.75 151 LYS B CA 1
ATOM 2929 C C . LYS B 1 151 ? 0.047 35.688 9.828 1 98.75 151 LYS B C 1
ATOM 2931 O O . LYS B 1 151 ? 1.007 35.625 9.055 1 98.75 151 LYS B O 1
ATOM 2936 N N . GLN B 1 152 ? 0.133 35.562 11.07 1 98.75 152 GLN B N 1
ATOM 2937 C CA . GLN B 1 152 ? 1.317 35 11.711 1 98.75 152 GLN B CA 1
ATOM 2938 C C . GLN B 1 152 ? 0.932 34.031 12.836 1 98.75 152 GLN B C 1
ATOM 2940 O O . GLN B 1 152 ? 0.006 34.312 13.602 1 98.75 152 GLN B O 1
ATOM 2945 N N . VAL B 1 153 ? 1.648 32.938 12.914 1 98.81 153 VAL B N 1
ATOM 2946 C CA . VAL B 1 153 ? 1.317 31.969 13.938 1 98.81 153 VAL B CA 1
ATOM 2947 C C . VAL B 1 153 ? 2.512 31.047 14.172 1 98.81 153 VAL B C 1
ATOM 2949 O O . VAL B 1 153 ? 3.242 30.703 13.234 1 98.81 153 VAL B O 1
ATOM 2952 N N . GLU B 1 154 ? 2.785 30.734 15.383 1 98.88 154 GLU B N 1
ATOM 2953 C CA . GLU B 1 154 ? 3.711 29.672 15.742 1 98.88 154 GLU B CA 1
ATOM 2954 C C . GLU B 1 154 ? 2.998 28.328 15.805 1 98.88 154 GLU B C 1
ATOM 2956 O O . GLU B 1 154 ? 1.869 2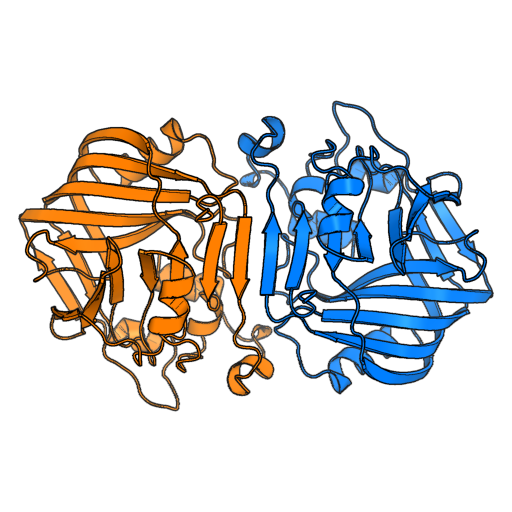8.234 16.297 1 98.88 154 GLU B O 1
ATOM 2961 N N . GLY B 1 155 ? 3.658 27.312 15.219 1 98.88 155 GLY B N 1
ATOM 2962 C CA . GLY B 1 155 ? 3.002 26.016 15.273 1 98.88 155 GLY B CA 1
ATOM 2963 C C . GLY B 1 155 ? 3.816 24.906 14.633 1 98.88 155 GLY B C 1
ATOM 2964 O O . GLY B 1 155 ? 5.043 25.016 14.539 1 98.88 155 GLY B O 1
ATOM 2965 N N . THR B 1 156 ? 3.164 23.812 14.414 1 98.94 156 THR B N 1
ATOM 2966 C CA . THR B 1 156 ? 3.746 22.594 13.844 1 98.94 156 THR B CA 1
ATOM 2967 C C . THR B 1 156 ? 3.027 22.203 12.555 1 98.94 156 THR B C 1
ATOM 2969 O O . THR B 1 156 ? 1.8 22.109 12.531 1 98.94 156 THR B O 1
ATOM 2972 N N . LEU B 1 157 ? 3.764 22.125 11.492 1 98.94 157 LEU B N 1
ATOM 2973 C CA . LEU B 1 157 ? 3.33 21.453 10.266 1 98.94 157 LEU B CA 1
ATOM 2974 C C . LEU B 1 157 ? 3.711 19.984 10.289 1 98.94 157 LEU B C 1
ATOM 2976 O O . LEU B 1 157 ? 4.895 19.641 10.344 1 98.94 157 LEU B O 1
ATOM 2980 N N . LEU B 1 158 ? 2.744 19.125 10.344 1 98.88 158 LEU B N 1
ATOM 2981 C CA . LEU B 1 158 ? 2.939 17.688 10.25 1 98.88 158 LEU B CA 1
ATOM 2982 C C . LEU B 1 158 ? 2.553 17.172 8.867 1 98.88 158 LEU B C 1
ATOM 2984 O O . LEU B 1 158 ? 1.422 17.375 8.422 1 98.88 158 LEU B O 1
ATOM 2988 N N . SER B 1 159 ? 3.514 16.516 8.234 1 98.38 159 SER B N 1
ATOM 2989 C CA . SER B 1 159 ? 3.334 16.125 6.84 1 98.38 159 SER B CA 1
ATOM 2990 C C . SER B 1 159 ? 3.713 14.656 6.625 1 98.38 159 SER B C 1
ATOM 2992 O O . SER B 1 159 ? 4.609 14.141 7.293 1 98.38 159 SER B O 1
ATOM 2994 N N . TYR B 1 160 ? 3.012 14.094 5.77 1 98.44 160 TYR B N 1
ATOM 2995 C CA . TYR B 1 160 ? 3.465 12.836 5.184 1 98.44 160 TYR B CA 1
ATOM 2996 C C . TYR B 1 160 ? 3.783 13.008 3.705 1 98.44 160 TYR B C 1
ATOM 2998 O O . TYR B 1 160 ? 3.066 13.703 2.984 1 98.44 160 TYR B O 1
ATOM 3006 N N . TYR B 1 161 ? 4.863 12.438 3.301 1 97.81 161 TYR B N 1
ATOM 3007 C CA . TYR B 1 161 ? 5.199 12.289 1.889 1 97.81 161 TYR B CA 1
ATOM 3008 C C . TYR B 1 161 ? 4.945 10.859 1.418 1 97.81 161 TYR B C 1
ATOM 3010 O O . TYR B 1 161 ? 5.352 9.906 2.078 1 97.81 161 TYR B O 1
ATOM 3018 N N . ALA B 1 162 ? 4.305 10.719 0.307 1 96.81 162 ALA B N 1
ATOM 3019 C CA . ALA B 1 162 ? 4.102 9.438 -0.35 1 96.81 162 ALA B CA 1
ATOM 3020 C C . ALA B 1 162 ? 4.699 9.43 -1.754 1 96.81 162 ALA B C 1
ATOM 3022 O O . ALA B 1 162 ? 4.555 10.406 -2.498 1 96.81 162 ALA B O 1
ATOM 3023 N N . PRO B 1 163 ? 5.391 8.297 -2.113 1 95.5 163 PRO B N 1
ATOM 3024 C CA . PRO B 1 163 ? 5.816 8.172 -3.51 1 95.5 163 PRO B CA 1
ATOM 3025 C C . PRO B 1 163 ? 4.645 8.227 -4.488 1 95.5 163 PRO B C 1
ATOM 3027 O O . PRO B 1 163 ? 3.533 7.812 -4.152 1 95.5 163 PRO B O 1
ATOM 3030 N N . GLN B 1 164 ? 4.945 8.695 -5.711 1 93 164 GLN B N 1
ATOM 3031 C CA . GLN B 1 164 ? 3.912 8.875 -6.723 1 93 164 GLN B CA 1
ATOM 3032 C C . GLN B 1 164 ? 3.225 7.547 -7.043 1 93 164 GLN B C 1
ATOM 3034 O O . GLN B 1 164 ? 2.033 7.52 -7.359 1 93 164 GLN B O 1
ATOM 3039 N N . LEU B 1 165 ? 3.906 6.449 -6.91 1 93.06 165 LEU B N 1
ATOM 3040 C CA . LEU B 1 165 ? 3.373 5.121 -7.188 1 93.06 165 LEU B CA 1
ATOM 3041 C C . LEU B 1 165 ? 2.172 4.82 -6.297 1 93.06 165 LEU B C 1
ATOM 3043 O O . LEU B 1 165 ? 1.323 3.998 -6.648 1 93.06 165 LEU B O 1
ATOM 3047 N N . PHE B 1 166 ? 2.033 5.492 -5.184 1 95.38 166 PHE B N 1
ATOM 3048 C CA . PHE B 1 166 ? 1.006 5.188 -4.195 1 95.38 166 PHE B CA 1
ATOM 3049 C C . PHE B 1 166 ? -0.112 6.223 -4.242 1 95.38 166 PHE B C 1
ATOM 3051 O O . PHE B 1 166 ? -0.888 6.352 -3.291 1 95.38 166 PHE B O 1
ATOM 3058 N N . ASP B 1 167 ? -0.138 6.98 -5.352 1 93.44 167 ASP B N 1
ATOM 3059 C CA . ASP B 1 167 ? -1.257 7.895 -5.547 1 93.44 167 ASP B CA 1
ATOM 3060 C C . ASP B 1 167 ? -2.586 7.145 -5.57 1 93.44 167 ASP B C 1
ATOM 3062 O O . ASP B 1 167 ? -2.709 6.109 -6.23 1 93.44 167 ASP B O 1
ATOM 3066 N N . GLY B 1 168 ? -3.576 7.621 -4.852 1 93.56 168 GLY B N 1
ATOM 3067 C CA . GLY B 1 168 ? -4.82 6.914 -4.598 1 93.56 168 GLY B CA 1
ATOM 3068 C C . GLY B 1 168 ? -4.883 6.289 -3.219 1 93.56 168 GLY B C 1
ATOM 3069 O O . GLY B 1 168 ? -5.875 6.438 -2.506 1 93.56 168 GLY B O 1
ATOM 3070 N N . VAL B 1 169 ? -3.832 5.488 -2.873 1 95.5 169 VAL B N 1
ATOM 3071 C CA . VAL B 1 169 ? -3.686 4.98 -1.513 1 95.5 169 VAL B CA 1
ATOM 3072 C C . VAL B 1 169 ? -3.5 6.145 -0.542 1 95.5 169 VAL B C 1
ATOM 3074 O O . VAL B 1 169 ? -4.172 6.215 0.488 1 95.5 169 VAL B O 1
ATOM 3077 N N . ALA B 1 170 ? -2.623 6.977 -0.887 1 95.19 170 ALA B N 1
ATOM 3078 C CA . ALA B 1 170 ? -2.352 8.289 -0.303 1 95.19 170 ALA B CA 1
ATOM 3079 C C . ALA B 1 170 ? -2.361 9.375 -1.372 1 95.19 170 ALA B C 1
ATOM 3081 O O . ALA B 1 170 ? -2.934 9.188 -2.449 1 95.19 170 ALA B O 1
ATOM 3082 N N . VAL B 1 171 ? -1.991 10.516 -1.093 1 92.81 171 VAL B N 1
ATOM 3083 C CA . VAL B 1 171 ? -1.712 11.523 -2.111 1 92.81 171 VAL B CA 1
ATOM 3084 C C . VAL B 1 171 ? -0.224 11.516 -2.453 1 92.81 171 VAL B C 1
ATOM 3086 O O . VAL B 1 171 ? 0.624 11.641 -1.565 1 92.81 171 VAL B O 1
ATOM 3089 N N . GLY B 1 172 ? 0.104 11.227 -3.76 1 93.44 172 GLY B N 1
ATOM 3090 C CA . GLY B 1 172 ? 1.495 11.352 -4.164 1 93.44 172 GLY B CA 1
ATOM 3091 C C . GLY B 1 172 ? 2.082 12.719 -3.865 1 93.44 172 GLY B C 1
ATOM 3092 O O . GLY B 1 172 ? 1.529 13.742 -4.281 1 93.44 172 GLY B O 1
ATOM 3093 N N . GLY B 1 173 ? 3.191 12.719 -3.213 1 94.94 173 GLY B N 1
ATOM 3094 C CA . GLY B 1 173 ? 3.725 13.977 -2.713 1 94.94 173 GLY B CA 1
ATOM 3095 C C . GLY B 1 173 ? 3.383 14.227 -1.258 1 94.94 173 GLY B C 1
ATOM 3096 O O . GLY B 1 173 ? 3.369 13.305 -0.446 1 94.94 173 GLY B O 1
ATOM 3097 N N . PHE B 1 174 ? 3.199 15.516 -0.907 1 96.81 174 PHE B N 1
ATOM 3098 C CA . PHE B 1 174 ? 3.059 15.898 0.492 1 96.81 174 PHE B CA 1
ATOM 3099 C C . PHE B 1 174 ? 1.588 16.047 0.87 1 96.81 174 PHE B C 1
ATOM 3101 O O . PHE B 1 174 ? 0.787 16.562 0.086 1 96.81 174 PHE B O 1
ATOM 3108 N N . HIS B 1 175 ? 1.227 15.578 1.987 1 97.5 175 HIS B N 1
ATOM 3109 C CA . HIS B 1 175 ? -0.036 15.805 2.682 1 97.5 175 HIS B CA 1
ATOM 3110 C C . HIS B 1 175 ? 0.191 16.484 4.027 1 97.5 175 HIS B C 1
ATOM 3112 O O . HIS B 1 175 ? 0.761 15.883 4.941 1 97.5 175 HIS B O 1
ATOM 3118 N N . HIS B 1 176 ? -0.349 17.766 4.16 1 98.19 176 HIS B N 1
ATOM 3119 C CA . HIS B 1 176 ? 0.011 18.609 5.297 1 98.19 176 HIS B CA 1
ATOM 3120 C C . HIS B 1 176 ? -1.194 18.875 6.191 1 98.19 176 HIS B C 1
ATOM 3122 O O . HIS B 1 176 ? -2.273 19.219 5.703 1 98.19 176 HIS B O 1
ATOM 3128 N N . HIS B 1 177 ? -1.019 18.672 7.461 1 98.81 177 HIS B N 1
ATOM 3129 C CA . HIS B 1 177 ? -1.877 19.25 8.484 1 98.81 177 HIS B CA 1
ATOM 3130 C C . HIS B 1 177 ? -1.093 20.188 9.398 1 98.81 177 HIS B C 1
ATOM 3132 O O . HIS B 1 177 ? 0.121 20.031 9.555 1 98.81 177 HIS B O 1
ATOM 3138 N N . PHE B 1 178 ? -1.741 21.188 9.906 1 98.94 178 PHE B N 1
ATOM 3139 C CA . PHE B 1 178 ? -1.108 22.203 10.734 1 98.94 178 PHE B CA 1
ATOM 3140 C C . PHE B 1 178 ? -1.817 22.344 12.078 1 98.94 178 PHE B C 1
ATOM 3142 O O . PHE B 1 178 ? -3.045 22.25 12.148 1 98.94 178 PHE B O 1
ATOM 3149 N N . LEU B 1 179 ? -1.062 22.531 13.117 1 98.94 179 LEU B N 1
ATOM 3150 C CA . LEU B 1 179 ? -1.577 22.828 14.445 1 98.94 179 LEU B CA 1
ATOM 3151 C C . LEU B 1 179 ? -0.763 23.938 15.102 1 98.94 179 LEU B C 1
ATOM 3153 O O . LEU B 1 179 ? 0.463 23.859 15.188 1 98.94 179 LEU B O 1
ATOM 3157 N N . SER B 1 180 ? -1.47 24.938 15.586 1 98.94 180 SER B N 1
ATOM 3158 C CA . SER B 1 180 ? -0.792 26.047 16.25 1 98.94 180 SER B CA 1
ATOM 3159 C C . SER B 1 180 ? -0.211 25.609 17.594 1 98.94 180 SER B C 1
ATOM 3161 O O . SER B 1 180 ? -0.685 24.641 18.203 1 98.94 180 SER B O 1
ATOM 3163 N N . ALA B 1 181 ? 0.782 26.312 18.062 1 98.75 181 ALA B N 1
ATOM 3164 C CA . ALA B 1 181 ? 1.424 26.031 19.344 1 98.75 181 ALA B CA 1
ATOM 3165 C C . ALA B 1 181 ? 0.431 26.156 20.484 1 98.75 181 ALA B C 1
ATOM 3167 O O . ALA B 1 181 ? 0.513 25.422 21.469 1 98.75 181 ALA B O 1
ATOM 3168 N N . ASP B 1 182 ? -0.518 27.078 20.359 1 98.31 182 ASP B N 1
ATOM 3169 C CA . ASP B 1 182 ? -1.506 27.328 21.406 1 98.31 182 ASP B CA 1
ATOM 3170 C C . ASP B 1 182 ? -2.676 26.359 21.297 1 98.31 182 ASP B C 1
ATOM 3172 O O . ASP B 1 182 ? -3.574 26.359 22.141 1 98.31 182 ASP B O 1
ATOM 3176 N N . HIS B 1 183 ? -2.719 25.531 20.266 1 98.5 183 HIS B N 1
ATOM 3177 C CA . HIS B 1 183 ? -3.766 24.547 20.031 1 98.5 183 HIS B CA 1
ATOM 3178 C C . HIS B 1 183 ? -5.133 25.203 19.922 1 98.5 183 HIS B C 1
ATOM 3180 O O . HIS B 1 183 ? -6.102 24.75 20.531 1 98.5 183 HIS B O 1
ATOM 3186 N N . ASP B 1 184 ? -5.18 26.297 19.188 1 98.56 184 ASP B N 1
ATOM 3187 C CA . ASP B 1 184 ? -6.445 27 18.984 1 98.56 184 ASP B CA 1
ATOM 3188 C C . ASP B 1 184 ? -6.68 27.266 17.5 1 98.56 184 ASP B C 1
ATOM 3190 O O . ASP B 1 184 ? -7.621 27.984 17.141 1 98.56 184 ASP B O 1
ATOM 3194 N N . PHE B 1 185 ? -5.801 26.844 16.703 1 98.75 185 PHE B N 1
ATOM 3195 C CA . PHE B 1 185 ? -5.855 27.047 15.25 1 98.75 185 PHE B CA 1
ATOM 3196 C C . PHE B 1 185 ? -5.191 25.891 14.523 1 98.75 185 PHE B C 1
ATOM 3198 O O . PHE B 1 185 ? -4.176 25.359 14.977 1 98.75 185 PHE B O 1
ATOM 3205 N N . GLY B 1 186 ? -5.707 25.484 13.414 1 98.69 186 GLY B N 1
ATOM 3206 C CA . GLY B 1 186 ? -5.094 24.453 12.609 1 98.69 186 GLY B CA 1
ATOM 3207 C C . GLY B 1 186 ? -6.02 23.906 11.539 1 98.69 186 GLY B C 1
ATOM 3208 O O . GLY B 1 186 ? -6.859 24.625 11 1 98.69 186 GLY B O 1
ATOM 3209 N N . GLY B 1 187 ? -5.746 22.672 11.086 1 98.62 187 GLY B N 1
ATOM 3210 C CA . GLY B 1 187 ? -6.508 21.984 10.055 1 98.62 187 GLY B CA 1
ATOM 3211 C C . GLY B 1 187 ? -5.645 21.453 8.93 1 98.62 187 GLY B C 1
ATOM 3212 O O . GLY B 1 187 ? -4.438 21.281 9.094 1 98.62 187 GLY B O 1
ATOM 3213 N N . HIS B 1 188 ? -6.289 21 7.867 1 97.75 188 HIS B N 1
ATOM 3214 C CA . HIS B 1 188 ? -5.605 20.672 6.621 1 97.75 188 HIS B CA 1
ATOM 3215 C C . HIS B 1 188 ? -4.961 21.906 6.008 1 97.75 188 HIS B C 1
ATOM 3217 O O . HIS B 1 188 ? -5.652 22.875 5.672 1 97.75 188 HIS B O 1
ATOM 3223 N N . LEU B 1 189 ? -3.652 21.875 5.852 1 98.31 189 LEU B N 1
ATOM 3224 C CA . LEU B 1 189 ? -2.951 23.047 5.332 1 98.31 189 LEU B CA 1
ATOM 3225 C C . LEU B 1 189 ? -3.188 23.203 3.836 1 98.31 189 LEU B C 1
ATOM 3227 O O . LEU B 1 189 ? -2.943 22.281 3.062 1 98.31 189 LEU B O 1
ATOM 3231 N N . LEU B 1 190 ? -3.635 24.344 3.463 1 95.88 190 LEU B N 1
ATOM 3232 C CA . LEU B 1 190 ? -3.76 24.672 2.047 1 95.88 190 LEU B CA 1
ATOM 3233 C C . LEU B 1 190 ? -2.539 25.453 1.562 1 95.88 190 LEU B C 1
ATOM 3235 O O . LEU B 1 190 ? -2.008 25.172 0.486 1 95.88 190 LEU B O 1
ATOM 3239 N N . GLU B 1 191 ? -2.178 26.406 2.484 1 96.62 191 GLU B N 1
ATOM 3240 C CA . GLU B 1 191 ? -1.066 27.266 2.098 1 96.62 191 GLU B CA 1
ATOM 3241 C C . GLU B 1 191 ? -0.461 27.969 3.312 1 96.62 191 GLU B C 1
ATOM 3243 O O . GLU B 1 191 ? -1.133 28.141 4.328 1 96.62 191 GLU B O 1
ATOM 3248 N N . PHE B 1 192 ? 0.784 28.25 3.158 1 98.5 192 PHE B N 1
ATOM 3249 C CA . PHE B 1 192 ? 1.411 29.281 3.982 1 98.5 192 PHE B CA 1
ATOM 3250 C C . PHE B 1 192 ? 2.344 30.156 3.146 1 98.5 192 PHE B C 1
ATOM 3252 O O . PHE B 1 192 ? 2.818 29.719 2.092 1 98.5 192 PHE B O 1
ATOM 3259 N N . GLY B 1 193 ? 2.529 31.391 3.566 1 98.5 193 GLY B N 1
ATOM 3260 C CA . GLY B 1 193 ? 3.443 32.281 2.869 1 98.5 193 GLY B CA 1
ATOM 3261 C C . GLY B 1 193 ? 4.902 31.891 3.039 1 98.5 193 GLY B C 1
ATOM 3262 O O . GLY B 1 193 ? 5.555 31.484 2.08 1 98.5 193 GLY B O 1
ATOM 3263 N N . GLN B 1 194 ? 5.289 32.094 4.312 1 98.75 194 GLN B N 1
ATOM 3264 C CA . GLN B 1 194 ? 6.664 31.719 4.645 1 98.75 194 GLN B CA 1
ATOM 3265 C C . GLN B 1 194 ? 6.73 31 5.984 1 98.75 194 GLN B C 1
ATOM 3267 O O . GLN B 1 194 ? 5.879 31.203 6.852 1 98.75 194 GLN B O 1
ATOM 3272 N N . ALA B 1 195 ? 7.766 30.172 6.098 1 98.88 195 ALA B N 1
ATOM 3273 C CA . ALA B 1 195 ? 8.031 29.484 7.359 1 98.88 195 ALA B CA 1
ATOM 3274 C C . ALA B 1 195 ? 9.492 29.656 7.781 1 98.88 195 ALA B C 1
ATOM 3276 O O . ALA B 1 195 ? 10.391 29.672 6.938 1 98.88 195 ALA B O 1
ATOM 3277 N N . SER B 1 196 ? 9.703 29.859 9 1 98.88 196 SER B N 1
ATOM 3278 C CA . SER B 1 196 ? 11.008 29.781 9.656 1 98.88 196 SER B CA 1
ATOM 3279 C C . SER B 1 196 ? 10.977 28.812 10.836 1 98.88 196 SER B C 1
ATOM 3281 O O . SER B 1 196 ? 10.102 28.891 11.695 1 98.88 196 SER B O 1
ATOM 3283 N N . GLY B 1 197 ? 11.891 27.844 10.805 1 98.81 197 GLY B N 1
ATOM 3284 C CA . GLY B 1 197 ? 11.883 26.875 11.883 1 98.81 197 GLY B CA 1
ATOM 3285 C C . GLY B 1 197 ? 12.75 25.656 11.594 1 98.81 197 GLY B C 1
ATOM 3286 O O . GLY B 1 197 ? 13.641 25.719 10.75 1 98.81 197 GLY B O 1
ATOM 3287 N N . THR B 1 198 ? 12.547 24.656 12.398 1 98.88 198 THR B N 1
ATOM 3288 C CA . THR B 1 198 ? 13.305 23.406 12.312 1 98.88 198 THR B CA 1
ATOM 3289 C C . THR B 1 198 ? 12.484 22.312 11.641 1 98.88 198 THR B C 1
ATOM 3291 O O . THR B 1 198 ? 11.312 22.125 11.984 1 98.88 198 THR B O 1
ATOM 3294 N N . VAL B 1 199 ? 13.109 21.672 10.656 1 98.88 199 VAL B N 1
ATOM 3295 C CA . VAL B 1 199 ? 12.492 20.562 9.945 1 98.88 199 VAL B CA 1
ATOM 3296 C C . VAL B 1 199 ? 13.117 19.25 10.414 1 98.88 199 VAL B C 1
ATOM 3298 O O . VAL B 1 199 ? 14.336 19.078 10.352 1 98.88 199 VAL B O 1
ATOM 3301 N N . MET B 1 200 ? 12.297 18.391 10.938 1 98.88 200 MET B N 1
ATOM 3302 C CA . MET B 1 200 ? 12.695 17.031 11.289 1 98.88 200 MET B CA 1
ATOM 3303 C C . MET B 1 200 ? 12.062 16.016 10.336 1 98.88 200 MET B C 1
ATOM 3305 O O . MET B 1 200 ? 11.023 16.281 9.742 1 98.88 200 MET B O 1
ATOM 3309 N N . ILE B 1 201 ? 12.711 14.852 10.172 1 98.69 201 ILE B N 1
ATOM 3310 C CA . ILE B 1 201 ? 12.227 13.859 9.219 1 98.69 201 ILE B CA 1
ATOM 3311 C C . ILE B 1 201 ? 12.25 12.477 9.859 1 98.69 201 ILE B C 1
ATOM 3313 O O . ILE B 1 201 ? 13.078 12.203 10.734 1 98.69 201 ILE B O 1
ATOM 3317 N N . GLN B 1 202 ? 11.383 11.641 9.516 1 98.56 202 GLN B N 1
ATOM 3318 C CA . GLN B 1 202 ? 11.359 10.219 9.852 1 98.56 202 GLN B CA 1
ATOM 3319 C C . GLN B 1 202 ? 10.945 9.383 8.641 1 98.56 202 GLN B C 1
ATOM 3321 O O . GLN B 1 202 ? 9.891 9.609 8.047 1 98.56 202 GLN B O 1
ATOM 3326 N N . THR B 1 203 ? 11.781 8.438 8.266 1 97.56 203 THR B N 1
ATOM 3327 C CA . THR B 1 203 ? 11.547 7.574 7.113 1 97.56 203 THR B CA 1
ATOM 3328 C C . THR B 1 203 ? 10.938 6.246 7.551 1 97.56 203 THR B C 1
ATOM 3330 O O . THR B 1 203 ? 11.156 5.797 8.68 1 97.56 203 THR B O 1
ATOM 3333 N N . PHE B 1 204 ? 10.188 5.672 6.664 1 98.31 204 PHE B N 1
ATOM 3334 C CA . PHE B 1 204 ? 9.516 4.414 6.984 1 98.31 204 PHE B CA 1
ATOM 3335 C C . PHE B 1 204 ? 9.914 3.322 6 1 98.31 204 PHE B C 1
ATOM 3337 O O . PHE B 1 204 ? 9.789 3.498 4.789 1 98.31 204 PHE B O 1
ATOM 3344 N N . ALA B 1 205 ? 10.32 2.188 6.543 1 97.69 205 ALA B N 1
ATOM 3345 C CA . ALA B 1 205 ? 10.688 1.031 5.727 1 97.69 205 ALA B CA 1
ATOM 3346 C C . ALA B 1 205 ? 9.445 0.234 5.324 1 97.69 205 ALA B C 1
ATOM 3348 O O . ALA B 1 205 ? 9.5 -0.574 4.395 1 97.69 205 ALA B O 1
ATOM 3349 N N . THR B 1 206 ? 8.367 0.417 6.02 1 98.5 206 THR B N 1
ATOM 3350 C CA . THR B 1 206 ? 7.176 -0.403 5.836 1 98.5 206 THR B CA 1
ATOM 3351 C C . THR B 1 206 ? 5.914 0.45 5.918 1 98.5 206 THR B C 1
ATOM 3353 O O . THR B 1 206 ? 5.785 1.293 6.809 1 98.5 206 THR B O 1
ATOM 3356 N N . LEU B 1 207 ? 5.031 0.332 4.949 1 98.69 207 LEU B N 1
ATOM 3357 C CA . LEU B 1 207 ? 3.648 0.789 5.062 1 98.69 207 LEU B CA 1
ATOM 3358 C C . LEU B 1 207 ? 2.727 -0.358 5.465 1 98.69 207 LEU B C 1
ATOM 3360 O O . LEU B 1 207 ? 2.627 -1.358 4.75 1 98.69 207 LEU B O 1
ATOM 3364 N N . GLU B 1 208 ? 2.164 -0.261 6.629 1 98.69 208 GLU B N 1
ATOM 3365 C CA . GLU B 1 208 ? 1.094 -1.161 7.051 1 98.69 208 GLU B CA 1
ATOM 3366 C C . GLU B 1 208 ? -0.275 -0.611 6.66 1 98.69 208 GLU B C 1
ATOM 3368 O O . GLU B 1 208 ? -0.827 0.244 7.355 1 98.69 208 GLU B O 1
ATOM 3373 N N . GLN B 1 209 ? -0.798 -1.068 5.562 1 98.5 209 GLN B N 1
ATOM 3374 C CA . GLN B 1 209 ? -2.064 -0.61 5 1 98.5 209 GLN B CA 1
ATOM 3375 C C . GLN B 1 209 ? -3.225 -1.477 5.48 1 98.5 209 GLN B C 1
ATOM 3377 O O . GLN B 1 209 ? -3.396 -2.607 5.02 1 98.5 209 GLN B O 1
ATOM 3382 N N . HIS B 1 210 ? -4.016 -0.944 6.359 1 98.62 210 HIS B N 1
ATOM 3383 C CA . HIS B 1 210 ? -5.168 -1.646 6.914 1 98.62 210 HIS B CA 1
ATOM 3384 C C . HIS B 1 210 ? -6.457 -1.243 6.203 1 98.62 210 HIS B C 1
ATOM 3386 O O . HIS B 1 210 ? -6.664 -0.063 5.91 1 98.62 210 HIS B O 1
ATOM 3392 N N . PHE B 1 211 ? -7.285 -2.193 5.848 1 98 211 PHE B N 1
ATOM 3393 C CA . PHE B 1 211 ? -8.516 -1.971 5.105 1 98 211 PHE B CA 1
ATOM 3394 C C . PHE B 1 211 ? -9.734 -2.215 5.988 1 98 211 PHE B C 1
ATOM 3396 O O . PHE B 1 211 ? -9.695 -3.057 6.891 1 98 211 PHE B O 1
ATOM 3403 N N . PRO B 1 212 ? -10.812 -1.47 5.766 1 97.31 212 PRO B N 1
ATOM 3404 C CA . PRO B 1 212 ? -12.047 -1.706 6.52 1 97.31 212 PRO B CA 1
ATOM 3405 C C . PRO B 1 212 ? -12.836 -2.908 6.004 1 97.31 212 PRO B C 1
ATOM 3407 O O . PRO B 1 212 ? -13.969 -2.76 5.555 1 97.31 212 PRO B O 1
ATOM 3410 N N . VAL B 1 213 ? -12.352 -4.07 6.207 1 94.38 213 VAL B N 1
ATOM 3411 C CA . VAL B 1 213 ? -12.836 -5.293 5.574 1 94.38 213 VAL B CA 1
ATOM 3412 C C . VAL B 1 213 ? -14.211 -5.652 6.125 1 94.38 213 VAL B C 1
ATOM 3414 O O . VAL B 1 213 ? -14.953 -6.43 5.52 1 94.38 213 VAL B O 1
ATOM 3417 N N . ALA B 1 214 ? -14.578 -5.082 7.27 1 93.38 214 ALA B N 1
ATOM 3418 C CA . ALA B 1 214 ? -15.875 -5.395 7.863 1 93.38 214 ALA B CA 1
ATOM 3419 C C . ALA B 1 214 ? -16.953 -4.43 7.367 1 93.38 214 ALA B C 1
ATOM 3421 O O . ALA B 1 214 ? -18.141 -4.625 7.641 1 93.38 214 ALA B O 1
ATOM 3422 N N . ASP B 1 215 ? -16.594 -3.383 6.68 1 95.62 215 ASP B N 1
ATOM 3423 C CA . ASP B 1 215 ? -17.531 -2.389 6.18 1 95.62 215 ASP B CA 1
ATOM 3424 C C . ASP B 1 215 ? -18.125 -2.822 4.844 1 95.62 215 ASP B C 1
ATOM 3426 O O . ASP B 1 215 ? -17.422 -2.896 3.836 1 95.62 215 ASP B O 1
ATOM 3430 N N . ALA B 1 216 ? -19.406 -3.066 4.785 1 92.81 216 ALA B N 1
ATOM 3431 C CA . ALA B 1 216 ? -20.078 -3.602 3.605 1 92.81 216 ALA B CA 1
ATOM 3432 C C . ALA B 1 216 ? -20.016 -2.617 2.443 1 92.81 216 ALA B C 1
ATOM 3434 O O . ALA B 1 216 ? -19.844 -3.018 1.289 1 92.81 216 ALA B O 1
ATOM 3435 N N . ALA B 1 217 ? -20.234 -1.352 2.754 1 94 217 ALA B N 1
ATOM 3436 C CA . ALA B 1 217 ? -20.203 -0.346 1.695 1 94 217 ALA B CA 1
ATOM 3437 C C . ALA B 1 217 ? -18.859 -0.341 0.983 1 94 217 ALA B C 1
ATOM 3439 O O . ALA B 1 217 ? -18.797 -0.241 -0.244 1 94 217 ALA B O 1
ATOM 3440 N N . TYR B 1 218 ? -17.828 -0.471 1.77 1 95.19 218 TYR B N 1
ATOM 3441 C CA . TYR B 1 218 ? -16.484 -0.538 1.195 1 95.19 218 TYR B CA 1
ATOM 3442 C C . TYR B 1 218 ? -16.312 -1.805 0.366 1 95.19 218 TYR B C 1
ATOM 3444 O O . TYR B 1 218 ? -15.812 -1.753 -0.761 1 95.19 218 TYR B O 1
ATOM 3452 N N . GLN B 1 219 ? -16.719 -2.908 0.869 1 89.62 219 GLN B N 1
ATOM 3453 C CA . GLN B 1 219 ? -16.516 -4.207 0.235 1 89.62 219 GLN B CA 1
ATOM 3454 C C . GLN B 1 219 ? -17.203 -4.27 -1.126 1 89.62 219 GLN B C 1
ATOM 3456 O O . GLN B 1 219 ? -16.688 -4.887 -2.059 1 89.62 219 GLN B O 1
ATOM 3461 N N . HIS B 1 220 ? -18.25 -3.559 -1.3 1 89.56 220 HIS B N 1
ATOM 3462 C CA . HIS B 1 220 ? -19.094 -3.779 -2.477 1 89.56 220 HIS B CA 1
ATOM 3463 C C . HIS B 1 220 ? -18.984 -2.613 -3.455 1 89.56 220 HIS B C 1
ATOM 3465 O O . HIS B 1 220 ? -19.531 -2.668 -4.555 1 89.56 220 HIS B O 1
ATOM 3471 N N . HIS B 1 221 ? -18.297 -1.631 -3.045 1 93.19 221 HIS B N 1
ATOM 3472 C CA . HIS B 1 221 ? -18.203 -0.469 -3.924 1 93.19 221 HIS B CA 1
ATOM 3473 C C . HIS B 1 221 ? -17.359 -0.77 -5.156 1 93.19 221 HIS B C 1
ATOM 3475 O O . HIS B 1 221 ? -16.312 -1.408 -5.051 1 93.19 221 HIS B O 1
ATOM 3481 N N . ASP B 1 222 ? -17.812 -0.312 -6.285 1 91.75 222 ASP B N 1
ATOM 3482 C CA . ASP B 1 222 ? -17.062 -0.403 -7.535 1 91.75 222 ASP B CA 1
ATOM 3483 C C . ASP B 1 222 ? -16.297 0.888 -7.805 1 91.75 222 ASP B C 1
ATOM 3485 O O . ASP B 1 222 ? -16.859 1.858 -8.312 1 91.75 222 ASP B O 1
ATOM 3489 N N . PHE B 1 223 ? -15.016 0.899 -7.582 1 92.44 223 PHE B N 1
ATOM 3490 C CA . PHE B 1 223 ? -14.188 2.098 -7.688 1 92.44 223 PHE B CA 1
ATOM 3491 C C . PHE B 1 223 ? -13.914 2.436 -9.148 1 92.44 223 PHE B C 1
ATOM 3493 O O . PHE B 1 223 ? -13.422 3.525 -9.453 1 92.44 223 PHE B O 1
ATOM 3500 N N . SER B 1 224 ? -14.188 1.532 -10.023 1 85.88 224 SER B N 1
ATOM 3501 C CA . SER B 1 224 ? -13.883 1.754 -11.43 1 85.88 224 SER B CA 1
ATOM 3502 C C . SER B 1 224 ? -14.719 2.887 -12.008 1 85.88 224 SER B C 1
ATOM 3504 O O . SER B 1 224 ? -14.391 3.439 -13.062 1 85.88 224 SER B O 1
ATOM 3506 N N . GLN B 1 225 ? -15.742 3.271 -11.367 1 87.31 225 GLN B N 1
ATOM 3507 C CA . GLN B 1 225 ? -16.656 4.305 -11.859 1 87.31 225 GLN B CA 1
ATOM 3508 C C . GLN B 1 225 ? -16.297 5.672 -11.289 1 87.31 225 GLN B C 1
ATOM 3510 O O . GLN B 1 225 ? -16.891 6.684 -11.656 1 87.31 225 GLN B O 1
ATOM 3515 N N . ASP B 1 226 ? -15.344 5.73 -10.438 1 89.81 226 ASP B N 1
ATOM 3516 C CA . ASP B 1 226 ? -14.984 6.961 -9.742 1 89.81 226 ASP B CA 1
ATOM 3517 C C . ASP B 1 226 ? -13.773 7.629 -10.391 1 89.81 226 ASP B C 1
ATOM 3519 O O . ASP B 1 226 ? -12.844 6.949 -10.836 1 89.81 226 ASP B O 1
ATOM 3523 N N . ASN B 1 227 ? -13.789 8.961 -10.445 1 88.12 227 ASN B N 1
ATOM 3524 C CA . ASN B 1 227 ? -12.633 9.734 -10.883 1 88.12 227 ASN B CA 1
ATOM 3525 C C . ASN B 1 227 ? -11.664 9.992 -9.727 1 88.12 227 ASN B C 1
ATOM 3527 O O . ASN B 1 227 ? -11.453 11.141 -9.328 1 88.12 227 ASN B O 1
ATOM 3531 N N . ILE B 1 228 ? -10.977 8.977 -9.305 1 88.62 228 ILE B N 1
ATOM 3532 C CA . ILE B 1 228 ? -10.234 8.961 -8.039 1 88.62 228 ILE B CA 1
ATOM 3533 C C . ILE B 1 228 ? -9.109 9.984 -8.086 1 88.62 228 ILE B C 1
ATOM 3535 O O . ILE B 1 228 ? -9.047 10.891 -7.254 1 88.62 228 ILE B O 1
ATOM 3539 N N . MET B 1 229 ? -8.258 9.945 -9.125 1 85.19 229 MET B N 1
ATOM 3540 C CA . MET B 1 229 ? -7.035 10.742 -9.133 1 85.19 229 MET B CA 1
ATOM 3541 C C . MET B 1 229 ? -7.359 12.227 -9.242 1 85.19 229 MET B C 1
ATOM 3543 O O . MET B 1 229 ? -6.824 13.039 -8.477 1 85.19 229 MET B O 1
ATOM 3547 N N . ALA B 1 230 ? -8.266 12.609 -10.07 1 84 230 ALA B N 1
ATOM 3548 C CA . ALA B 1 230 ? -8.617 14.016 -10.258 1 84 230 ALA B CA 1
ATOM 3549 C C . ALA B 1 230 ? -9.25 14.594 -9 1 84 230 ALA B C 1
ATOM 3551 O O . ALA B 1 230 ? -8.852 15.664 -8.531 1 84 230 ALA B O 1
ATOM 3552 N N . ASP B 1 231 ? -10.172 13.867 -8.469 1 86.31 231 ASP B N 1
ATOM 3553 C CA . ASP B 1 231 ? -10.883 14.352 -7.289 1 86.31 231 ASP B CA 1
ATOM 3554 C C . ASP B 1 231 ? -9.953 14.422 -6.082 1 86.31 231 ASP B C 1
ATOM 3556 O O . ASP B 1 231 ? -10.055 15.336 -5.262 1 86.31 231 ASP B O 1
ATOM 3560 N N . LEU B 1 232 ? -9.07 13.516 -6.004 1 85.19 232 LEU B N 1
ATOM 3561 C CA . LEU B 1 232 ? -8.117 13.461 -4.902 1 85.19 232 LEU B CA 1
ATOM 3562 C C . LEU B 1 232 ? -7.195 14.672 -4.922 1 85.19 232 LEU B C 1
ATOM 3564 O O . LEU B 1 232 ? -7.031 15.352 -3.902 1 85.19 232 LEU B O 1
ATOM 3568 N N . HIS B 1 233 ? -6.656 15.016 -6.008 1 84.62 233 HIS B N 1
ATOM 3569 C CA . HIS B 1 233 ? -5.715 16.125 -6.086 1 84.62 233 HIS B CA 1
ATOM 3570 C C . HIS B 1 233 ? -6.43 17.469 -5.926 1 84.62 233 HIS B C 1
ATOM 3572 O O . HIS B 1 233 ? -5.867 18.406 -5.363 1 84.62 233 HIS B O 1
ATOM 3578 N N . GLN B 1 234 ? -7.664 17.469 -6.348 1 80.5 234 GLN B N 1
ATOM 3579 C CA . GLN B 1 234 ? -8.453 18.672 -6.145 1 80.5 234 GLN B CA 1
ATOM 3580 C C . GLN B 1 234 ? -8.734 18.906 -4.664 1 80.5 234 GLN B C 1
ATOM 3582 O O . GLN B 1 234 ? -8.711 20.047 -4.199 1 80.5 234 GLN B O 1
ATOM 3587 N N . ALA B 1 235 ? -8.891 17.828 -4.012 1 78.81 235 ALA B N 1
ATOM 3588 C CA . ALA B 1 235 ? -9.305 17.938 -2.617 1 78.81 235 ALA B CA 1
ATOM 3589 C C . ALA B 1 235 ? -8.094 18.016 -1.69 1 78.81 235 ALA B C 1
ATOM 3591 O O . ALA B 1 235 ? -8.109 18.734 -0.693 1 78.81 235 ALA B O 1
ATOM 3592 N N . GLU B 1 236 ? -7.055 17.219 -2.029 1 75.38 236 GLU B N 1
ATOM 3593 C CA . GLU B 1 236 ? -5.988 17.016 -1.054 1 75.38 236 GLU B CA 1
ATOM 3594 C C . GLU B 1 236 ? -4.695 17.688 -1.503 1 75.38 236 GLU B C 1
ATOM 3596 O O . GLU B 1 236 ? -3.768 17.859 -0.709 1 75.38 236 GLU B O 1
ATOM 3601 N N . GLY B 1 237 ? -4.527 17.875 -2.824 1 65.75 237 GLY B N 1
ATOM 3602 C CA . GLY B 1 237 ? -3.275 18.375 -3.369 1 65.75 237 GLY B CA 1
ATOM 3603 C C . GLY B 1 237 ? -3.09 19.859 -3.16 1 65.75 237 GLY B C 1
ATOM 3604 O O . GLY B 1 237 ? -4.016 20.562 -2.736 1 65.75 237 GLY B O 1
#

Nearest PDB structures (foldseek):
  1xv2-assembly2_D  TM=9.517E-01  e=2.045E-27  Staphylococcus aureus
  4bt2-assembly1_A  TM=9.573E-01  e=4.709E-26  Brevibacillus brevis
  5xne-assembly1_B  TM=9.396E-01  e=4.206E-25  Bacillus subtilis subsp. subtilis str. 168
  6j3d-assembly1_B  TM=9.200E-01  e=5.359E-24  Bacillus spizizenii str. W23
  6j92-assembly1_B  TM=9.534E-01  e=4.008E-23  Klebsiella aerogenes

Secondary structure (DSSP, 8-state):
----SEEEEES-SGGGTTT-----EEHHHHHTT-SEEEEE-GGG-SEEEEETTEEEEE-TTS-EEEPPTT-EESEEEEE----EEEEEEEEE-HHHHHHHHHHHH--TTSEEEEEEEEEEEEEEEEEEPPP-SSPPPHHHHHHTEEEEEEEEEEEEEEEEEE-GGGBTTB-SEEEEEEEETTSSSEEEEEE-S-EEEEEEEEEESEEEEE--TT-HHHHH--GGGS-HHHHHHHHH-/----SEEEEES-SGGGTTT-----EEHHHHHTT-SEEEEE-GGG-SEEEEETTEEEEE-TTS-EEEPPTT-EESEEEEE----EEEEEEEEE-HHHHHHHHHHHH--TTSEEEEEEEEEEEEEEEEEEPPP-SSPPPHHHHHHTEEEEEEEEEEEEEEEEEE-GGGBTTB-SEEEEEEEETTSSSEEEEEE-S-EEEEEEEEEESEEEEE--TT-HHHHH--GGGS-HHHHHHHHH-